Protein AF-A0A2P6NI63-F1 (afdb_monomer_lite)

pLDDT: mean 77.94, std 22.08, range [24.45, 98.69]

Secondary structure (DSSP, 8-state):
--TTTGGGSTT----------------TT-EEPTTS-EESSHHHHSTT--BS-TT----------------TTS---EESB--S-EEEEEE-SSHHHHHHHHHHSTT-SEEEE-TTTT-EEEEESS-PPPBTT-TT-EEEEPP------------------------------STTS---HHHHHHHHHHHHHHHHSSSS--TT-EEE-SSSS-EEETTTTEETTTSHHHHHHHHHHHHH-S-TTTTTHHHHHHHTTS----TTHHHHHHHHTTSHHHHHHHHHHHIIIIIIHHHHHHHHTT---HHHHHHHHHHHHHH--SSSSSSHHHHHHHHHHHH----SSHHHHHHHHHHHHHHHHHHHHH-TT---GGGHHHHHHHHHHHHHS-TT--SSEEEEE-TTS-EEEEE--S-TT-

Structure (mmCIF, N/CA/C/O backbone):
data_AF-A0A2P6NI63-F1
#
_entry.id   AF-A0A2P6NI63-F1
#
loop_
_atom_site.group_PDB
_atom_site.id
_atom_site.type_symbol
_atom_site.label_atom_id
_atom_site.label_alt_id
_atom_site.label_comp_id
_atom_site.label_asym_id
_atom_site.label_entity_id
_atom_site.label_seq_id
_atom_site.pdbx_PDB_ins_code
_atom_site.Cartn_x
_atom_site.Cartn_y
_atom_site.Cartn_z
_atom_site.occupancy
_atom_site.B_iso_or_equiv
_atom_site.auth_seq_id
_atom_site.auth_comp_id
_atom_site.auth_asym_id
_atom_site.auth_atom_id
_atom_site.pdbx_PDB_model_num
ATOM 1 N N . MET A 1 1 ? 14.072 4.959 -2.139 1.00 35.22 1 MET A N 1
ATOM 2 C CA . MET A 1 1 ? 13.255 5.233 -0.952 1.00 35.22 1 MET A CA 1
ATOM 3 C C . MET A 1 1 ? 12.646 3.912 -0.542 1.00 35.22 1 MET A C 1
ATOM 5 O O . MET A 1 1 ? 11.485 3.653 -0.812 1.00 35.22 1 MET A O 1
ATOM 9 N N . SER A 1 2 ? 13.469 3.032 0.039 1.00 32.88 2 SER A N 1
ATOM 10 C CA . SER A 1 2 ? 12.913 2.038 0.952 1.00 32.88 2 SER A CA 1
ATOM 11 C C . SER A 1 2 ? 12.240 2.841 2.059 1.00 32.88 2 SER A C 1
ATOM 13 O O . SER A 1 2 ? 12.776 3.875 2.471 1.00 32.88 2 SER A O 1
ATOM 15 N N . VAL A 1 3 ? 11.079 2.399 2.518 1.00 42.97 3 VAL A N 1
ATOM 16 C CA . VAL A 1 3 ? 10.275 3.062 3.556 1.00 42.97 3 VAL A CA 1
ATOM 17 C C . VAL A 1 3 ? 11.096 3.400 4.815 1.00 42.97 3 VAL A C 1
ATOM 19 O O . VAL A 1 3 ? 10.786 4.310 5.580 1.00 42.97 3 VAL A O 1
ATOM 22 N N . ARG A 1 4 ? 12.217 2.697 5.000 1.00 46.34 4 ARG A N 1
ATOM 23 C CA . ARG A 1 4 ? 13.187 2.898 6.077 1.00 46.34 4 ARG A CA 1
ATOM 24 C C . ARG A 1 4 ? 14.113 4.112 5.879 1.00 46.34 4 ARG A C 1
ATOM 26 O O . ARG A 1 4 ? 14.474 4.750 6.858 1.00 46.34 4 ARG A O 1
ATOM 33 N N . THR A 1 5 ? 14.471 4.477 4.645 1.00 36.22 5 THR A N 1
ATOM 34 C CA . THR A 1 5 ? 15.408 5.587 4.341 1.00 36.22 5 THR A CA 1
ATOM 35 C C . THR A 1 5 ? 14.700 6.940 4.218 1.00 36.22 5 THR A C 1
ATOM 37 O O . THR A 1 5 ? 15.336 7.995 4.239 1.00 36.22 5 THR A O 1
ATOM 40 N N . LEU A 1 6 ? 13.370 6.948 4.099 1.00 42.75 6 LEU A N 1
ATOM 41 C CA . LEU A 1 6 ? 12.625 8.183 3.888 1.00 42.75 6 LEU A CA 1
ATOM 42 C C . LEU A 1 6 ? 12.603 9.124 5.098 1.00 42.75 6 LEU A C 1
ATOM 44 O O . LEU A 1 6 ? 12.498 10.340 4.942 1.00 42.75 6 LEU A O 1
ATOM 48 N N . CYS A 1 7 ? 12.742 8.584 6.307 1.00 47.09 7 CYS A N 1
ATOM 49 C CA . CYS A 1 7 ? 12.685 9.402 7.514 1.00 47.09 7 CYS A CA 1
ATOM 50 C C . CYS A 1 7 ? 13.888 10.355 7.657 1.00 47.09 7 CYS A C 1
ATOM 52 O O . CYS A 1 7 ? 13.785 11.331 8.390 1.00 47.09 7 CYS A O 1
ATOM 54 N N . LEU A 1 8 ? 14.976 10.154 6.896 1.00 33.09 8 LEU A N 1
ATOM 55 C CA . LEU A 1 8 ? 16.186 10.988 6.954 1.00 33.09 8 LEU A CA 1
ATOM 56 C C . LEU A 1 8 ? 16.186 12.218 6.022 1.00 33.09 8 LEU A C 1
ATOM 58 O O . LEU A 1 8 ? 17.036 13.090 6.190 1.00 33.09 8 LEU A O 1
ATOM 62 N N . PHE A 1 9 ? 15.273 12.331 5.046 1.00 39.25 9 PHE A N 1
ATOM 63 C CA . PHE A 1 9 ? 15.370 13.367 3.995 1.00 39.25 9 PHE A CA 1
ATOM 64 C C . PHE A 1 9 ? 14.327 14.494 4.047 1.00 39.25 9 PHE A C 1
ATOM 66 O O . PHE A 1 9 ? 14.404 15.424 3.246 1.00 39.25 9 PHE A O 1
ATOM 73 N N . LEU A 1 10 ? 13.402 14.500 5.011 1.00 43.06 10 LEU A N 1
ATOM 74 C CA . LEU A 1 10 ? 12.370 15.549 5.118 1.00 43.06 10 LEU A CA 1
ATOM 75 C C . LEU A 1 10 ? 12.866 16.896 5.692 1.00 43.06 10 LEU A C 1
ATOM 77 O O . LEU A 1 10 ? 12.062 17.772 5.996 1.00 43.06 10 LEU A O 1
ATOM 81 N N . GLY A 1 11 ? 14.183 17.091 5.815 1.00 34.69 11 GLY A N 1
ATOM 82 C CA . GLY A 1 11 ? 14.777 18.265 6.461 1.00 34.69 11 GLY A CA 1
ATOM 83 C C . GLY A 1 11 ? 15.163 19.449 5.568 1.00 34.69 11 GLY A C 1
ATOM 84 O O . GLY A 1 11 ? 15.459 20.508 6.116 1.00 34.69 11 GLY A O 1
ATOM 85 N N . LEU A 1 12 ? 15.209 19.346 4.232 1.00 37.69 12 LEU A N 1
ATOM 86 C CA . LEU A 1 12 ? 15.709 20.480 3.438 1.00 37.69 12 LEU A CA 1
ATOM 87 C C . LEU A 1 12 ? 15.262 20.466 1.973 1.00 37.69 12 LEU A C 1
ATOM 89 O O . LEU A 1 12 ? 15.940 19.887 1.141 1.00 37.69 12 LEU A O 1
ATOM 93 N N . PHE A 1 13 ? 14.166 21.160 1.656 1.00 31.48 13 PHE A N 1
ATOM 94 C CA . PHE A 1 13 ? 14.001 21.913 0.400 1.00 31.48 13 PHE A CA 1
ATOM 95 C C . PHE A 1 13 ? 12.824 22.896 0.543 1.00 31.48 13 PHE A C 1
ATOM 97 O O . PHE A 1 13 ? 11.717 22.679 0.062 1.00 31.48 13 PHE A O 1
ATOM 104 N N . LEU A 1 14 ? 13.077 24.010 1.233 1.00 35.56 14 LEU A N 1
ATOM 105 C CA . LEU A 1 14 ? 12.363 25.263 0.990 1.00 35.56 14 LEU A CA 1
ATOM 106 C C . LEU A 1 14 ? 13.193 26.055 -0.022 1.00 35.56 14 LEU A C 1
ATOM 108 O O . LEU A 1 14 ? 14.350 26.342 0.273 1.00 35.56 14 LEU A O 1
ATOM 112 N N . LEU A 1 15 ? 12.611 26.384 -1.182 1.00 30.28 15 LEU A N 1
ATOM 113 C CA . LEU A 1 15 ? 12.682 27.701 -1.841 1.00 30.28 15 LEU A CA 1
ATOM 114 C C . LEU A 1 15 ? 11.934 27.687 -3.195 1.00 30.28 15 LEU A C 1
ATOM 116 O O . LEU A 1 15 ? 12.384 27.113 -4.177 1.00 30.28 15 LEU A O 1
ATOM 120 N N . VAL A 1 16 ? 10.779 28.361 -3.179 1.00 40.88 16 VAL A N 1
ATOM 121 C CA . VAL A 1 16 ? 10.213 29.287 -4.182 1.00 40.88 16 VAL A CA 1
ATOM 122 C C . VAL A 1 16 ? 10.285 28.898 -5.668 1.00 40.88 16 VAL A C 1
ATOM 124 O O . VAL A 1 16 ? 11.274 29.140 -6.353 1.00 40.88 16 VAL A O 1
ATOM 127 N N . GLY A 1 17 ? 9.131 28.490 -6.202 1.00 29.83 17 GLY A N 1
ATOM 128 C CA . GLY A 1 17 ? 8.743 28.729 -7.591 1.00 29.83 17 GLY A CA 1
ATOM 129 C C . GLY A 1 17 ? 7.408 29.467 -7.607 1.00 29.83 17 GLY A C 1
ATOM 130 O O . GLY A 1 17 ? 6.372 28.883 -7.298 1.00 29.83 17 GLY A O 1
ATOM 131 N N . SER A 1 18 ? 7.433 30.766 -7.896 1.00 29.91 18 SER A N 1
ATOM 132 C CA . SER A 1 18 ? 6.238 31.598 -8.025 1.00 29.91 18 SER A CA 1
ATOM 133 C C . SER A 1 18 ? 5.326 31.049 -9.124 1.00 29.91 18 SER A C 1
ATOM 135 O O . SER A 1 18 ? 5.707 31.020 -10.293 1.00 29.91 18 SER A O 1
ATOM 137 N N . ALA A 1 19 ? 4.109 30.650 -8.764 1.00 35.12 19 ALA A N 1
ATOM 138 C CA . ALA A 1 19 ? 3.033 30.483 -9.726 1.00 35.12 19 ALA A CA 1
ATOM 139 C C . ALA A 1 19 ? 2.634 31.875 -10.238 1.00 35.12 19 ALA A C 1
ATOM 141 O O . ALA A 1 19 ? 2.085 32.680 -9.487 1.00 35.12 19 ALA A O 1
ATOM 142 N N . ILE A 1 20 ? 2.913 32.169 -11.508 1.00 33.81 20 ILE A N 1
ATOM 143 C CA . ILE A 1 20 ? 2.138 33.186 -12.218 1.00 33.81 20 ILE A CA 1
ATOM 144 C C . ILE A 1 20 ? 0.874 32.491 -12.695 1.00 33.81 20 ILE A C 1
ATOM 146 O O . ILE A 1 20 ? 0.920 31.435 -13.322 1.00 33.81 20 ILE A O 1
ATOM 150 N N . ALA A 1 21 ? -0.256 33.085 -12.361 1.00 36.25 21 ALA A N 1
ATOM 151 C CA . ALA A 1 21 ? -1.554 32.625 -12.780 1.00 36.25 21 ALA A CA 1
ATOM 152 C C . ALA A 1 21 ? -2.113 33.566 -13.872 1.00 36.25 21 ALA A C 1
ATOM 154 O O . ALA A 1 21 ? -1.814 34.757 -13.884 1.00 36.25 21 ALA A O 1
ATOM 155 N N . GLN A 1 22 ? -3.019 33.009 -14.686 1.00 47.22 22 GLN A N 1
ATOM 156 C CA . GLN A 1 22 ? -4.185 33.668 -15.304 1.00 47.22 22 GLN A CA 1
ATOM 157 C C . GLN A 1 22 ? -3.980 34.532 -16.562 1.00 47.22 22 GLN A C 1
ATOM 159 O O . GLN A 1 22 ? -4.236 35.732 -16.534 1.00 47.22 22 GLN A O 1
ATOM 164 N N . ASN A 1 23 ? -3.686 33.916 -17.712 1.00 53.53 23 ASN A N 1
ATOM 165 C CA . ASN A 1 23 ? -4.340 34.361 -18.950 1.00 53.53 23 ASN A CA 1
ATOM 166 C C . ASN A 1 23 ? -4.422 33.219 -19.974 1.00 53.53 23 ASN A C 1
ATOM 168 O O . ASN A 1 23 ? -3.422 32.546 -20.212 1.00 53.53 23 ASN A O 1
ATOM 172 N N . CYS A 1 24 ? -5.608 32.973 -20.535 1.00 65.69 24 CYS A N 1
ATOM 173 C CA . CYS A 1 24 ? -5.800 31.932 -21.546 1.00 65.69 24 CYS A CA 1
ATOM 174 C C . CYS A 1 24 ? -5.146 32.349 -22.884 1.00 65.69 24 CYS A C 1
ATOM 176 O O . CYS A 1 24 ? -5.071 33.535 -23.207 1.00 65.69 24 CYS A O 1
ATOM 178 N N . GLY A 1 25 ? -4.612 31.362 -23.611 1.00 67.56 25 GLY A N 1
ATOM 179 C CA . GLY A 1 25 ? -3.855 31.523 -24.861 1.00 67.56 25 GLY A CA 1
ATOM 180 C C . GLY A 1 25 ? -3.496 30.167 -25.476 1.00 67.56 25 GLY A C 1
ATOM 181 O O . GLY A 1 25 ? -2.356 29.945 -25.879 1.00 67.56 25 GLY A O 1
ATOM 182 N N . CYS A 1 26 ? -4.447 29.230 -25.434 1.00 72.19 26 CYS A N 1
ATOM 183 C CA . CYS A 1 26 ? -4.240 27.831 -25.804 1.00 72.19 26 CYS A CA 1
ATOM 184 C C . CYS A 1 26 ? -4.089 27.651 -27.320 1.00 72.19 26 CYS A C 1
ATOM 186 O O . CYS A 1 26 ? -4.687 28.391 -28.104 1.00 72.19 26 CYS A O 1
ATOM 188 N N . GLU A 1 27 ? -3.305 26.653 -27.738 1.00 64.50 27 GLU A N 1
ATOM 189 C CA . GLU A 1 27 ? -3.141 26.312 -29.154 1.00 64.50 27 GLU A CA 1
ATOM 190 C C . GLU A 1 27 ? -4.498 25.911 -29.770 1.00 64.50 27 GLU A C 1
ATOM 192 O O . GLU A 1 27 ? -5.394 25.447 -29.064 1.00 64.50 27 GLU A O 1
ATOM 197 N N . GLY A 1 28 ? -4.680 26.123 -31.080 1.00 64.25 28 GLY A N 1
ATOM 198 C CA . GLY A 1 28 ? -5.994 26.270 -31.736 1.00 64.25 28 GLY A CA 1
ATOM 199 C C . GLY A 1 28 ? -7.001 25.108 -31.644 1.00 64.25 28 GLY A C 1
ATOM 200 O O . GLY A 1 28 ? -8.101 25.233 -32.176 1.00 64.25 28 GLY A O 1
ATOM 201 N N . SER A 1 29 ? -6.666 23.997 -30.986 1.00 68.31 29 SER A N 1
ATOM 202 C CA . SER A 1 29 ? -7.559 22.856 -30.740 1.00 68.31 29 SER A CA 1
ATOM 203 C C . SER A 1 29 ? -7.731 22.485 -29.259 1.00 68.31 29 SER A C 1
ATOM 205 O O . SER A 1 29 ? -8.341 21.457 -28.965 1.00 68.31 29 SER A O 1
ATOM 207 N N . GLU A 1 30 ? -7.207 23.280 -28.324 1.00 78.69 30 GLU A N 1
ATOM 208 C CA . GLU A 1 30 ? -7.250 22.987 -26.886 1.00 78.69 30 GLU A CA 1
ATOM 209 C C . GLU A 1 30 ? -8.149 23.955 -26.108 1.00 78.69 30 GLU A C 1
ATOM 211 O O . GLU A 1 30 ? -8.187 25.155 -26.379 1.00 78.69 30 GLU A O 1
ATOM 216 N N . CYS A 1 31 ? -8.859 23.424 -25.112 1.00 83.62 31 CYS A N 1
ATOM 217 C CA . CYS A 1 31 ? -9.776 24.148 -24.241 1.00 83.62 31 CYS A CA 1
ATOM 218 C C . CYS A 1 31 ? -9.061 24.749 -23.033 1.00 83.62 31 CYS A C 1
ATOM 220 O O . CYS A 1 31 ? -8.257 24.070 -22.395 1.00 83.62 31 CYS A O 1
ATOM 222 N N . CYS A 1 32 ? -9.392 25.989 -22.670 1.00 82.12 32 CYS A N 1
ATOM 223 C CA . CYS A 1 32 ? -8.909 26.607 -21.436 1.00 82.12 32 CYS A CA 1
ATOM 224 C C . CYS A 1 32 ? -9.875 26.286 -20.290 1.00 82.12 32 CYS A C 1
ATOM 226 O O . CYS A 1 32 ? -11.024 26.705 -20.325 1.00 82.12 32 CYS A O 1
ATOM 228 N N . SER A 1 33 ? -9.435 25.586 -19.250 1.00 78.12 33 SER A N 1
ATOM 229 C CA . SER A 1 33 ? -10.255 25.280 -18.067 1.00 78.12 33 SER A CA 1
ATOM 230 C C . SER A 1 33 ? -10.557 26.525 -17.206 1.00 78.12 33 SER A C 1
ATOM 232 O O . SER A 1 33 ? -9.895 27.560 -17.319 1.00 78.12 33 SER A O 1
ATOM 234 N N . GLN A 1 34 ? -11.492 26.419 -16.249 1.00 75.81 34 GLN A N 1
ATOM 235 C CA . GLN A 1 34 ? -11.781 27.483 -15.252 1.00 75.81 34 GLN A CA 1
ATOM 236 C C . GLN A 1 34 ? -10.563 27.923 -14.443 1.00 75.81 34 GLN A C 1
ATOM 238 O O . GLN A 1 34 ? -10.566 29.020 -13.880 1.00 75.81 34 GLN A O 1
ATOM 243 N N . TRP A 1 35 ? -9.525 27.095 -14.413 1.00 73.12 35 TRP A N 1
ATOM 244 C CA . TRP A 1 35 ? -8.299 27.315 -13.660 1.00 73.12 35 TRP A CA 1
ATOM 245 C C . TRP A 1 35 ? -7.160 27.886 -14.522 1.00 73.12 35 TRP A C 1
ATOM 247 O O . TRP A 1 35 ? -6.094 28.170 -13.987 1.00 73.12 35 TRP A O 1
ATOM 257 N N . GLY A 1 36 ? -7.391 28.109 -15.825 1.00 72.25 36 GLY A N 1
ATOM 258 C CA . GLY A 1 36 ? -6.432 28.750 -16.735 1.00 72.25 36 GLY A CA 1
ATOM 259 C C . GLY A 1 36 ? -5.454 27.796 -17.427 1.00 72.25 36 GLY A C 1
ATOM 260 O O . GLY A 1 36 ? -4.401 28.241 -17.870 1.00 72.25 36 GLY A O 1
ATOM 261 N N . TYR A 1 37 ? -5.781 26.503 -17.508 1.00 69.94 37 TYR A N 1
ATOM 262 C CA . TYR A 1 37 ? -4.937 25.475 -18.138 1.00 69.94 37 TYR A CA 1
ATOM 263 C C . TYR A 1 37 ? -5.542 24.954 -19.440 1.00 69.94 37 TYR A C 1
ATOM 265 O O . TYR A 1 37 ? -6.757 24.757 -19.489 1.00 69.94 37 TYR A O 1
ATOM 273 N N . CYS A 1 38 ? -4.695 24.684 -20.436 1.00 78.38 38 CYS A N 1
ATOM 274 C CA . CYS A 1 38 ? -5.066 24.175 -21.758 1.00 78.38 38 CYS A CA 1
ATOM 275 C C . CYS A 1 38 ? -5.148 22.640 -21.791 1.00 78.38 38 CYS A C 1
ATOM 277 O O . CYS A 1 38 ? -4.311 21.972 -21.182 1.00 78.38 38 CYS A O 1
ATOM 279 N N . GLY A 1 39 ? -6.142 22.082 -22.486 1.00 66.81 39 GLY A N 1
ATOM 280 C CA . GLY A 1 39 ? -6.259 20.641 -22.727 1.00 66.81 39 GLY A CA 1
ATOM 281 C C . GLY A 1 39 ? -7.506 20.255 -23.525 1.00 66.81 39 GLY A C 1
ATOM 282 O O . GLY A 1 39 ? -8.409 21.061 -23.721 1.00 66.81 39 GLY A O 1
ATOM 283 N N . SER A 1 40 ? -7.569 19.016 -24.010 1.00 78.12 40 SER A N 1
ATOM 284 C CA . SER A 1 40 ? -8.589 18.544 -24.966 1.00 78.12 40 SER A CA 1
ATOM 285 C C . SER A 1 40 ? -9.521 17.462 -24.404 1.00 78.12 40 SER A C 1
ATOM 287 O O . SER A 1 40 ? -10.064 16.662 -25.156 1.00 78.12 40 SER A O 1
ATOM 289 N N . THR A 1 41 ? -9.709 17.398 -23.082 1.00 68.00 41 THR A N 1
ATOM 290 C CA . THR A 1 41 ? -10.637 16.455 -22.425 1.00 68.00 41 THR A CA 1
ATOM 291 C C . THR A 1 41 ? -11.773 17.194 -21.713 1.00 68.00 41 THR A C 1
ATOM 293 O O . THR A 1 41 ? -11.738 18.415 -21.558 1.00 68.00 41 THR A O 1
ATOM 296 N N . ALA A 1 42 ? -12.807 16.470 -21.268 1.00 62.88 42 ALA A N 1
ATOM 297 C CA . ALA A 1 42 ? -13.998 17.063 -20.651 1.00 62.88 42 ALA A CA 1
ATOM 298 C C . ALA A 1 42 ? -13.685 17.983 -19.453 1.00 62.88 42 ALA A C 1
ATOM 300 O O . ALA A 1 42 ? -14.348 19.003 -19.291 1.00 62.88 42 ALA A O 1
ATOM 301 N N . ASP A 1 43 ? -12.642 17.690 -18.675 1.00 54.53 43 ASP A N 1
ATOM 302 C CA . ASP A 1 43 ? -12.234 18.507 -17.522 1.00 54.53 43 ASP A CA 1
ATOM 303 C C . ASP A 1 43 ? -11.700 19.895 -17.920 1.00 54.53 43 ASP A C 1
ATOM 305 O O . ASP A 1 43 ? -11.780 20.849 -17.143 1.00 54.53 43 ASP A O 1
ATOM 309 N N . TYR A 1 44 ? -11.203 20.026 -19.153 1.00 71.38 44 TYR A N 1
ATOM 310 C CA . TYR A 1 44 ? -10.732 21.283 -19.736 1.00 71.38 44 TYR A CA 1
ATOM 311 C C . TYR A 1 44 ? -11.813 21.960 -20.569 1.00 71.38 44 TYR A C 1
ATOM 313 O O . TYR A 1 44 ? -11.895 23.184 -20.596 1.00 71.38 44 TYR A O 1
ATOM 321 N N . CYS A 1 45 ? -12.648 21.156 -21.229 1.00 78.25 45 CYS A N 1
ATOM 322 C CA . CYS A 1 45 ? -13.598 21.612 -22.232 1.00 78.25 45 CYS A CA 1
ATOM 323 C C . CYS A 1 45 ? -15.033 21.785 -21.722 1.00 78.25 45 CYS A C 1
ATOM 325 O O . CYS A 1 45 ? -15.853 22.322 -22.458 1.00 78.25 45 CYS A O 1
ATOM 327 N N . GLN A 1 46 ? -15.375 21.336 -20.511 1.00 73.31 46 GLN A N 1
ATOM 328 C CA . GLN A 1 46 ? -16.738 21.428 -19.969 1.00 73.31 46 GLN A CA 1
ATOM 329 C C . GLN A 1 46 ? -16.802 22.396 -18.776 1.00 73.31 46 GLN A C 1
ATOM 331 O O . GLN A 1 46 ? -16.497 23.573 -18.936 1.00 73.31 46 GLN A O 1
ATOM 336 N N . ASN A 1 47 ? -17.261 21.976 -17.597 1.00 64.69 47 ASN A N 1
ATOM 337 C CA . ASN A 1 47 ? -17.660 22.887 -16.514 1.00 64.69 47 ASN A CA 1
ATOM 338 C C . ASN A 1 47 ? -16.582 23.918 -16.117 1.00 64.69 47 ASN A C 1
ATOM 340 O O . ASN A 1 47 ? -15.545 23.577 -15.549 1.00 64.69 47 ASN A O 1
ATOM 344 N N . GLY A 1 48 ? -16.884 25.196 -16.367 1.00 66.69 48 GLY A N 1
ATOM 345 C CA . GLY A 1 48 ? -16.011 26.331 -16.061 1.00 66.69 48 GLY A CA 1
ATOM 346 C C . GLY A 1 48 ? -14.976 26.652 -17.144 1.00 66.69 48 GLY A C 1
ATOM 347 O O . GLY A 1 48 ? -14.161 27.548 -16.958 1.00 66.69 48 GLY A O 1
ATOM 348 N N . CYS A 1 49 ? -14.999 25.959 -18.279 1.00 82.75 49 CYS A N 1
ATOM 349 C CA . CYS A 1 49 ? -14.134 26.268 -19.406 1.00 82.75 49 CYS A CA 1
ATOM 350 C C . CYS A 1 49 ? -14.279 27.738 -19.863 1.00 82.75 49 CYS A C 1
ATOM 352 O O . CYS A 1 49 ? -15.380 28.288 -19.935 1.00 82.75 49 CYS A O 1
ATOM 354 N N . ARG A 1 50 ? -13.136 28.373 -20.130 1.00 77.44 50 ARG A N 1
ATOM 355 C CA . ARG A 1 50 ? -12.959 29.784 -20.476 1.00 77.44 50 ARG A CA 1
ATOM 356 C C . ARG A 1 50 ? -12.784 30.013 -21.984 1.00 77.44 50 ARG A C 1
ATOM 358 O O . ARG A 1 50 ? -13.251 31.037 -22.466 1.00 77.44 50 ARG A O 1
ATOM 365 N N . GLU A 1 51 ? -12.168 29.084 -22.726 1.00 81.62 51 GLU A N 1
ATOM 366 C CA . GLU A 1 51 ? -11.925 29.183 -24.185 1.00 81.62 51 GLU A CA 1
ATOM 367 C C . GLU A 1 51 ? -11.996 27.799 -24.867 1.00 81.62 51 GLU A C 1
ATOM 369 O O . GLU A 1 51 ? -11.642 26.801 -24.249 1.00 81.62 51 GLU A O 1
ATOM 374 N N . ASN A 1 52 ? -12.441 27.730 -26.133 1.00 79.44 52 ASN A N 1
ATOM 375 C CA . ASN A 1 52 ? -12.575 26.508 -26.962 1.00 79.44 52 ASN A CA 1
ATOM 376 C C . ASN A 1 52 ? -13.442 25.362 -26.376 1.00 79.44 52 ASN A C 1
ATOM 378 O O . ASN A 1 52 ? -13.255 24.195 -26.706 1.00 79.44 52 ASN A O 1
ATOM 382 N N . CYS A 1 53 ? -14.429 25.685 -25.538 1.00 79.12 53 CYS A N 1
ATOM 383 C CA . CYS A 1 53 ? -15.234 24.723 -24.775 1.00 79.12 53 CYS A CA 1
ATOM 384 C C . CYS A 1 53 ? -16.149 23.818 -25.617 1.00 79.12 53 CYS A C 1
ATOM 386 O O . CYS A 1 53 ? -16.735 24.227 -26.620 1.00 79.12 53 CYS A O 1
ATOM 388 N N . TRP A 1 54 ? -16.344 22.587 -25.147 1.00 70.25 54 TRP A N 1
ATOM 389 C CA . TRP A 1 54 ? -17.215 21.588 -25.751 1.00 70.25 54 TRP A CA 1
ATOM 390 C C . TRP A 1 54 ? -18.661 21.752 -25.292 1.00 70.25 54 TRP A C 1
ATOM 392 O O . TRP A 1 54 ? -18.970 21.669 -24.105 1.00 70.25 54 TRP A O 1
ATOM 402 N N . GLY A 1 55 ? -19.564 21.901 -26.262 1.00 65.38 55 GLY A N 1
ATOM 403 C CA . GLY A 1 55 ? -21.004 21.891 -26.012 1.00 65.38 55 GLY A CA 1
ATOM 404 C C . GLY A 1 55 ? -21.608 23.242 -25.635 1.00 65.38 55 GLY A C 1
ATOM 405 O O . GLY A 1 55 ? -22.674 23.262 -25.026 1.00 65.38 55 GLY A O 1
ATOM 406 N N . SER A 1 56 ? -20.994 24.365 -26.018 1.00 45.56 56 SER A N 1
ATOM 407 C CA . SER A 1 56 ? -21.650 25.676 -25.932 1.00 45.56 56 SER A CA 1
ATOM 408 C C . SER A 1 56 ? -22.835 25.760 -26.902 1.00 45.56 56 SER A C 1
ATOM 410 O O . SER A 1 56 ? -22.737 26.302 -28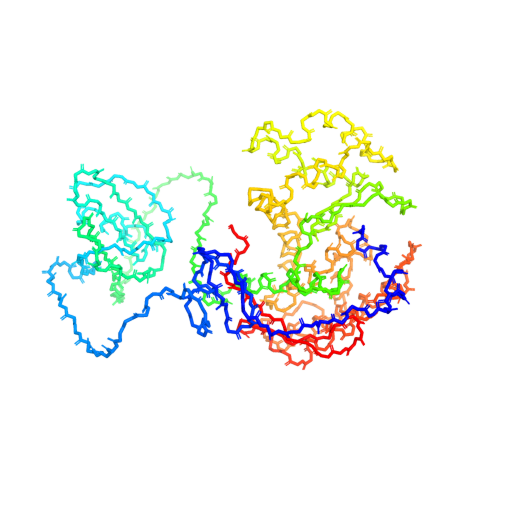.001 1.00 45.56 56 SER A O 1
ATOM 412 N N . THR A 1 57 ? -23.978 25.205 -26.501 1.00 32.94 57 THR A N 1
ATOM 413 C CA . THR A 1 57 ? -25.307 25.633 -26.945 1.00 32.94 57 THR A CA 1
ATOM 414 C C . THR A 1 57 ? -26.355 25.280 -25.883 1.00 32.94 57 THR A C 1
ATOM 416 O O . THR A 1 57 ? -26.284 24.267 -25.196 1.00 32.94 57 THR A O 1
ATOM 419 N N . SER A 1 58 ? -27.290 26.200 -25.712 1.00 32.69 58 SER A N 1
ATOM 420 C CA . SER A 1 58 ? -28.083 26.510 -24.523 1.00 32.69 58 SER A CA 1
ATOM 421 C C . SER A 1 58 ? -29.314 25.611 -24.261 1.00 32.69 58 SER A C 1
ATOM 423 O O . SER A 1 58 ? -29.996 25.214 -25.198 1.00 32.69 58 SER A O 1
ATOM 425 N N . THR A 1 59 ? -29.685 25.492 -22.972 1.00 27.05 59 THR A N 1
ATOM 426 C CA . THR A 1 59 ? -31.074 25.526 -22.422 1.00 27.05 59 THR A CA 1
ATOM 427 C C . THR A 1 59 ? -31.931 24.232 -22.288 1.00 27.05 59 THR A C 1
ATOM 429 O O . THR A 1 59 ? -32.426 23.677 -23.257 1.00 27.05 59 THR A O 1
ATOM 432 N N . SER A 1 60 ? -32.192 23.884 -21.011 1.00 32.75 60 SER A N 1
ATOM 433 C CA . SER A 1 60 ? -33.418 23.399 -20.307 1.00 32.75 60 SER A CA 1
ATOM 434 C C . SER A 1 60 ? -34.285 22.192 -20.751 1.00 32.75 60 SER A C 1
ATOM 436 O O . SER A 1 60 ? -34.949 22.238 -21.777 1.00 32.75 60 SER A O 1
ATOM 438 N N . GLY A 1 61 ? -34.521 21.268 -19.793 1.00 27.66 61 GLY A N 1
ATOM 439 C CA . GLY A 1 61 ? -35.872 20.787 -19.410 1.00 27.66 61 GLY A CA 1
ATOM 440 C C . GLY A 1 61 ? -36.292 19.326 -19.707 1.00 27.66 61 GLY A C 1
ATOM 441 O O . GLY A 1 61 ? -36.272 18.894 -20.849 1.00 27.66 61 GLY A O 1
ATOM 442 N N . GLY A 1 62 ? -36.823 18.627 -18.682 1.00 26.92 62 GLY A N 1
ATOM 443 C CA . GLY A 1 62 ? -37.974 17.703 -18.819 1.00 26.92 62 GLY A CA 1
ATOM 444 C C . GLY A 1 62 ? -37.747 16.178 -18.760 1.00 26.92 62 GLY A C 1
ATOM 445 O O . GLY A 1 62 ? -37.212 15.575 -19.681 1.00 26.92 62 GLY A O 1
ATOM 446 N N . SER A 1 63 ? -38.263 15.536 -17.703 1.00 37.72 63 SER A N 1
ATOM 447 C CA . SER A 1 63 ? -38.396 14.077 -17.509 1.00 37.72 63 SER A CA 1
ATOM 448 C C . SER A 1 63 ? -39.436 13.418 -18.433 1.00 37.72 63 SER A C 1
ATOM 450 O O . SER A 1 63 ? -40.475 14.025 -18.669 1.00 37.72 63 SER A O 1
ATOM 452 N N . SER A 1 64 ? -39.260 12.139 -18.816 1.00 30.81 64 SER A N 1
ATOM 453 C CA . SER A 1 64 ? -40.275 11.054 -18.686 1.00 30.81 64 SER A CA 1
ATOM 454 C C . S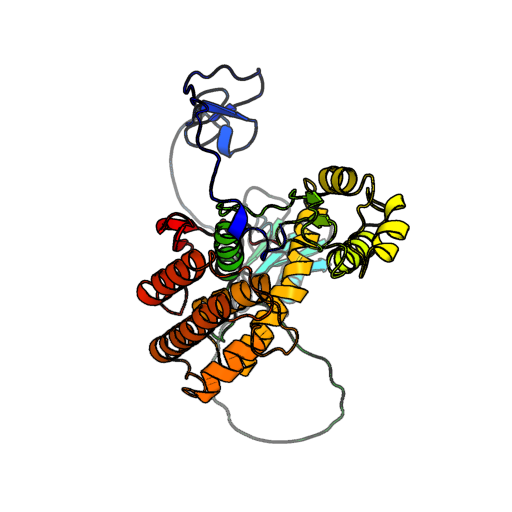ER A 1 64 ? -39.823 9.700 -19.271 1.00 30.81 64 SER A C 1
ATOM 456 O O . SER A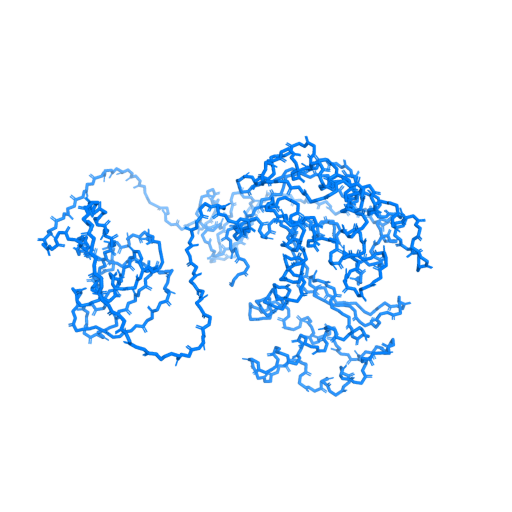 1 64 ? -39.057 9.608 -20.227 1.00 30.81 64 SER A O 1
ATOM 458 N N . SER A 1 65 ? -40.288 8.632 -18.621 1.00 40.44 65 SER A N 1
ATOM 459 C CA . SER A 1 65 ? -40.052 7.208 -18.868 1.00 40.44 65 SER A CA 1
ATOM 460 C C . SER A 1 65 ? -41.046 6.602 -19.870 1.00 40.44 65 SER A C 1
ATOM 462 O O . SER A 1 65 ? -42.179 7.056 -19.986 1.00 40.44 65 SER A O 1
ATOM 464 N N . SER A 1 66 ? -40.662 5.507 -20.535 1.00 30.58 66 SER A N 1
ATOM 465 C CA . SER A 1 66 ? -41.606 4.556 -21.139 1.00 30.58 66 SER A CA 1
ATOM 466 C C . SER A 1 66 ? -41.049 3.129 -21.088 1.00 30.58 66 SER A C 1
ATOM 468 O O . SER A 1 66 ? -39.874 2.881 -21.362 1.00 30.58 66 SER A O 1
ATOM 470 N N . SER A 1 67 ? -41.915 2.212 -20.662 1.00 34.72 67 SER A N 1
ATOM 471 C CA . SER A 1 67 ? -41.692 0.789 -20.409 1.00 34.72 67 SER A CA 1
ATOM 472 C C . SER A 1 67 ? -42.659 -0.040 -21.255 1.00 34.72 67 SER A C 1
ATOM 474 O O . SER A 1 67 ? -43.848 0.265 -21.286 1.00 34.72 67 SER A O 1
ATOM 476 N N . THR A 1 68 ? -42.179 -1.132 -21.845 1.00 33.75 68 THR A N 1
ATOM 477 C CA . THR A 1 68 ? -42.999 -2.239 -22.367 1.00 33.75 68 THR A CA 1
ATOM 478 C C . THR A 1 68 ? -42.488 -3.532 -21.739 1.00 33.75 68 THR A C 1
ATOM 480 O O . THR A 1 68 ? -41.331 -3.897 -21.944 1.00 33.75 68 THR A O 1
ATOM 483 N N . GLY A 1 69 ? -43.318 -4.175 -20.915 1.00 34.25 69 GLY A N 1
ATOM 484 C CA . GLY A 1 69 ? -43.001 -5.421 -20.213 1.00 34.25 69 GLY A CA 1
ATOM 485 C C . GLY A 1 69 ? -43.442 -6.672 -20.976 1.00 34.25 69 GLY A C 1
ATOM 486 O O . GLY A 1 69 ? -44.392 -6.611 -21.750 1.00 34.25 69 GLY A O 1
ATOM 487 N N . ASN A 1 70 ? -42.753 -7.796 -20.739 1.00 36.19 70 ASN A N 1
ATOM 488 C CA . ASN A 1 70 ? -43.352 -8.964 -20.076 1.00 36.19 70 ASN A CA 1
ATOM 489 C C . ASN A 1 70 ? -42.270 -9.974 -19.617 1.00 36.19 70 ASN A C 1
ATOM 491 O O . ASN A 1 70 ? -41.419 -10.353 -20.425 1.00 36.19 70 ASN A O 1
ATOM 495 N N . SER A 1 71 ? -42.353 -10.397 -18.345 1.00 42.16 71 SER A N 1
ATOM 496 C CA . SER A 1 71 ? -41.816 -11.601 -17.657 1.00 42.16 71 SER A CA 1
ATOM 497 C C . SER A 1 71 ? -41.319 -11.219 -16.255 1.00 42.16 71 SER A C 1
ATOM 499 O O . SER A 1 71 ? -40.160 -10.848 -16.045 1.00 42.16 71 SER A O 1
ATOM 501 N N . ASP A 1 72 ? -42.250 -11.277 -15.305 1.00 57.69 72 ASP A N 1
ATOM 502 C CA . ASP A 1 72 ? -42.273 -10.503 -14.058 1.00 57.69 72 ASP A CA 1
ATOM 503 C C . ASP A 1 72 ? -41.303 -10.920 -12.945 1.00 57.69 72 ASP A C 1
ATOM 505 O O . ASP A 1 72 ? -41.310 -10.303 -11.886 1.00 57.69 72 ASP A O 1
ATOM 509 N N . ASP A 1 73 ? -40.376 -11.841 -13.198 1.00 62.22 73 ASP A N 1
ATOM 510 C CA . ASP A 1 73 ? -39.343 -12.189 -12.214 1.00 62.22 73 ASP A CA 1
ATOM 511 C C . ASP A 1 73 ? -37.924 -11.783 -12.607 1.00 62.22 73 ASP A C 1
ATOM 513 O O . ASP A 1 73 ? -37.035 -11.918 -11.779 1.00 62.22 73 ASP A O 1
ATOM 517 N N . LYS A 1 74 ? -37.680 -11.263 -13.824 1.00 77.75 74 LYS A N 1
ATOM 518 C CA . LYS A 1 74 ? -36.314 -10.924 -14.299 1.00 77.75 74 LYS A CA 1
ATOM 519 C C . LYS A 1 74 ? -36.109 -9.449 -14.656 1.00 77.75 74 LYS A C 1
ATOM 521 O O . LYS A 1 74 ? -35.004 -9.057 -15.031 1.00 77.75 74 LYS A O 1
ATOM 526 N N . GLY A 1 75 ? -37.143 -8.617 -14.526 1.00 80.25 75 GLY A N 1
ATOM 527 C CA . GLY A 1 75 ? -37.108 -7.188 -14.867 1.00 80.25 75 GLY A CA 1
ATOM 528 C C . GLY A 1 75 ? -37.431 -6.879 -16.337 1.00 80.25 75 GLY A C 1
ATOM 529 O O . GLY A 1 75 ? -37.634 -7.770 -17.156 1.00 80.25 75 GLY A O 1
ATOM 530 N N . THR A 1 76 ? -37.523 -5.594 -16.683 1.00 85.38 76 THR A N 1
ATOM 531 C CA . THR A 1 76 ? -37.940 -5.134 -18.022 1.00 85.38 76 THR A CA 1
ATOM 532 C C . THR A 1 76 ? -36.775 -5.079 -19.011 1.00 85.38 76 THR A C 1
ATOM 534 O O . THR A 1 76 ? -35.677 -4.662 -18.645 1.00 85.38 76 THR A O 1
ATOM 537 N N . VAL A 1 77 ? -37.043 -5.406 -20.279 1.00 88.81 77 VAL A N 1
ATOM 538 C CA . VAL A 1 77 ? -36.122 -5.169 -21.402 1.00 88.81 77 VAL A CA 1
ATOM 539 C C . VAL A 1 77 ? -36.291 -3.732 -21.904 1.00 88.81 77 VAL A C 1
ATOM 541 O O . VAL A 1 77 ? -37.392 -3.307 -22.245 1.00 88.81 77 VAL A O 1
ATOM 544 N N . GLU A 1 78 ? -35.197 -2.986 -21.979 1.00 88.62 78 GLU A N 1
ATOM 545 C CA . GLU A 1 78 ? -35.139 -1.580 -22.377 1.00 88.62 78 GLU A CA 1
ATOM 546 C C . GLU A 1 78 ? -34.275 -1.402 -23.635 1.00 88.62 78 GLU A C 1
ATOM 548 O O . GLU A 1 78 ? -33.301 -2.124 -23.845 1.00 88.62 78 GLU A O 1
ATOM 553 N N . LYS A 1 79 ? -34.591 -0.410 -24.474 1.00 84.88 79 LYS A N 1
ATOM 554 C CA . LYS A 1 79 ? -33.734 -0.006 -25.601 1.00 84.88 79 LYS A CA 1
ATOM 555 C C . LYS A 1 79 ? -32.630 0.935 -25.107 1.00 84.88 79 LYS A C 1
ATOM 557 O O . LYS A 1 79 ? -32.895 1.824 -24.296 1.00 84.88 79 LYS A O 1
ATOM 562 N N . GLY A 1 80 ? -31.414 0.762 -25.612 1.00 79.25 80 GLY A N 1
ATOM 563 C CA . GLY A 1 80 ? -30.233 1.493 -25.158 1.00 79.25 80 GLY A CA 1
ATOM 564 C C . GLY A 1 80 ? -29.190 0.577 -24.531 1.00 79.25 80 GLY A C 1
ATOM 565 O O . GLY A 1 80 ? -29.465 -0.581 -24.207 1.00 79.25 80 GLY A O 1
ATOM 566 N N . ASP A 1 81 ? -27.981 1.103 -24.360 1.00 86.38 81 ASP A N 1
ATOM 567 C CA . ASP A 1 81 ? -26.854 0.365 -23.795 1.00 86.38 81 ASP A CA 1
ATOM 568 C C . ASP A 1 81 ? -26.574 0.795 -22.363 1.00 86.38 81 ASP A C 1
ATOM 570 O O . ASP A 1 81 ? -26.507 1.983 -22.057 1.00 86.38 81 ASP A O 1
ATOM 574 N N . ARG A 1 82 ? -26.370 -0.171 -21.480 1.00 86.94 82 ARG A N 1
ATOM 575 C CA . ARG A 1 82 ? -25.903 0.076 -20.115 1.00 86.94 82 ARG A CA 1
ATOM 576 C C . ARG A 1 82 ? -24.402 -0.184 -20.077 1.00 86.94 82 ARG A C 1
ATOM 578 O O . ARG A 1 82 ? -23.997 -1.172 -19.500 1.00 86.94 82 ARG A O 1
ATOM 585 N N . ALA A 1 83 ? -23.598 0.634 -20.753 1.00 72.50 83 ALA A N 1
ATOM 586 C CA . ALA A 1 83 ? -22.178 0.354 -20.988 1.00 72.50 83 ALA A CA 1
ATOM 587 C C . ALA A 1 83 ? -21.338 0.262 -19.695 1.00 72.50 83 ALA A C 1
ATOM 589 O O . ALA A 1 83 ? -21.583 0.992 -18.733 1.00 72.50 83 ALA A O 1
ATOM 590 N N . GLY A 1 84 ? -20.313 -0.598 -19.712 1.00 75.06 84 GLY A N 1
ATOM 591 C CA . GLY A 1 84 ? -19.377 -0.792 -18.602 1.00 75.06 84 GLY A CA 1
ATOM 592 C C . GLY A 1 84 ? -19.849 -1.796 -17.544 1.00 75.06 84 GLY A C 1
ATOM 593 O O . GLY A 1 84 ? -20.936 -2.365 -17.635 1.00 75.06 84 GLY A O 1
ATOM 594 N N . SER A 1 85 ? -18.998 -2.016 -16.534 1.00 79.75 85 SER A N 1
ATOM 595 C CA . SER A 1 85 ? -19.201 -2.991 -15.444 1.00 79.75 85 SER A CA 1
ATOM 596 C C . SER A 1 85 ? -19.380 -4.444 -15.906 1.00 79.75 85 SER A C 1
ATOM 598 O O . SER A 1 85 ? -19.988 -5.243 -15.189 1.00 79.75 85 SER A O 1
ATOM 600 N N . ASP A 1 86 ? -18.855 -4.786 -17.086 1.00 86.69 86 ASP A N 1
ATOM 601 C CA . ASP A 1 86 ? -18.948 -6.122 -17.669 1.00 86.69 86 ASP A CA 1
ATOM 602 C C . ASP A 1 86 ? -18.179 -7.133 -16.812 1.00 86.69 86 ASP A C 1
ATOM 604 O O . ASP A 1 86 ? -16.963 -7.047 -16.661 1.00 86.69 86 ASP A O 1
ATOM 608 N N . ILE A 1 87 ? -18.907 -8.089 -16.243 1.00 79.44 87 ILE A N 1
ATOM 609 C CA . ILE A 1 87 ? -18.340 -9.199 -15.467 1.00 79.44 87 ILE A CA 1
ATOM 610 C C . ILE A 1 87 ? -18.158 -10.451 -16.318 1.00 79.44 87 ILE A C 1
ATOM 612 O O . ILE A 1 87 ? -17.325 -11.295 -16.007 1.00 79.44 87 ILE A O 1
ATOM 616 N N . GLU A 1 88 ? -18.927 -10.573 -17.398 1.00 87.00 88 GLU A N 1
ATOM 617 C CA . GLU A 1 88 ? -18.831 -11.687 -18.330 1.00 87.00 88 GLU A CA 1
ATOM 618 C C . GLU A 1 88 ? -19.317 -11.246 -19.713 1.00 87.00 88 GLU A C 1
ATOM 620 O O . GLU A 1 88 ? -20.308 -10.523 -19.845 1.00 87.00 88 GLU A O 1
ATOM 625 N N . THR A 1 89 ? -18.627 -11.697 -20.759 1.00 91.94 89 THR A N 1
ATOM 626 C CA . THR A 1 89 ? -19.078 -11.543 -22.146 1.00 91.94 89 THR A CA 1
ATOM 627 C C . THR A 1 89 ? -19.327 -12.920 -22.739 1.00 91.94 89 THR A C 1
ATOM 629 O O . THR A 1 89 ? -18.415 -13.737 -22.828 1.00 91.94 89 THR A O 1
ATOM 632 N N . THR A 1 90 ? -20.556 -13.160 -23.179 1.00 89.94 90 THR A N 1
ATOM 633 C CA . THR A 1 90 ? -21.008 -14.430 -23.750 1.00 89.94 90 THR A CA 1
ATOM 634 C C . THR A 1 90 ? -21.820 -14.191 -25.027 1.00 89.94 90 THR A C 1
ATOM 636 O O . THR A 1 90 ? -22.015 -13.052 -25.457 1.00 89.94 90 THR A O 1
ATOM 639 N N . SER A 1 91 ? -22.281 -15.257 -25.676 1.00 91.69 91 SER A N 1
ATOM 640 C CA . SER A 1 91 ? -23.232 -15.167 -26.791 1.00 91.69 91 SER A CA 1
ATOM 641 C C . SER A 1 91 ? -24.659 -15.408 -26.299 1.00 91.69 91 SER A C 1
ATOM 643 O O . SER A 1 91 ? -24.871 -16.180 -25.365 1.00 91.69 91 SER A O 1
ATOM 645 N N . ALA A 1 92 ? -25.649 -14.759 -26.904 1.00 87.81 92 ALA A N 1
ATOM 646 C CA . ALA A 1 92 ? -27.066 -15.019 -26.669 1.00 87.81 92 ALA A CA 1
ATOM 647 C C . ALA A 1 92 ? -27.850 -14.956 -27.984 1.00 87.81 92 ALA A C 1
ATOM 649 O O . ALA A 1 92 ? -27.513 -14.213 -28.905 1.00 87.81 92 ALA A O 1
ATOM 650 N N . SER A 1 93 ? -28.910 -15.747 -28.068 1.00 85.25 93 SER A N 1
ATOM 651 C CA . SER A 1 93 ? -29.800 -15.813 -29.231 1.00 85.25 93 SER A CA 1
ATOM 652 C C . SER A 1 93 ? -30.808 -14.658 -29.276 1.00 85.25 93 SER A C 1
ATOM 654 O O . SER A 1 93 ? -31.316 -14.319 -30.341 1.00 85.25 93 SER A O 1
ATOM 656 N N . SER A 1 94 ? -31.088 -14.032 -28.131 1.00 86.50 94 SER A N 1
ATOM 657 C CA . SER A 1 94 ? -32.030 -12.920 -27.987 1.00 86.50 94 SER A CA 1
ATOM 658 C C . SER A 1 94 ? -31.729 -12.082 -26.739 1.00 86.50 94 SER A C 1
ATOM 660 O O . SER A 1 94 ? -30.936 -12.470 -25.877 1.00 86.50 94 SER A O 1
ATOM 662 N N . ALA A 1 95 ? -32.408 -10.941 -26.610 1.00 88.19 95 ALA A N 1
ATOM 663 C CA . ALA A 1 95 ? -32.331 -10.097 -25.422 1.00 88.19 95 ALA A CA 1
ATOM 664 C C . ALA A 1 95 ? -32.839 -10.833 -24.164 1.00 88.19 95 ALA A C 1
ATOM 666 O O . ALA A 1 95 ? -32.226 -10.737 -23.106 1.00 88.19 95 ALA A O 1
ATOM 667 N N . GLN A 1 96 ? -33.898 -11.637 -24.288 1.00 89.62 96 GLN A N 1
ATOM 668 C CA . GLN A 1 96 ? -34.471 -12.448 -23.206 1.00 89.62 96 GLN A CA 1
ATOM 669 C C . GLN A 1 96 ? -33.551 -13.604 -22.787 1.00 89.62 96 GLN A C 1
ATOM 671 O O . GLN A 1 96 ? -33.492 -13.961 -21.609 1.00 89.62 96 GLN A O 1
ATOM 676 N N . ASP A 1 97 ? -32.804 -14.171 -23.735 1.00 88.81 97 ASP A N 1
ATOM 677 C CA . ASP A 1 97 ? -31.760 -15.161 -23.457 1.00 88.81 97 ASP A CA 1
ATOM 678 C C . ASP A 1 97 ? -30.597 -14.507 -22.690 1.00 88.81 97 ASP A C 1
ATOM 680 O O . ASP A 1 97 ? -30.206 -14.977 -21.624 1.00 88.81 97 ASP A O 1
ATOM 684 N N . CYS A 1 98 ? -30.136 -13.330 -23.130 1.00 93.25 98 CYS A N 1
ATOM 685 C CA . CYS A 1 98 ? -29.121 -12.558 -22.405 1.00 93.25 98 CYS A CA 1
ATOM 686 C C . CYS A 1 98 ? -29.580 -12.158 -20.989 1.00 93.25 98 CYS A C 1
ATOM 688 O O . CYS A 1 98 ? -28.823 -12.272 -20.024 1.00 93.25 98 CYS A O 1
ATOM 690 N N . GLN A 1 99 ? -30.849 -11.767 -20.844 1.00 94.19 99 GLN A N 1
ATOM 691 C CA . GLN A 1 99 ? -31.482 -11.506 -19.555 1.00 94.19 99 GLN A CA 1
ATOM 692 C C . GLN A 1 99 ? -31.533 -12.748 -18.668 1.00 94.19 99 GLN A C 1
ATOM 694 O O . GLN A 1 99 ? -31.311 -12.641 -17.467 1.00 94.19 99 GLN A O 1
ATOM 699 N N . SER A 1 100 ? -31.821 -13.922 -19.232 1.00 89.56 100 SER A N 1
ATOM 700 C CA . SER A 1 100 ? -31.870 -15.171 -18.469 1.00 89.56 100 SER A CA 1
ATOM 701 C C . SER A 1 100 ? -30.483 -15.586 -17.993 1.00 89.56 100 SER A C 1
ATOM 703 O O . SER A 1 100 ? -30.327 -15.862 -16.810 1.00 89.56 100 SER A O 1
ATOM 705 N N . LYS A 1 101 ? -29.459 -15.479 -18.847 1.00 89.50 101 LYS A N 1
ATOM 706 C CA . LYS A 1 101 ? -28.057 -15.702 -18.454 1.00 89.50 101 LYS A CA 1
ATOM 707 C C . LYS A 1 101 ? -27.605 -14.740 -17.356 1.00 89.50 101 LYS A C 1
ATOM 709 O O . LYS A 1 101 ? -26.905 -15.136 -16.431 1.00 89.50 101 LYS A O 1
ATOM 714 N N . CYS A 1 102 ? -28.054 -13.487 -17.416 1.00 90.94 102 CYS A N 1
ATOM 715 C CA . CYS A 1 102 ? -27.843 -12.535 -16.331 1.00 90.94 102 CYS A CA 1
ATOM 716 C C . CYS A 1 102 ? -28.617 -12.910 -15.063 1.00 90.94 102 CYS A C 1
ATOM 718 O O . CYS A 1 102 ? -28.098 -12.804 -13.962 1.00 90.94 102 CYS A O 1
ATOM 720 N N . PHE A 1 103 ? -29.860 -13.363 -15.183 1.00 90.56 103 PHE A N 1
ATOM 721 C CA . PHE A 1 103 ? -30.652 -13.766 -14.026 1.00 90.56 103 PHE A CA 1
ATOM 722 C C . PHE A 1 103 ? -30.027 -14.958 -13.288 1.00 90.56 103 PHE A C 1
ATOM 724 O O . PHE A 1 103 ? -29.946 -14.924 -12.058 1.00 90.56 103 PHE A O 1
ATOM 731 N N . ASP A 1 104 ? -29.523 -15.944 -14.031 1.00 85.25 104 ASP A N 1
ATOM 732 C CA . ASP A 1 104 ? -28.879 -17.146 -13.490 1.00 85.25 104 ASP A CA 1
ATOM 733 C C . ASP A 1 104 ? -27.481 -16.843 -12.917 1.00 85.25 104 ASP A C 1
ATOM 735 O O . ASP A 1 104 ? -27.012 -17.518 -12.001 1.00 85.25 104 ASP A O 1
ATOM 739 N N . ASN A 1 105 ? -26.832 -15.772 -13.389 1.00 81.69 105 ASN A N 1
ATOM 740 C CA . ASN A 1 105 ? -25.604 -15.248 -12.803 1.00 81.69 105 ASN A CA 1
ATOM 741 C C . ASN A 1 105 ? -25.935 -14.307 -11.631 1.00 81.69 105 ASN A C 1
ATOM 743 O O . ASN A 1 105 ? -26.265 -13.134 -11.812 1.00 81.69 105 ASN A O 1
ATOM 747 N N . SER A 1 106 ? -25.808 -14.796 -10.397 1.00 81.62 106 SER A N 1
ATOM 748 C CA . SER A 1 106 ? -26.128 -14.022 -9.187 1.00 81.62 106 SER A CA 1
ATOM 749 C C . SER A 1 106 ? -25.334 -12.713 -9.041 1.00 81.62 106 SER A C 1
ATOM 751 O O . SER A 1 106 ? -25.811 -11.800 -8.368 1.00 81.62 106 SER A O 1
ATOM 753 N N . ALA A 1 107 ? -24.156 -12.593 -9.671 1.00 78.25 107 ALA A N 1
ATOM 754 C CA . ALA A 1 107 ? -23.352 -11.365 -9.698 1.00 78.25 107 ALA A CA 1
ATOM 755 C C . ALA A 1 107 ? -23.815 -10.362 -10.773 1.00 78.25 107 ALA A C 1
ATOM 757 O O . ALA A 1 107 ? -23.433 -9.189 -10.738 1.00 78.25 107 ALA A O 1
ATOM 758 N N . CYS A 1 108 ? -24.659 -10.799 -11.709 1.00 86.81 108 CYS A N 1
ATOM 759 C CA . CYS A 1 108 ? -25.220 -9.962 -12.753 1.00 86.81 108 CYS A CA 1
ATOM 760 C C . CYS A 1 108 ? -26.464 -9.220 -12.237 1.00 86.81 108 CYS A C 1
ATOM 762 O O . CYS A 1 108 ? -27.462 -9.819 -11.816 1.00 86.81 108 CYS A O 1
ATOM 764 N N . GLY A 1 109 ? -26.368 -7.891 -12.221 1.00 84.06 109 GLY A N 1
ATOM 765 C CA . GLY A 1 109 ? -27.443 -6.964 -11.851 1.00 84.06 109 GLY A CA 1
ATOM 766 C C . GLY A 1 109 ? -28.027 -6.222 -13.053 1.00 84.06 109 GLY A C 1
ATOM 767 O O . GLY A 1 109 ? -29.155 -5.728 -12.988 1.00 84.06 109 GLY A O 1
ATOM 768 N N . ALA A 1 110 ? -27.298 -6.192 -14.169 1.00 91.69 110 ALA A N 1
ATOM 769 C CA . ALA A 1 110 ? -27.739 -5.622 -15.429 1.00 91.69 110 ALA A CA 1
ATOM 770 C C . ALA A 1 110 ? -27.137 -6.388 -16.606 1.00 91.69 110 ALA A C 1
ATOM 772 O O . ALA A 1 110 ? -26.099 -7.026 -16.483 1.00 91.69 110 ALA A O 1
ATOM 773 N N . TRP A 1 111 ? -27.744 -6.297 -17.777 1.00 96.00 111 TRP A N 1
ATOM 774 C CA . TRP A 1 111 ? -27.233 -6.946 -18.982 1.00 96.00 111 TRP A CA 1
ATOM 775 C C . TRP A 1 111 ? -27.397 -6.030 -20.182 1.00 96.00 111 TRP A C 1
ATOM 777 O O . TRP A 1 111 ? -28.247 -5.142 -20.173 1.00 96.00 111 TRP A O 1
ATOM 787 N N . ALA A 1 112 ? -26.584 -6.244 -21.212 1.00 94.69 112 ALA A N 1
ATOM 788 C CA . ALA A 1 112 ? -26.760 -5.625 -22.518 1.00 94.69 112 ALA A CA 1
ATOM 789 C C . ALA A 1 112 ? -26.582 -6.677 -23.613 1.00 94.69 112 ALA A C 1
ATOM 791 O O . ALA A 1 112 ? -25.710 -7.536 -23.518 1.00 94.69 112 ALA A O 1
ATOM 792 N N . PHE A 1 113 ? -27.400 -6.600 -24.651 1.00 95.94 113 PHE A N 1
ATOM 793 C CA . PHE A 1 113 ? -27.461 -7.531 -25.763 1.00 95.94 113 PHE A CA 1
ATOM 794 C C . PHE A 1 113 ? -27.343 -6.786 -27.090 1.00 95.94 113 PHE A C 1
ATOM 796 O O . PHE A 1 113 ? -28.037 -5.790 -27.319 1.00 95.94 113 PHE A O 1
ATOM 803 N N . ASP A 1 114 ? -26.470 -7.277 -27.967 1.00 92.94 114 ASP A N 1
ATOM 804 C CA . ASP A 1 114 ? -26.316 -6.799 -29.337 1.00 92.94 114 ASP A CA 1
ATOM 805 C C . ASP A 1 114 ? -27.487 -7.215 -30.220 1.00 92.94 114 ASP A C 1
ATOM 807 O O . ASP A 1 114 ? -27.501 -8.293 -30.817 1.00 92.94 114 ASP A O 1
ATOM 811 N N . SER A 1 115 ? -28.460 -6.313 -30.327 1.00 85.00 115 SER A N 1
ATOM 812 C CA . SER A 1 115 ? -29.661 -6.516 -31.128 1.00 85.00 115 SER A CA 1
ATOM 813 C C . SER A 1 115 ? -29.441 -6.310 -32.633 1.00 85.00 115 SER A C 1
ATOM 815 O O . SER A 1 115 ? -30.396 -6.449 -33.390 1.00 85.00 115 SER A O 1
ATOM 817 N N . CYS A 1 116 ? -28.220 -6.007 -33.098 1.00 81.44 116 CYS A N 1
ATOM 818 C CA . CYS A 1 116 ? -27.907 -5.854 -34.528 1.00 81.44 116 CYS A CA 1
ATOM 819 C C . CYS A 1 116 ? -27.217 -7.078 -35.139 1.00 81.44 116 CYS A C 1
ATOM 821 O O . CYS A 1 116 ? -26.478 -6.959 -36.116 1.00 81.44 116 CYS A O 1
ATOM 823 N N . GLY A 1 117 ? -27.440 -8.261 -34.568 1.00 67.44 117 GLY A N 1
ATOM 824 C CA . GLY A 1 117 ? -27.050 -9.528 -35.189 1.00 67.44 117 GLY A CA 1
ATOM 825 C C . GLY A 1 117 ? -25.637 -10.012 -34.867 1.00 67.44 117 GLY A C 1
ATOM 826 O O . GLY A 1 117 ? -25.216 -11.025 -35.414 1.00 67.44 117 GLY A O 1
ATOM 827 N N . LYS A 1 118 ? -24.903 -9.349 -33.960 1.00 70.62 118 LYS A N 1
ATOM 828 C CA . LYS A 1 118 ? -23.624 -9.881 -33.442 1.00 70.62 118 LYS A CA 1
ATOM 829 C C . LYS A 1 118 ? -23.809 -10.841 -32.264 1.00 70.62 118 LYS A C 1
ATOM 831 O O . LYS A 1 118 ? -22.824 -11.410 -31.802 1.00 70.62 118 LYS A O 1
ATOM 836 N N . SER A 1 119 ? -25.043 -10.988 -31.764 1.00 82.56 119 SER A N 1
ATOM 837 C CA . SER A 1 119 ? -25.446 -11.922 -30.700 1.00 82.56 119 SER A CA 1
ATOM 838 C C . SER A 1 119 ? -24.588 -11.865 -29.430 1.00 82.56 119 SER A C 1
ATOM 840 O O . SER A 1 119 ? -24.573 -12.810 -28.644 1.00 82.56 119 SER A O 1
ATOM 842 N N . LYS A 1 120 ? -23.861 -10.765 -29.202 1.00 92.50 120 LYS A N 1
ATOM 843 C CA . LYS A 1 120 ? -23.038 -10.581 -28.007 1.00 92.50 120 LYS A CA 1
ATOM 844 C C . LYS A 1 120 ? -23.920 -10.177 -26.837 1.00 92.50 120 LYS A C 1
ATOM 846 O O . LYS A 1 120 ? -24.753 -9.281 -26.952 1.00 92.50 120 LYS A O 1
ATOM 851 N N . CYS A 1 121 ? -23.716 -10.852 -25.720 1.00 94.31 121 CYS A N 1
ATOM 852 C CA . CYS A 1 121 ? -24.373 -10.610 -24.455 1.00 94.31 121 CYS A CA 1
ATOM 853 C C . CYS A 1 121 ? -23.312 -10.255 -23.425 1.00 94.31 121 CYS A C 1
ATOM 855 O O . CYS A 1 121 ? -22.339 -10.981 -23.235 1.00 94.31 121 CYS A O 1
ATOM 857 N N . TRP A 1 122 ? -23.512 -9.135 -22.759 1.00 96.19 122 TRP A N 1
ATOM 858 C CA . TRP A 1 122 ? -22.604 -8.640 -21.749 1.00 96.19 122 TRP A CA 1
ATOM 859 C C . TRP A 1 122 ? -23.340 -8.574 -20.421 1.00 96.19 122 TRP A C 1
ATOM 861 O O . TRP A 1 122 ? -24.241 -7.740 -20.247 1.00 96.19 122 TRP A O 1
ATOM 871 N N . LEU A 1 123 ? -22.944 -9.456 -19.512 1.00 94.88 123 LEU A N 1
ATOM 872 C CA . LEU A 1 123 ? -23.429 -9.521 -18.143 1.00 94.88 123 LEU A CA 1
ATOM 873 C C . LEU A 1 123 ? -22.674 -8.497 -17.312 1.00 94.88 123 LEU A C 1
ATOM 875 O O . LEU A 1 123 ? -21.453 -8.389 -17.427 1.00 94.88 123 LEU A O 1
ATOM 879 N N . LYS A 1 124 ? -23.389 -7.735 -16.490 1.00 87.56 124 LYS A N 1
ATOM 880 C CA . LYS A 1 124 ? -22.830 -6.588 -15.776 1.00 87.56 124 LYS A CA 1
ATOM 881 C C . LYS A 1 124 ? -23.131 -6.664 -14.299 1.00 87.56 124 LYS A C 1
ATOM 883 O O . LYS A 1 124 ? -24.247 -6.994 -13.891 1.00 87.56 124 LYS A O 1
ATOM 888 N N . SER A 1 125 ? -22.146 -6.286 -13.499 1.00 88.12 125 SER A N 1
ATOM 889 C CA . SER A 1 125 ? -22.355 -6.059 -12.074 1.00 88.12 125 SER A CA 1
ATOM 890 C C . SER A 1 125 ? -23.104 -4.746 -11.840 1.00 88.12 125 SER A C 1
ATOM 892 O O . SER A 1 125 ? -22.964 -3.772 -12.581 1.00 88.12 125 SER A O 1
ATOM 894 N N . GLY A 1 126 ? -23.920 -4.715 -10.787 1.00 81.44 126 GLY A N 1
ATOM 895 C CA . GLY A 1 126 ? -24.618 -3.502 -10.362 1.00 81.44 126 GLY A CA 1
ATOM 896 C C . GLY A 1 126 ? -25.696 -3.022 -11.342 1.00 81.44 126 GLY A C 1
ATOM 897 O O . GLY A 1 126 ? -26.402 -3.822 -11.951 1.00 81.44 126 GLY A O 1
ATOM 898 N N . SER A 1 127 ? -25.864 -1.699 -11.451 1.00 83.69 127 SER A N 1
ATOM 899 C CA . SER A 1 127 ? -26.912 -1.061 -12.266 1.00 83.69 127 SER A CA 1
ATOM 900 C C . SER A 1 127 ? -26.383 0.103 -13.134 1.00 83.69 127 SER A C 1
ATOM 902 O O . SER A 1 127 ? -26.775 1.255 -12.926 1.00 83.69 127 SER A O 1
ATOM 904 N N . PRO A 1 128 ? -25.499 -0.152 -14.127 1.00 76.38 128 PRO A N 1
ATOM 905 C CA . PRO A 1 128 ? -24.892 0.898 -14.956 1.00 76.38 128 PRO A CA 1
ATOM 906 C C . PRO A 1 128 ? -25.938 1.782 -15.644 1.00 76.38 128 PRO A C 1
ATOM 908 O O . PRO A 1 128 ? -26.998 1.294 -16.051 1.00 76.38 128 PRO A O 1
ATOM 911 N N . LYS A 1 129 ? -25.663 3.089 -15.776 1.00 79.69 129 LYS A N 1
ATOM 912 C CA . LYS A 1 129 ? -26.618 4.053 -16.353 1.00 79.69 129 LYS A CA 1
ATOM 913 C C . LYS A 1 129 ? -26.924 3.707 -17.813 1.00 79.69 129 LYS A C 1
ATOM 915 O O . LYS A 1 129 ? -26.025 3.449 -18.606 1.00 79.69 129 LYS A O 1
ATOM 920 N N . ARG A 1 130 ? -28.212 3.732 -18.170 1.00 84.44 130 ARG A N 1
ATOM 921 C CA . ARG A 1 130 ? -28.677 3.466 -19.537 1.00 84.44 130 ARG A CA 1
ATOM 922 C C . ARG A 1 130 ? -28.368 4.656 -20.440 1.00 84.44 130 ARG A C 1
ATOM 924 O O . ARG A 1 130 ? -28.937 5.730 -20.261 1.00 84.44 130 ARG A O 1
ATOM 931 N N . ASN A 1 131 ? -27.543 4.436 -21.451 1.00 83.12 131 ASN A N 1
ATOM 932 C CA . ASN A 1 131 ? -27.402 5.312 -22.598 1.00 83.12 131 ASN A CA 1
ATOM 933 C C . ASN A 1 131 ? -28.467 4.962 -23.652 1.00 83.12 131 ASN A C 1
ATOM 935 O O . ASN A 1 131 ? -28.332 4.006 -24.418 1.00 83.12 131 ASN A O 1
ATOM 939 N N . ALA A 1 132 ? -29.544 5.748 -23.683 1.00 80.75 132 ALA A N 1
ATOM 940 C CA . ALA A 1 132 ? -30.664 5.539 -24.598 1.00 80.75 132 ALA A CA 1
ATOM 941 C C . ALA A 1 132 ? -30.355 5.915 -26.063 1.00 80.75 132 ALA A C 1
ATOM 943 O O . ALA A 1 132 ? -31.143 5.573 -26.943 1.00 80.75 132 ALA A O 1
ATOM 944 N N . THR A 1 133 ? -29.235 6.596 -26.345 1.00 76.62 133 THR A N 1
ATOM 945 C CA . THR A 1 133 ? -28.885 7.021 -27.715 1.00 76.62 133 THR A CA 1
ATOM 946 C C . THR A 1 133 ? -28.315 5.880 -28.561 1.00 76.62 133 THR A C 1
ATOM 948 O O . THR A 1 133 ? -28.307 5.965 -29.788 1.00 76.62 133 THR A O 1
ATOM 951 N N . ILE A 1 134 ? -27.902 4.773 -27.933 1.00 76.19 134 ILE A N 1
ATOM 952 C CA . ILE A 1 134 ? -27.415 3.581 -28.632 1.00 76.19 134 ILE A CA 1
ATOM 953 C C . ILE A 1 134 ? -28.615 2.744 -29.087 1.00 76.19 134 ILE A C 1
ATOM 955 O O . ILE A 1 134 ? -29.211 1.983 -28.328 1.00 76.19 134 ILE A O 1
ATOM 959 N N . SER A 1 135 ? -28.973 2.883 -30.363 1.00 78.88 135 SER A N 1
ATOM 960 C CA . SER A 1 135 ? -30.143 2.232 -30.969 1.00 78.88 135 SER A CA 1
ATOM 961 C C . SER A 1 135 ? -29.988 0.720 -31.176 1.00 78.88 135 SER A C 1
ATOM 963 O O . SER A 1 135 ? -30.987 0.016 -31.311 1.00 78.88 135 SER A O 1
ATOM 965 N N . CYS A 1 136 ? -28.745 0.240 -31.177 1.00 87.81 136 CYS A N 1
ATOM 966 C CA . CYS A 1 136 ? -28.311 -1.117 -31.505 1.00 87.81 136 CYS A CA 1
ATOM 967 C C . CYS A 1 136 ? -28.051 -1.981 -30.255 1.00 87.81 136 CYS A C 1
ATOM 969 O O . CYS A 1 136 ? -27.162 -2.837 -30.209 1.00 87.81 136 CYS A O 1
ATOM 971 N N . ARG A 1 137 ? -28.783 -1.698 -29.178 1.00 91.25 137 ARG A N 1
ATOM 972 C CA . ARG A 1 137 ? -28.632 -2.412 -27.920 1.00 91.25 137 ARG A CA 1
ATOM 973 C C . ARG A 1 137 ? -29.964 -2.529 -27.205 1.00 91.25 137 ARG A C 1
ATOM 975 O O . ARG A 1 137 ? -30.743 -1.576 -27.154 1.00 91.25 137 ARG A O 1
ATOM 982 N N . GLN A 1 138 ? -30.189 -3.704 -26.638 1.00 92.81 138 GLN A N 1
ATOM 983 C CA . GLN A 1 138 ? -31.230 -3.927 -25.647 1.00 92.81 138 GLN A CA 1
ATOM 984 C C . GLN A 1 138 ? -30.563 -4.285 -24.329 1.00 92.81 138 GLN A C 1
ATOM 986 O O . GLN A 1 138 ? -29.590 -5.030 -24.315 1.00 92.81 138 GLN A O 1
ATOM 991 N N . SER A 1 139 ? -31.040 -3.732 -23.229 1.00 93.38 139 SER A N 1
ATOM 992 C CA . SER A 1 139 ? -30.453 -3.927 -21.907 1.00 93.38 139 SER A CA 1
ATOM 993 C C . SER A 1 139 ? -31.535 -3.951 -20.842 1.00 93.38 139 SER A C 1
ATOM 995 O O . SER A 1 139 ? -32.677 -3.590 -21.099 1.00 93.38 139 SER A O 1
ATOM 997 N N . GLY A 1 140 ? -31.206 -4.382 -19.633 1.00 90.69 140 GLY A N 1
ATOM 998 C CA . GLY A 1 140 ? -32.169 -4.390 -18.539 1.00 90.69 140 GLY A CA 1
ATOM 999 C C . GLY A 1 140 ? -31.493 -4.562 -17.194 1.00 90.69 140 GLY A C 1
ATOM 1000 O O . GLY A 1 140 ? -30.352 -5.017 -17.121 1.00 90.69 140 GLY A O 1
ATOM 1001 N N . LEU A 1 141 ? -32.200 -4.178 -16.133 1.00 91.75 141 LEU A N 1
ATOM 1002 C CA . LEU A 1 141 ? -31.825 -4.504 -14.758 1.00 91.75 141 LEU A CA 1
ATOM 1003 C C . LEU A 1 141 ? -32.533 -5.788 -14.338 1.00 91.75 141 LEU A C 1
ATOM 1005 O O . LEU A 1 141 ? -33.715 -5.969 -14.639 1.00 91.75 141 LEU A O 1
ATOM 1009 N N . ILE A 1 142 ? -31.827 -6.647 -13.610 1.00 90.00 142 ILE A N 1
ATOM 1010 C CA . ILE A 1 142 ? -32.410 -7.858 -13.044 1.00 90.00 142 ILE A CA 1
ATOM 1011 C C . ILE A 1 142 ? -33.151 -7.513 -11.752 1.00 90.00 142 ILE A C 1
ATOM 1013 O O . ILE A 1 142 ? -32.559 -7.028 -10.789 1.00 90.00 142 ILE A O 1
ATOM 1017 N N . LYS A 1 143 ? -34.456 -7.792 -11.721 1.00 88.56 143 LYS A N 1
ATOM 1018 C CA . LYS A 1 143 ? -35.216 -7.905 -10.469 1.00 88.56 143 LYS A CA 1
ATOM 1019 C C . LYS A 1 143 ? -35.125 -9.353 -9.996 1.00 88.56 143 LYS A C 1
ATOM 1021 O O . LYS A 1 143 ? -35.152 -10.244 -10.827 1.00 88.56 143 LYS A O 1
ATOM 1026 N N . ARG A 1 144 ? -34.978 -9.587 -8.691 1.00 71.06 144 ARG A N 1
ATOM 1027 C CA . ARG A 1 144 ? -35.109 -10.918 -8.078 1.00 71.06 144 ARG A CA 1
ATOM 1028 C C . ARG A 1 144 ? -36.129 -10.786 -6.955 1.00 71.06 144 ARG A C 1
ATOM 1030 O O . ARG A 1 144 ? -35.839 -10.166 -5.934 1.00 71.06 144 ARG A O 1
ATOM 1037 N N . SER A 1 145 ? -37.344 -11.269 -7.189 1.00 54.69 145 SER A N 1
ATOM 1038 C CA . SER A 1 145 ? -38.432 -11.260 -6.210 1.00 54.69 145 SER A CA 1
ATOM 1039 C C . SER A 1 145 ? -38.045 -12.172 -5.042 1.00 54.69 145 SER A C 1
ATOM 1041 O O . SER A 1 145 ? -37.935 -13.383 -5.212 1.00 54.69 145 SER A O 1
ATOM 1043 N N . SER A 1 146 ? -37.806 -11.625 -3.850 1.00 47.09 146 SER A N 1
ATOM 1044 C CA . SER A 1 146 ? -37.609 -12.433 -2.642 1.00 47.09 146 SER A CA 1
ATOM 1045 C C . SER A 1 146 ? -38.965 -12.945 -2.147 1.00 47.09 146 SER A C 1
ATOM 1047 O O . SER A 1 146 ? -39.563 -12.360 -1.243 1.00 47.09 146 SER A O 1
ATOM 1049 N N . SER A 1 147 ? -39.486 -14.015 -2.748 1.00 33.78 147 SER A N 1
ATOM 1050 C CA . SER A 1 147 ? -40.640 -14.727 -2.199 1.00 33.78 147 SER A CA 1
ATOM 1051 C C . SER A 1 147 ? -40.174 -15.614 -1.045 1.00 33.78 147 SER A C 1
ATOM 1053 O O . SER A 1 147 ? -39.724 -16.742 -1.232 1.00 33.78 147 SER A O 1
ATOM 1055 N N . SER A 1 148 ? -40.271 -15.081 0.169 1.00 36.09 148 SER A N 1
ATOM 1056 C CA . SER A 1 148 ? -40.248 -15.847 1.410 1.00 36.09 148 SER A CA 1
ATOM 1057 C C . SER A 1 148 ? -41.419 -16.837 1.430 1.00 36.09 148 SER A C 1
ATOM 1059 O O . SER A 1 148 ? -42.575 -16.417 1.447 1.00 36.09 148 SER A O 1
ATOM 1061 N N . SER A 1 149 ? -41.141 -18.141 1.450 1.00 30.59 149 SER A N 1
ATOM 1062 C CA . SER A 1 149 ? -42.123 -19.168 1.825 1.00 30.59 149 SER A CA 1
ATOM 1063 C C . SER A 1 149 ? -41.475 -20.155 2.789 1.00 30.59 149 SER A C 1
ATOM 1065 O O . SER A 1 149 ? -40.552 -20.887 2.442 1.00 30.59 149 SER A O 1
ATOM 1067 N N . SER A 1 150 ? -41.966 -20.138 4.022 1.00 34.88 150 SER A N 1
ATOM 1068 C CA . SER A 1 150 ? -41.743 -21.150 5.044 1.00 34.88 150 SER A CA 1
ATOM 1069 C C . SER A 1 150 ? -42.296 -22.497 4.566 1.00 34.88 150 SER A C 1
ATOM 1071 O O . SER A 1 150 ? -43.441 -22.560 4.123 1.00 34.88 150 SER A O 1
ATOM 1073 N N . GLY A 1 151 ? -41.524 -23.575 4.689 1.00 26.41 151 GLY A N 1
ATOM 1074 C CA . GLY A 1 151 ? -41.983 -24.927 4.370 1.00 26.41 151 GLY A CA 1
ATOM 1075 C C . GLY A 1 151 ? -40.975 -25.980 4.813 1.00 26.41 151 GLY A C 1
ATOM 1076 O O . GLY A 1 151 ? -39.911 -26.122 4.222 1.00 26.41 151 GLY A O 1
ATOM 1077 N N . SER A 1 152 ? -41.305 -26.674 5.895 1.00 26.61 152 SER A N 1
ATOM 1078 C CA . SER A 1 152 ? -40.503 -27.716 6.526 1.00 26.61 152 SER A CA 1
ATOM 1079 C C . SER A 1 152 ? -40.425 -29.016 5.706 1.00 26.61 152 SER A C 1
ATOM 1081 O O . SER A 1 152 ? -41.382 -29.390 5.033 1.00 26.61 152 SER A O 1
ATOM 1083 N N . SER A 1 153 ? -39.335 -29.755 5.957 1.00 27.73 153 SER A N 1
ATOM 1084 C CA . SER A 1 153 ? -39.245 -31.227 6.055 1.00 27.73 153 SER A CA 1
ATOM 1085 C C . SER A 1 153 ? -38.779 -32.062 4.841 1.00 27.73 153 SER A C 1
ATOM 1087 O O . SER A 1 153 ? -39.457 -32.159 3.826 1.00 27.73 153 SER A O 1
ATOM 1089 N N . SER A 1 154 ? -37.701 -32.821 5.116 1.00 27.14 154 SER A N 1
ATOM 1090 C CA . SER A 1 154 ? -37.493 -34.263 4.826 1.00 27.14 154 SER A CA 1
ATOM 1091 C C . SER A 1 154 ? -36.644 -34.700 3.619 1.00 27.14 154 SER A C 1
ATOM 1093 O O . SER A 1 154 ? -37.141 -34.703 2.505 1.00 27.14 154 SER A O 1
ATOM 1095 N N . GLY A 1 155 ? -35.436 -35.217 3.932 1.00 24.45 155 GLY A N 1
ATOM 1096 C CA . GLY A 1 155 ? -34.754 -36.423 3.386 1.00 24.45 155 GLY A CA 1
ATOM 1097 C C . GLY A 1 155 ? -34.497 -36.535 1.870 1.00 24.45 155 GLY A C 1
ATOM 1098 O O . GLY A 1 155 ? -35.336 -36.195 1.061 1.00 24.45 155 GLY A O 1
ATOM 1099 N N . SER A 1 156 ? -33.399 -37.075 1.343 1.00 25.20 156 SER A N 1
ATOM 1100 C CA . SER A 1 156 ? -32.322 -37.905 1.879 1.00 25.20 156 SER A CA 1
ATOM 1101 C C . SER A 1 156 ? -31.145 -37.908 0.884 1.00 25.20 156 SER A C 1
ATOM 1103 O O . SER A 1 156 ? -31.276 -37.553 -0.282 1.00 25.20 156 SER A O 1
ATOM 1105 N N . SER A 1 157 ? -29.999 -38.327 1.409 1.00 30.16 157 SER A N 1
ATOM 1106 C CA . SER A 1 157 ? -28.630 -38.448 0.887 1.00 30.16 157 SER A CA 1
ATOM 1107 C C . SER A 1 157 ? -28.375 -39.122 -0.472 1.00 30.16 157 SER A C 1
ATOM 1109 O O . SER A 1 157 ? -29.006 -40.128 -0.781 1.00 30.16 157 SER A O 1
ATOM 1111 N N . THR A 1 158 ? -27.297 -38.673 -1.142 1.00 26.70 158 THR A N 1
ATOM 1112 C CA . THR A 1 158 ? -26.102 -39.397 -1.696 1.00 26.70 158 THR A CA 1
ATOM 1113 C C . THR A 1 158 ? -25.585 -38.631 -2.932 1.00 26.70 158 THR A C 1
ATOM 1115 O O . THR A 1 158 ? -26.394 -38.178 -3.723 1.00 26.70 158 THR A O 1
ATOM 1118 N N . GLY A 1 159 ? -24.305 -38.378 -3.222 1.00 25.39 159 GLY A N 1
ATOM 1119 C CA . GLY A 1 159 ? -22.997 -38.602 -2.604 1.00 25.39 159 GLY A CA 1
ATOM 1120 C C . GLY A 1 159 ? -21.899 -38.007 -3.527 1.00 25.39 159 GLY A C 1
ATOM 1121 O O . GLY A 1 159 ? -22.159 -37.745 -4.697 1.00 25.39 159 GLY A O 1
ATOM 1122 N N . SER A 1 160 ? -20.683 -37.852 -2.985 1.00 26.66 160 SER A N 1
ATOM 1123 C CA . SER A 1 160 ? -19.376 -37.710 -3.673 1.00 26.66 160 SER A CA 1
ATOM 1124 C C . SER A 1 160 ? -18.851 -36.329 -4.131 1.00 26.66 160 SER A C 1
ATOM 1126 O O . SER A 1 160 ? -19.067 -35.872 -5.245 1.00 26.66 160 SER A O 1
ATOM 1128 N N . SER A 1 161 ? -18.034 -35.749 -3.238 1.00 27.64 161 SER A N 1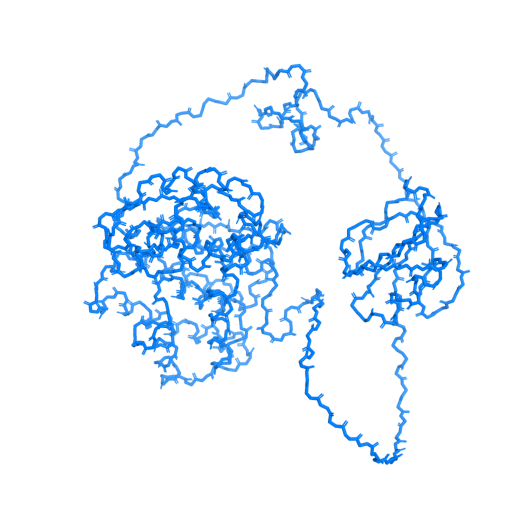
ATOM 1129 C CA . SER A 1 161 ? -16.656 -35.231 -3.423 1.00 27.64 161 SER A CA 1
ATOM 1130 C C . SER A 1 161 ? -16.223 -34.578 -4.746 1.00 27.64 161 SER A C 1
ATOM 1132 O O . SER A 1 161 ? -15.959 -35.267 -5.724 1.00 27.64 161 SER A O 1
ATOM 1134 N N . THR A 1 162 ? -15.866 -33.288 -4.700 1.00 25.31 162 THR A N 1
ATOM 1135 C CA . THR A 1 162 ? -14.461 -32.813 -4.653 1.00 25.31 162 THR A CA 1
ATOM 1136 C C . THR A 1 162 ? -14.393 -31.290 -4.469 1.00 25.31 162 THR A C 1
ATOM 1138 O O . THR A 1 162 ? -15.226 -30.529 -4.943 1.00 25.31 162 THR A O 1
ATOM 1141 N N . SER A 1 163 ? -13.406 -30.876 -3.686 1.00 37.16 163 SER A N 1
ATOM 1142 C CA . SER A 1 163 ? -13.068 -29.532 -3.214 1.00 37.16 163 SER A CA 1
ATOM 1143 C C . SER A 1 163 ? -12.700 -28.529 -4.317 1.00 37.16 163 SER A C 1
ATOM 1145 O O . SER A 1 163 ? -11.927 -28.862 -5.209 1.00 37.16 163 SER A O 1
ATOM 1147 N N . GLY A 1 164 ? -13.151 -27.273 -4.193 1.00 26.58 164 GLY A N 1
ATOM 1148 C CA . GLY A 1 164 ? -12.706 -26.174 -5.061 1.00 26.58 164 GLY A CA 1
ATOM 1149 C C . GLY A 1 164 ? -13.393 -24.838 -4.768 1.00 26.58 164 GLY A C 1
ATOM 1150 O O . GLY A 1 164 ? -14.490 -24.585 -5.241 1.00 26.58 164 GLY A O 1
ATOM 1151 N N . PHE A 1 165 ? -12.730 -24.020 -3.953 1.00 27.84 165 PHE A N 1
ATOM 1152 C CA . PHE A 1 165 ? -13.028 -22.650 -3.521 1.00 27.84 165 PHE A CA 1
ATOM 1153 C C . PHE A 1 165 ? -13.983 -21.804 -4.391 1.00 27.84 165 PHE A C 1
ATOM 1155 O O . PHE A 1 165 ? -13.652 -21.361 -5.487 1.00 27.84 165 PHE A O 1
ATOM 1162 N N . THR A 1 166 ? -15.134 -21.478 -3.806 1.00 35.66 166 THR A N 1
ATOM 1163 C CA . THR A 1 166 ? -16.012 -20.358 -4.168 1.00 35.66 166 THR A CA 1
ATOM 1164 C C . THR A 1 166 ? -15.384 -19.015 -3.793 1.00 35.66 166 THR A C 1
ATOM 1166 O O . THR A 1 166 ? -14.967 -18.868 -2.646 1.00 35.66 166 THR A O 1
ATOM 1169 N N . SER A 1 167 ? -15.437 -18.020 -4.685 1.00 30.89 167 SER A N 1
ATOM 1170 C CA . SER A 1 167 ? -15.419 -16.592 -4.325 1.00 30.89 167 SER A CA 1
ATOM 1171 C C . SER A 1 167 ? -16.049 -15.747 -5.434 1.00 30.89 167 SER A C 1
ATOM 1173 O O . SER A 1 167 ? -15.492 -15.613 -6.519 1.00 30.89 167 SER A O 1
ATOM 1175 N N . GLY A 1 168 ? -17.223 -15.182 -5.142 1.00 28.77 168 GLY A N 1
ATOM 1176 C CA . GLY A 1 168 ? -17.807 -14.060 -5.873 1.00 28.77 168 GLY A CA 1
ATOM 1177 C C . GLY A 1 168 ? -17.349 -12.714 -5.300 1.00 28.77 168 GLY A C 1
ATOM 1178 O O . GLY A 1 168 ? -16.752 -12.661 -4.227 1.00 28.77 168 GLY A O 1
ATOM 1179 N N . SER A 1 169 ? -17.668 -11.618 -5.992 1.00 29.80 169 SER A N 1
ATOM 1180 C CA . SER A 1 169 ? -17.583 -10.265 -5.433 1.00 29.80 169 SER A CA 1
ATOM 1181 C C . SER A 1 169 ? -18.741 -9.390 -5.914 1.00 29.80 169 SER A C 1
ATOM 1183 O O . SER A 1 169 ? -18.893 -9.083 -7.095 1.00 29.80 169 SER A O 1
ATOM 1185 N N . THR A 1 170 ? -19.569 -9.028 -4.941 1.00 30.47 170 THR A N 1
ATOM 1186 C CA . THR A 1 170 ? -20.577 -7.968 -4.896 1.00 30.47 170 THR A CA 1
ATOM 1187 C C . THR A 1 170 ? -19.927 -6.621 -4.553 1.00 30.47 170 THR A C 1
ATOM 1189 O O . THR A 1 170 ? -19.079 -6.571 -3.665 1.00 30.47 170 THR A O 1
ATOM 1192 N N . SER A 1 171 ? -20.410 -5.507 -5.118 1.00 34.47 171 SER A N 1
ATOM 1193 C CA . SER A 1 171 ? -20.323 -4.208 -4.430 1.00 34.47 171 SER A CA 1
ATOM 1194 C C . SER A 1 171 ? -21.284 -4.259 -3.243 1.00 34.47 171 SER A C 1
ATOM 1196 O O . SER A 1 171 ? -22.500 -4.321 -3.421 1.00 34.47 171 SER A O 1
ATOM 1198 N N . GLY A 1 172 ? -20.724 -4.345 -2.040 1.00 27.86 172 GLY A N 1
ATOM 1199 C CA . GLY A 1 172 ? -21.456 -4.390 -0.786 1.00 27.86 172 GLY A CA 1
ATOM 1200 C C . GLY A 1 172 ? -21.064 -3.220 0.102 1.00 27.86 172 GLY A C 1
ATOM 1201 O O . GLY A 1 172 ? -19.916 -2.777 0.115 1.00 27.86 172 GLY A O 1
ATOM 1202 N N . ASN A 1 173 ? -22.030 -2.769 0.895 1.00 34.72 173 ASN A N 1
ATOM 1203 C CA . ASN A 1 173 ? -21.761 -2.192 2.205 1.00 34.72 173 ASN A CA 1
ATOM 1204 C C . ASN A 1 173 ? -20.724 -3.092 2.915 1.00 34.72 173 ASN A C 1
ATOM 1206 O O . ASN A 1 173 ? -20.842 -4.311 2.793 1.00 34.72 173 ASN A O 1
ATOM 1210 N N . GLY A 1 174 ? -19.719 -2.538 3.601 1.00 39.53 174 GLY A N 1
ATOM 1211 C CA . GLY A 1 174 ? -18.608 -3.282 4.227 1.00 39.53 174 GLY A CA 1
ATOM 1212 C C . GLY A 1 174 ? -19.021 -4.202 5.389 1.00 39.53 174 GLY A C 1
ATOM 1213 O O . GLY A 1 174 ? -18.539 -4.059 6.507 1.00 39.53 174 GLY A O 1
ATOM 1214 N N . GLY A 1 175 ? -19.932 -5.141 5.147 1.00 37.78 175 GLY A N 1
ATOM 1215 C CA . GLY A 1 175 ? -20.445 -6.126 6.089 1.00 37.78 175 GLY A CA 1
ATOM 1216 C C . GLY A 1 175 ? -19.792 -7.478 5.841 1.00 37.78 175 GLY A C 1
ATOM 1217 O O . GLY A 1 175 ? -20.325 -8.277 5.082 1.00 37.78 175 GLY A O 1
ATOM 1218 N N . ASN A 1 176 ? -18.604 -7.663 6.427 1.00 41.72 176 ASN A N 1
ATOM 1219 C CA . ASN A 1 176 ? -17.923 -8.936 6.763 1.00 41.72 176 ASN A CA 1
ATOM 1220 C C . ASN A 1 176 ? -16.424 -8.730 7.088 1.00 41.72 176 ASN A C 1
ATOM 1222 O O . ASN A 1 176 ? -15.659 -9.692 7.120 1.00 41.72 176 ASN A O 1
ATOM 1226 N N . GLY A 1 177 ? -15.980 -7.489 7.335 1.00 54.16 177 GLY A N 1
ATOM 1227 C CA . GLY A 1 177 ? -14.580 -7.194 7.651 1.00 54.16 177 GLY A CA 1
ATOM 1228 C C . GLY A 1 177 ? -13.654 -7.176 6.433 1.00 54.16 177 GLY A C 1
ATOM 1229 O O . GLY A 1 177 ? -12.492 -7.537 6.560 1.00 54.16 177 GLY A O 1
ATOM 1230 N N . VAL A 1 178 ? -14.148 -6.783 5.254 1.00 64.69 178 VAL A N 1
ATOM 1231 C CA . VAL A 1 178 ? -13.336 -6.542 4.046 1.00 64.69 178 VAL A CA 1
ATOM 1232 C C . VAL A 1 178 ? -13.535 -5.089 3.613 1.00 64.69 178 VAL A C 1
ATOM 1234 O O . VAL A 1 178 ? -14.675 -4.622 3.555 1.00 64.69 178 VAL A O 1
ATOM 1237 N N . GLN A 1 179 ? -12.443 -4.375 3.323 1.00 74.44 179 GLN A N 1
ATOM 1238 C CA . GLN A 1 179 ? -12.499 -2.987 2.860 1.00 74.44 179 GLN A CA 1
ATOM 1239 C C . GLN A 1 179 ? -13.148 -2.871 1.471 1.00 74.44 179 GLN A C 1
ATOM 1241 O O . GLN A 1 179 ? -12.953 -3.706 0.589 1.00 74.44 179 GLN A O 1
ATOM 1246 N N . THR A 1 180 ? -13.869 -1.775 1.248 1.00 79.50 180 THR A N 1
ATOM 1247 C CA . THR A 1 180 ? -14.281 -1.330 -0.092 1.00 79.50 180 THR A CA 1
ATOM 1248 C C . THR A 1 180 ? -13.073 -0.864 -0.917 1.00 79.50 180 THR A C 1
ATOM 1250 O O . THR A 1 180 ? -12.021 -0.535 -0.364 1.00 79.50 180 THR A O 1
ATOM 1253 N N . SER A 1 181 ? -13.229 -0.750 -2.241 1.00 78.62 181 SER A N 1
ATOM 1254 C CA . SER A 1 181 ? -12.178 -0.219 -3.129 1.00 78.62 181 SER A CA 1
ATOM 1255 C C . SER A 1 181 ? -11.712 1.180 -2.719 1.00 78.62 181 SER A C 1
ATOM 1257 O O . SER A 1 181 ? -10.515 1.443 -2.698 1.00 78.62 181 SER A O 1
ATOM 1259 N N . CYS A 1 182 ? -12.638 2.052 -2.313 1.00 81.88 182 CYS A N 1
ATOM 1260 C CA . CYS A 1 182 ? -12.318 3.391 -1.824 1.00 81.88 182 CYS A CA 1
ATOM 1261 C C . CYS A 1 182 ? -11.522 3.358 -0.505 1.00 81.88 182 CYS A C 1
ATOM 1263 O O . CYS A 1 182 ? -10.560 4.104 -0.345 1.00 81.88 182 CYS A O 1
ATOM 1265 N N . GLN A 1 183 ? -11.870 2.475 0.436 1.00 85.19 183 GLN A N 1
ATOM 1266 C CA . GLN A 1 183 ? -11.134 2.323 1.702 1.00 85.19 183 GLN A CA 1
ATOM 1267 C C . GLN A 1 183 ? -9.722 1.773 1.491 1.00 85.19 183 GLN A C 1
ATOM 1269 O O . GLN A 1 183 ? -8.760 2.263 2.090 1.00 85.19 183 GLN A O 1
ATOM 1274 N N . LYS A 1 184 ? -9.579 0.800 0.590 1.00 85.38 184 LYS A N 1
ATOM 1275 C CA . LYS A 1 184 ? -8.273 0.298 0.166 1.00 85.38 184 LYS A CA 1
ATOM 1276 C C . LYS A 1 184 ? -7.457 1.391 -0.520 1.00 85.38 184 LYS A C 1
ATOM 1278 O O . LYS A 1 184 ? -6.298 1.593 -0.173 1.00 85.38 184 LYS A O 1
ATOM 1283 N N . GLU A 1 185 ? -8.074 2.162 -1.416 1.00 85.81 185 GLU A N 1
ATOM 1284 C CA . GLU A 1 185 ? -7.405 3.285 -2.068 1.00 85.81 185 GLU A CA 1
ATOM 1285 C C . GLU A 1 185 ? -6.907 4.318 -1.050 1.00 85.81 185 GLU A C 1
ATOM 1287 O O . GLU A 1 185 ? -5.750 4.739 -1.100 1.00 85.81 185 GLU A O 1
ATOM 1292 N N . MET A 1 186 ? -7.750 4.695 -0.087 1.00 89.56 186 MET A N 1
ATOM 1293 C CA . MET A 1 186 ? -7.338 5.595 0.986 1.00 89.56 186 MET A CA 1
ATOM 1294 C C . MET A 1 186 ? -6.173 5.012 1.789 1.00 89.56 186 MET A C 1
ATOM 1296 O O . MET A 1 186 ? -5.268 5.763 2.131 1.00 89.56 186 MET A O 1
ATOM 1300 N N . SER A 1 187 ? -6.143 3.698 2.037 1.00 91.69 187 SER A N 1
ATOM 1301 C CA . SER A 1 187 ? -5.014 3.037 2.715 1.00 91.69 187 SER A CA 1
ATOM 1302 C C . SER A 1 187 ? -3.695 3.277 1.968 1.00 91.69 187 SER A C 1
ATOM 1304 O O . SER A 1 187 ? -2.698 3.641 2.586 1.00 91.69 187 SER A O 1
ATOM 1306 N N . PHE A 1 188 ? -3.700 3.173 0.635 1.00 90.94 188 PHE A N 1
ATOM 1307 C CA . PHE A 1 188 ? -2.513 3.417 -0.193 1.00 90.94 188 PHE A CA 1
ATOM 1308 C C . PHE A 1 188 ? -2.098 4.888 -0.185 1.00 90.94 188 PHE A C 1
ATOM 1310 O O . PHE A 1 188 ? -0.920 5.194 -0.017 1.00 90.94 188 PHE A O 1
ATOM 1317 N N . ARG A 1 189 ? -3.060 5.806 -0.317 1.00 92.00 189 ARG A N 1
ATOM 1318 C CA . ARG A 1 189 ? -2.800 7.256 -0.321 1.00 92.00 189 ARG A CA 1
ATOM 1319 C C . ARG A 1 189 ? -2.284 7.763 1.026 1.00 92.00 189 ARG A C 1
ATOM 1321 O O . ARG A 1 189 ? -1.392 8.602 1.054 1.00 92.00 189 ARG A O 1
ATOM 1328 N N . ILE A 1 190 ? -2.826 7.250 2.132 1.00 93.50 190 ILE A N 1
ATOM 1329 C CA . ILE A 1 190 ? -2.356 7.553 3.492 1.00 93.50 190 ILE A CA 1
ATOM 1330 C C . ILE A 1 190 ? -0.890 7.147 3.630 1.00 93.50 190 ILE A C 1
ATOM 1332 O O . ILE A 1 190 ? -0.059 7.976 3.991 1.00 93.50 190 ILE A O 1
ATOM 1336 N N . THR A 1 191 ? -0.565 5.900 3.283 1.00 93.50 191 THR A N 1
ATOM 1337 C CA . THR A 1 191 ? 0.818 5.421 3.313 1.00 93.50 191 THR A CA 1
ATOM 1338 C C . THR A 1 191 ? 1.703 6.235 2.374 1.00 93.50 191 THR A C 1
ATOM 1340 O O . THR A 1 191 ? 2.778 6.640 2.788 1.00 93.50 191 THR A O 1
ATOM 1343 N N . SER A 1 192 ? 1.235 6.597 1.176 1.00 92.19 192 SER A N 1
ATOM 1344 C CA . SER A 1 192 ? 1.988 7.451 0.249 1.00 92.19 192 SER A CA 1
ATOM 1345 C C . SER A 1 192 ? 2.323 8.826 0.823 1.00 92.19 192 SER A C 1
ATOM 1347 O O . SER A 1 192 ? 3.403 9.339 0.555 1.00 92.19 192 SER A O 1
ATOM 1349 N N . ILE A 1 193 ? 1.457 9.423 1.644 1.00 91.88 193 ILE A N 1
ATOM 1350 C CA . ILE A 1 193 ? 1.792 10.685 2.320 1.00 91.88 193 ILE A CA 1
ATOM 1351 C C . ILE A 1 193 ? 2.934 10.460 3.292 1.00 91.88 193 ILE A C 1
ATOM 1353 O O . ILE A 1 193 ? 3.895 11.221 3.295 1.00 91.88 193 ILE A O 1
ATOM 1357 N N . TYR A 1 194 ? 2.881 9.388 4.068 1.00 92.00 194 TYR A N 1
ATOM 1358 C CA . TYR A 1 194 ? 3.970 9.082 4.980 1.00 92.00 194 TYR A CA 1
ATOM 1359 C C . TYR A 1 194 ? 5.257 8.687 4.250 1.00 92.00 194 TYR A C 1
ATOM 1361 O O . TYR A 1 194 ? 6.337 8.953 4.762 1.00 92.00 194 TYR A O 1
ATOM 1369 N N . GLU A 1 195 ? 5.145 8.100 3.056 1.00 86.00 195 GLU A N 1
ATOM 1370 C CA . GLU A 1 195 ? 6.282 7.736 2.212 1.00 86.00 195 GLU A CA 1
ATOM 1371 C C . GLU A 1 195 ? 6.808 8.875 1.340 1.00 86.00 195 GLU A C 1
ATOM 1373 O O . GLU A 1 195 ? 7.926 8.800 0.874 1.00 86.00 195 GLU A O 1
ATOM 1378 N N . ASN A 1 196 ? 6.026 9.894 1.003 1.00 84.69 196 ASN A N 1
ATOM 1379 C CA . ASN A 1 196 ? 6.405 10.813 -0.080 1.00 84.69 196 ASN A CA 1
ATOM 1380 C C . ASN A 1 196 ? 5.882 12.240 0.127 1.00 84.69 196 ASN A C 1
ATOM 1382 O O . ASN A 1 196 ? 6.011 13.080 -0.760 1.00 84.69 196 ASN A O 1
ATOM 1386 N N . SER A 1 197 ? 5.249 12.520 1.268 1.00 88.81 197 SER A N 1
ATOM 1387 C CA . SER A 1 197 ? 4.552 13.779 1.565 1.00 88.81 197 SER A CA 1
ATOM 1388 C C . SER A 1 197 ? 3.498 14.165 0.517 1.00 88.81 197 SER A C 1
ATOM 1390 O O . SER A 1 197 ? 3.147 15.333 0.376 1.00 88.81 197 SER A O 1
ATOM 1392 N N . THR A 1 198 ? 2.969 13.183 -0.221 1.00 89.19 198 THR A N 1
ATOM 1393 C CA . THR A 1 198 ? 1.913 13.373 -1.220 1.00 89.19 198 THR A CA 1
ATOM 1394 C C . THR A 1 198 ? 0.937 12.193 -1.231 1.00 89.19 198 THR A C 1
ATOM 1396 O O . THR A 1 198 ? 1.367 11.041 -1.111 1.00 89.19 198 THR A O 1
ATOM 1399 N N . PRO A 1 199 ? -0.381 12.436 -1.395 1.00 88.50 199 PRO A N 1
ATOM 1400 C CA . PRO A 1 199 ? -1.365 11.369 -1.577 1.00 88.50 199 PRO A CA 1
ATOM 1401 C C . PRO A 1 199 ? -1.223 10.636 -2.915 1.00 88.50 199 PRO A C 1
ATOM 1403 O O . PRO A 1 199 ? -1.875 9.608 -3.094 1.00 88.50 199 PRO A O 1
ATOM 1406 N N . ASP A 1 200 ? -0.436 11.158 -3.857 1.00 88.81 200 ASP A N 1
ATOM 1407 C CA . ASP A 1 200 ? -0.262 10.552 -5.174 1.00 88.81 200 ASP A CA 1
ATOM 1408 C C . ASP A 1 200 ? 0.742 9.405 -5.122 1.00 88.81 200 ASP A C 1
ATOM 1410 O O . ASP A 1 200 ? 1.878 9.573 -4.673 1.00 88.81 200 ASP A O 1
ATOM 1414 N N . LEU A 1 201 ? 0.341 8.244 -5.641 1.00 88.81 201 LEU A N 1
ATOM 1415 C CA . LEU A 1 201 ? 1.212 7.075 -5.695 1.00 88.81 201 LEU A CA 1
ATOM 1416 C C . LEU A 1 201 ? 2.374 7.313 -6.664 1.00 88.81 201 LEU A C 1
ATOM 1418 O O . LEU A 1 201 ? 2.184 7.634 -7.839 1.00 88.81 201 LEU A O 1
ATOM 1422 N N . GLN A 1 202 ? 3.594 7.115 -6.173 1.00 89.38 202 GLN A N 1
ATOM 1423 C CA . GLN A 1 202 ? 4.825 7.413 -6.900 1.00 89.38 202 GLN A CA 1
ATOM 1424 C C . GLN A 1 202 ? 5.268 6.267 -7.832 1.00 89.38 202 GLN A C 1
ATOM 1426 O O . GLN A 1 202 ? 6.377 5.755 -7.712 1.00 89.38 202 GLN A O 1
ATOM 1431 N N . TYR A 1 203 ? 4.430 5.878 -8.800 1.00 91.44 203 TYR A N 1
ATOM 1432 C CA . TYR A 1 203 ? 4.724 4.796 -9.768 1.00 91.44 203 TYR A CA 1
ATOM 1433 C C . TYR A 1 203 ? 6.081 4.954 -10.477 1.00 91.44 203 TYR A C 1
ATOM 1435 O O . TYR A 1 203 ? 6.812 4.002 -10.734 1.00 91.44 203 TYR A O 1
ATOM 1443 N N . CYS A 1 204 ? 6.455 6.194 -10.791 1.00 94.06 204 CYS A N 1
ATOM 1444 C CA . CYS A 1 204 ? 7.688 6.494 -11.512 1.00 94.06 204 CYS A CA 1
ATOM 1445 C C . CYS A 1 204 ? 8.917 6.704 -10.623 1.00 94.06 204 CYS A C 1
ATOM 1447 O O . CYS A 1 204 ? 9.988 7.032 -11.145 1.00 94.06 204 CYS A O 1
ATOM 1449 N N . PHE A 1 205 ? 8.794 6.528 -9.305 1.00 92.81 205 PHE A N 1
ATOM 1450 C CA . PHE A 1 205 ? 9.945 6.619 -8.420 1.00 92.81 205 PHE A CA 1
ATOM 1451 C C . PHE A 1 205 ? 10.981 5.553 -8.800 1.00 92.81 205 PHE A C 1
ATOM 1453 O O . PHE A 1 205 ? 10.650 4.385 -8.972 1.00 92.81 205 PHE A O 1
ATOM 1460 N N . CYS A 1 206 ? 12.244 5.953 -8.944 1.00 94.12 206 CYS A N 1
ATOM 1461 C CA . CYS A 1 206 ? 13.367 5.031 -9.076 1.00 94.12 206 CYS A CA 1
ATOM 1462 C C . CYS A 1 206 ? 14.655 5.729 -8.662 1.00 94.12 206 CYS A C 1
ATOM 1464 O O . CYS A 1 206 ? 14.995 6.792 -9.189 1.00 94.12 206 CYS A O 1
ATOM 1466 N N . SER A 1 207 ? 15.385 5.134 -7.728 1.00 90.38 207 SER A N 1
ATOM 1467 C CA . SER A 1 207 ? 16.627 5.692 -7.213 1.00 90.38 207 SER A CA 1
ATOM 1468 C C . SER A 1 207 ? 17.545 4.573 -6.743 1.00 90.38 207 SER A C 1
ATOM 1470 O O . SER A 1 207 ? 17.123 3.698 -5.989 1.00 90.38 207 SER A O 1
ATOM 1472 N N . TRP A 1 208 ? 18.806 4.615 -7.169 1.00 84.94 208 TRP A N 1
ATOM 1473 C CA . TRP A 1 208 ? 19.872 3.895 -6.484 1.00 84.94 208 TRP A CA 1
ATOM 1474 C C . TRP A 1 208 ? 20.406 4.793 -5.378 1.00 84.94 208 TRP A C 1
ATOM 1476 O O . TRP A 1 208 ? 20.878 5.900 -5.651 1.00 84.94 208 TRP A O 1
ATOM 1486 N N . GLN A 1 209 ? 20.316 4.327 -4.142 1.00 69.94 209 GLN A N 1
ATOM 1487 C CA . GLN A 1 209 ? 20.884 5.010 -2.990 1.00 69.94 209 GLN A CA 1
ATOM 1488 C C . GLN A 1 209 ? 21.877 4.050 -2.347 1.00 69.94 209 GLN A C 1
ATOM 1490 O O . GLN A 1 209 ? 21.667 2.841 -2.342 1.00 69.94 209 GLN A O 1
ATOM 1495 N N . ASN A 1 210 ? 22.977 4.562 -1.794 1.00 65.75 210 ASN A N 1
ATOM 1496 C CA . ASN A 1 210 ? 23.912 3.723 -1.041 1.00 65.75 210 ASN A CA 1
ATOM 1497 C C . ASN A 1 210 ? 23.367 3.409 0.371 1.00 65.75 210 ASN A C 1
ATOM 1499 O O . ASN A 1 210 ? 24.101 3.449 1.355 1.00 65.75 210 ASN A O 1
ATOM 1503 N N . ASP A 1 211 ? 22.065 3.133 0.473 1.00 65.00 211 ASP A N 1
ATOM 1504 C CA . ASP A 1 211 ? 21.328 2.828 1.704 1.00 65.00 211 ASP A CA 1
ATOM 1505 C C . ASP A 1 211 ? 21.291 1.320 2.001 1.00 65.00 211 ASP A C 1
ATOM 1507 O O . ASP A 1 211 ? 20.596 0.861 2.901 1.00 65.00 211 ASP A O 1
ATOM 1511 N N . LYS A 1 212 ? 22.109 0.556 1.268 1.00 75.50 212 LYS A N 1
ATOM 1512 C CA . LYS A 1 212 ? 22.266 -0.896 1.340 1.00 75.50 212 LYS A CA 1
ATOM 1513 C C . LYS A 1 212 ? 21.113 -1.694 0.727 1.00 75.50 212 LYS A C 1
ATOM 1515 O O . LYS A 1 212 ? 21.212 -2.912 0.788 1.00 75.50 212 LYS A O 1
ATOM 1520 N N . HIS A 1 213 ? 20.084 -1.109 0.111 1.00 74.00 213 HIS A N 1
ATOM 1521 C CA . HIS A 1 213 ? 18.963 -1.871 -0.478 1.00 74.00 213 HIS A CA 1
ATOM 1522 C C . HIS A 1 213 ? 19.054 -2.070 -2.003 1.00 74.00 213 HIS A C 1
ATOM 1524 O O . HIS A 1 213 ? 18.150 -2.628 -2.628 1.00 74.00 213 HIS A O 1
ATOM 1530 N N . GLY A 1 214 ? 20.162 -1.669 -2.627 1.00 88.44 214 GLY A N 1
ATOM 1531 C CA . GLY A 1 214 ? 20.276 -1.644 -4.079 1.00 88.44 214 GLY A CA 1
ATOM 1532 C C . GLY A 1 214 ? 19.425 -0.521 -4.673 1.00 88.44 214 GLY A C 1
ATOM 1533 O O . GLY A 1 214 ? 19.419 0.603 -4.177 1.00 88.44 214 GLY A O 1
ATOM 1534 N N . ILE A 1 215 ? 18.749 -0.787 -5.787 1.00 93.31 215 ILE A N 1
ATOM 1535 C CA . ILE A 1 215 ? 17.843 0.186 -6.403 1.00 93.31 215 ILE A CA 1
ATOM 1536 C C . ILE A 1 215 ? 16.467 0.043 -5.771 1.00 93.31 215 ILE A C 1
ATOM 1538 O O . ILE A 1 215 ? 15.946 -1.067 -5.724 1.00 93.31 215 ILE A O 1
ATOM 1542 N N . THR A 1 216 ? 15.861 1.161 -5.366 1.00 92.00 216 THR A N 1
ATOM 1543 C CA . THR A 1 216 ? 14.451 1.215 -4.969 1.00 92.00 216 THR A CA 1
ATOM 1544 C C . THR A 1 216 ? 13.595 1.848 -6.063 1.00 92.00 216 THR A C 1
ATOM 1546 O O . THR A 1 216 ? 13.969 2.911 -6.566 1.00 92.00 216 THR A O 1
ATOM 1549 N N . ALA A 1 217 ? 12.440 1.267 -6.394 1.00 93.75 217 ALA A N 1
ATOM 1550 C CA . ALA A 1 217 ? 11.540 1.791 -7.417 1.00 93.75 217 ALA A CA 1
ATOM 1551 C C . ALA A 1 217 ? 10.048 1.500 -7.167 1.00 93.75 217 ALA A C 1
ATOM 1553 O O . ALA A 1 217 ? 9.698 0.609 -6.400 1.00 93.75 217 ALA A O 1
ATOM 1554 N N . GLY A 1 218 ? 9.177 2.245 -7.846 1.00 93.00 218 GLY A N 1
ATOM 1555 C CA . GLY A 1 218 ? 7.725 2.099 -7.758 1.00 93.00 218 GLY A CA 1
ATOM 1556 C C . GLY A 1 218 ? 7.121 2.686 -6.488 1.00 93.00 218 GLY A C 1
ATOM 1557 O O . GLY A 1 218 ? 7.828 3.066 -5.551 1.00 93.00 218 GLY A O 1
ATOM 1558 N N . PHE A 1 219 ? 5.790 2.740 -6.447 1.00 88.56 219 PHE A N 1
ATOM 1559 C CA . PHE A 1 219 ? 5.086 3.329 -5.305 1.00 88.56 219 PHE A CA 1
ATOM 1560 C C . PHE A 1 219 ? 5.185 2.541 -3.980 1.00 88.56 219 PHE A C 1
ATOM 1562 O O . PHE A 1 219 ? 5.104 3.198 -2.942 1.00 88.56 219 PHE A O 1
ATOM 1569 N N . PRO A 1 220 ? 5.364 1.198 -3.941 1.00 85.00 220 PRO A N 1
ATOM 1570 C CA . PRO A 1 220 ? 5.626 0.498 -2.680 1.00 85.00 220 PRO A CA 1
ATOM 1571 C C . PRO A 1 220 ? 7.115 0.493 -2.303 1.00 85.00 220 PRO A C 1
ATOM 1573 O O . PRO A 1 220 ? 7.463 -0.004 -1.237 1.00 85.00 220 PRO A O 1
ATOM 1576 N N . GLY A 1 221 ? 7.995 1.015 -3.168 1.00 89.56 221 GLY A N 1
ATOM 1577 C CA . GLY A 1 221 ? 9.436 1.010 -2.945 1.00 89.56 221 GLY A CA 1
ATOM 1578 C C . GLY A 1 221 ? 10.086 -0.369 -3.102 1.00 89.56 221 GLY A C 1
ATOM 1579 O O . GLY A 1 221 ? 10.896 -0.747 -2.260 1.00 89.56 221 GLY A O 1
ATOM 1580 N N . PHE A 1 222 ? 9.793 -1.085 -4.193 1.00 92.56 222 PHE A N 1
ATOM 1581 C CA . PHE A 1 222 ? 10.450 -2.348 -4.547 1.00 92.56 222 PHE A CA 1
ATOM 1582 C C . PHE A 1 222 ? 11.966 -2.213 -4.563 1.00 92.56 222 PHE A C 1
ATOM 1584 O O . PHE A 1 222 ? 12.481 -1.268 -5.165 1.00 92.56 222 PHE A O 1
ATOM 1591 N N . THR A 1 223 ? 12.692 -3.171 -3.999 1.00 92.69 223 THR A N 1
ATOM 1592 C CA . THR A 1 223 ? 14.151 -3.160 -3.943 1.00 92.69 223 THR A CA 1
ATOM 1593 C C . THR A 1 223 ? 14.782 -4.321 -4.716 1.00 92.69 223 THR A C 1
ATOM 1595 O O . THR A 1 223 ? 14.346 -5.475 -4.695 1.00 92.69 223 THR A O 1
ATOM 1598 N N . THR A 1 224 ? 15.872 -4.036 -5.430 1.00 94.75 224 THR A N 1
ATOM 1599 C CA . THR A 1 224 ? 16.605 -5.085 -6.159 1.00 94.75 224 THR A CA 1
ATOM 1600 C C . THR A 1 224 ? 17.333 -6.043 -5.224 1.00 94.75 224 THR A C 1
ATOM 1602 O O . THR A 1 224 ? 17.534 -7.199 -5.589 1.00 94.75 224 THR A O 1
ATOM 1605 N N . ARG A 1 225 ? 17.735 -5.587 -4.029 1.00 92.00 225 ARG A N 1
ATOM 1606 C CA . ARG A 1 225 ? 18.403 -6.441 -3.041 1.00 92.00 225 ARG A CA 1
ATOM 1607 C C . ARG A 1 225 ? 17.428 -7.413 -2.390 1.00 92.00 225 ARG A C 1
ATOM 1609 O O . ARG A 1 225 ? 17.745 -8.599 -2.311 1.00 92.00 225 ARG A O 1
ATOM 1616 N N . ASP A 1 226 ? 16.294 -6.919 -1.901 1.00 88.50 226 ASP A N 1
ATOM 1617 C CA . ASP A 1 226 ? 15.360 -7.729 -1.111 1.00 88.50 226 ASP A CA 1
ATOM 1618 C C . ASP A 1 226 ? 14.566 -8.682 -2.023 1.00 88.50 226 ASP A C 1
ATOM 1620 O O . ASP A 1 226 ? 14.176 -9.774 -1.611 1.00 88.50 226 ASP A O 1
ATOM 1624 N N . GLY A 1 227 ? 14.478 -8.348 -3.316 1.00 91.69 227 GLY A N 1
ATOM 1625 C CA . GLY A 1 227 ? 14.074 -9.262 -4.382 1.00 91.69 227 GLY A CA 1
ATOM 1626 C C . GLY A 1 227 ? 12.619 -9.118 -4.815 1.00 91.69 227 GLY A C 1
ATOM 1627 O O . GLY A 1 227 ? 12.231 -9.735 -5.803 1.00 91.69 227 GLY A O 1
ATOM 1628 N N . ASP A 1 228 ? 11.845 -8.262 -4.160 1.00 92.50 228 ASP A N 1
ATOM 1629 C CA . ASP A 1 228 ? 10.491 -7.895 -4.577 1.00 92.50 228 ASP A CA 1
ATOM 1630 C C . ASP A 1 228 ? 10.483 -7.162 -5.932 1.00 92.50 228 ASP A C 1
ATOM 1632 O O . ASP A 1 228 ? 9.588 -7.395 -6.743 1.00 92.50 228 ASP A O 1
ATOM 1636 N N . ALA A 1 229 ? 11.519 -6.379 -6.261 1.00 96.12 229 ALA A N 1
ATOM 1637 C CA . ALA A 1 229 ? 11.679 -5.822 -7.610 1.00 96.12 229 ALA A CA 1
ATOM 1638 C C . ALA A 1 229 ? 11.870 -6.913 -8.677 1.00 96.12 229 ALA A C 1
ATOM 1640 O O . ALA A 1 229 ? 11.339 -6.803 -9.783 1.00 96.12 229 ALA A O 1
ATOM 1641 N N . LEU A 1 230 ? 12.620 -7.975 -8.355 1.00 97.25 230 LEU A N 1
ATOM 1642 C CA . LEU A 1 230 ? 12.803 -9.115 -9.255 1.00 97.25 230 LEU A CA 1
ATOM 1643 C C . LEU A 1 230 ? 11.475 -9.849 -9.463 1.00 97.25 230 LEU A C 1
ATOM 1645 O O . LEU A 1 230 ? 11.081 -10.077 -10.604 1.00 97.25 230 LEU A O 1
ATOM 1649 N N . GLU A 1 231 ? 10.785 -10.184 -8.376 1.00 95.25 231 GLU A N 1
ATOM 1650 C CA . GLU A 1 231 ? 9.513 -10.913 -8.408 1.00 95.25 231 GLU A CA 1
ATOM 1651 C C . GLU A 1 231 ? 8.434 -10.135 -9.176 1.00 95.25 231 GLU A C 1
ATOM 1653 O O . GLU A 1 231 ? 7.728 -10.703 -10.018 1.00 95.25 231 GLU A O 1
ATOM 1658 N N . PHE A 1 232 ? 8.358 -8.819 -8.963 1.00 97.19 232 PHE A N 1
ATOM 1659 C CA . PHE A 1 232 ? 7.490 -7.929 -9.726 1.00 97.19 232 PHE A CA 1
ATOM 1660 C C . PHE A 1 232 ? 7.830 -7.928 -11.223 1.00 97.19 232 PHE A C 1
ATOM 1662 O O . PHE A 1 232 ? 6.943 -8.151 -12.050 1.00 97.19 232 PHE A O 1
ATOM 1669 N N . LEU A 1 233 ? 9.098 -7.710 -11.592 1.00 98.12 233 LEU A N 1
ATOM 1670 C CA . LEU A 1 233 ? 9.508 -7.611 -12.997 1.00 98.12 233 LEU A CA 1
ATOM 1671 C C . LEU A 1 233 ? 9.368 -8.942 -13.747 1.00 98.12 233 LEU A C 1
ATOM 1673 O O . LEU A 1 233 ? 8.953 -8.945 -14.907 1.00 98.12 233 LEU A O 1
ATOM 1677 N N . GLU A 1 234 ? 9.646 -10.076 -13.097 1.00 96.12 234 GLU A N 1
ATOM 1678 C CA . GLU A 1 234 ? 9.413 -11.401 -13.684 1.00 96.12 234 GLU A CA 1
ATOM 1679 C C . GLU A 1 234 ? 7.929 -11.644 -13.952 1.00 96.12 234 GLU A C 1
ATOM 1681 O O . GLU A 1 234 ? 7.567 -12.121 -15.032 1.00 96.12 234 GLU A O 1
ATOM 1686 N N . LYS A 1 235 ? 7.055 -11.265 -13.011 1.00 91.69 235 LYS A N 1
ATOM 1687 C CA . LYS A 1 235 ? 5.609 -11.331 -13.224 1.00 91.69 235 LYS A CA 1
ATOM 1688 C C . LYS A 1 235 ? 5.159 -10.388 -14.344 1.00 91.69 235 LYS A C 1
ATOM 1690 O O . LYS A 1 235 ? 4.411 -10.815 -15.222 1.00 91.69 235 LYS A O 1
ATOM 1695 N N . TYR A 1 236 ? 5.630 -9.142 -14.355 1.00 94.50 236 TYR A N 1
ATOM 1696 C CA . TYR A 1 236 ? 5.278 -8.169 -15.390 1.00 94.50 236 TYR A CA 1
ATOM 1697 C C . TYR A 1 236 ? 5.673 -8.660 -16.788 1.00 94.50 236 TYR A C 1
ATOM 1699 O O . TYR A 1 236 ? 4.842 -8.631 -17.699 1.00 94.50 236 TYR A O 1
ATOM 1707 N N . GLN A 1 237 ? 6.898 -9.173 -16.954 1.00 94.94 237 GLN A N 1
ATOM 1708 C CA . GLN A 1 237 ? 7.365 -9.713 -18.232 1.00 94.94 237 GLN A CA 1
ATOM 1709 C C . GLN A 1 237 ? 6.603 -10.975 -18.642 1.00 94.94 237 GLN A C 1
ATOM 1711 O O . GLN A 1 237 ? 6.292 -11.142 -19.819 1.00 94.94 237 GLN A O 1
ATOM 1716 N N . LYS A 1 238 ? 6.249 -11.847 -17.691 1.00 90.69 238 LYS A N 1
ATOM 1717 C CA . LYS A 1 238 ? 5.418 -13.025 -17.975 1.00 90.69 238 LYS A CA 1
ATOM 1718 C C . LYS A 1 238 ? 4.046 -12.639 -18.535 1.00 90.69 238 LYS A C 1
ATOM 1720 O O . LYS A 1 238 ? 3.570 -13.293 -19.458 1.00 90.69 238 LYS A O 1
ATOM 1725 N N . ASP A 1 239 ? 3.437 -11.588 -17.995 1.00 83.25 239 ASP A N 1
ATOM 1726 C CA . ASP A 1 239 ? 2.078 -11.176 -18.360 1.00 83.25 239 ASP A CA 1
ATOM 1727 C C . ASP A 1 239 ? 2.032 -10.277 -19.613 1.00 83.25 239 ASP A C 1
ATOM 1729 O O . ASP A 1 239 ? 0.996 -10.201 -20.272 1.00 83.25 239 ASP A O 1
ATOM 1733 N N . ASN A 1 240 ? 3.132 -9.594 -19.955 1.00 86.56 240 ASN A N 1
ATOM 1734 C CA . ASN A 1 240 ? 3.157 -8.568 -21.012 1.00 86.56 240 ASN A CA 1
ATOM 1735 C C . ASN A 1 240 ? 4.170 -8.839 -22.137 1.00 86.56 240 ASN A C 1
ATOM 1737 O O . ASN A 1 240 ? 4.202 -8.091 -23.114 1.00 86.56 240 ASN A O 1
ATOM 1741 N N . GLY A 1 241 ? 4.981 -9.893 -22.027 1.00 92.06 241 GLY A N 1
ATOM 1742 C CA . GLY A 1 241 ? 6.062 -10.177 -22.965 1.00 92.06 241 GLY A CA 1
ATOM 1743 C C . GLY A 1 241 ? 7.226 -9.190 -22.840 1.00 92.06 241 GLY A C 1
ATOM 1744 O O . GLY A 1 241 ? 7.468 -8.607 -21.777 1.00 92.06 241 GLY A O 1
ATOM 1745 N N . ASP A 1 242 ? 7.970 -9.030 -23.934 1.00 94.25 242 ASP A N 1
ATOM 1746 C CA . ASP A 1 242 ? 9.165 -8.189 -23.965 1.00 94.25 242 ASP A CA 1
ATOM 1747 C C . ASP A 1 242 ? 8.871 -6.716 -23.666 1.00 94.25 242 ASP A C 1
ATOM 1749 O O . ASP A 1 242 ? 7.887 -6.135 -24.125 1.00 94.25 242 ASP A O 1
ATOM 1753 N N . ASN A 1 243 ? 9.756 -6.107 -22.882 1.00 96.00 243 ASN A N 1
ATOM 1754 C CA . ASN A 1 243 ? 9.605 -4.753 -22.363 1.00 96.00 243 ASN A CA 1
ATOM 1755 C C . ASN A 1 243 ? 10.980 -4.110 -22.104 1.00 96.00 243 ASN A C 1
ATOM 1757 O O . ASN A 1 243 ? 12.028 -4.698 -22.385 1.00 96.00 243 ASN A O 1
ATOM 1761 N N . SER A 1 244 ? 10.998 -2.893 -21.555 1.00 97.81 244 SER A N 1
ATOM 1762 C CA . SER A 1 244 ? 12.238 -2.136 -21.326 1.00 97.81 244 SER A CA 1
ATOM 1763 C C . SER A 1 244 ? 13.243 -2.825 -20.388 1.00 97.81 244 SER A C 1
ATOM 1765 O O . SER A 1 244 ? 14.408 -2.426 -20.375 1.00 97.81 244 SER A O 1
ATOM 1767 N N . PHE A 1 245 ? 12.831 -3.849 -19.630 1.00 98.00 245 PHE A N 1
ATOM 1768 C CA . PHE A 1 245 ? 13.698 -4.640 -18.752 1.00 98.00 245 PHE A CA 1
ATOM 1769 C C . PHE A 1 245 ? 14.206 -5.945 -19.374 1.00 98.00 245 PHE A C 1
ATOM 1771 O O . PHE A 1 245 ? 15.077 -6.567 -18.768 1.00 98.00 245 PHE A O 1
ATOM 1778 N N . THR A 1 246 ? 13.748 -6.360 -20.565 1.00 97.50 246 THR A N 1
ATOM 1779 C CA . THR A 1 246 ? 14.094 -7.673 -21.156 1.00 97.50 246 THR A CA 1
ATOM 1780 C C . THR A 1 246 ? 15.603 -7.946 -21.154 1.00 97.50 246 THR A C 1
ATOM 1782 O O . THR A 1 246 ? 16.039 -9.009 -20.715 1.00 97.50 246 THR A O 1
ATOM 1785 N N . SER A 1 247 ? 16.423 -6.978 -21.575 1.00 97.50 247 SER A N 1
ATOM 1786 C CA . SER A 1 247 ? 17.889 -7.118 -21.591 1.00 97.50 247 SER A CA 1
ATOM 1787 C C . SER A 1 247 ? 18.546 -6.978 -20.212 1.00 97.50 247 SER A C 1
ATOM 1789 O O . SER A 1 247 ? 19.693 -7.384 -20.032 1.00 97.50 247 SER A O 1
ATOM 1791 N N . LEU A 1 248 ? 17.834 -6.422 -19.230 1.00 97.88 248 LEU A N 1
ATOM 1792 C CA . LEU A 1 248 ? 18.319 -6.189 -17.870 1.00 97.88 248 LEU A CA 1
ATOM 1793 C C . LEU A 1 248 ? 17.996 -7.342 -16.916 1.00 97.88 248 LEU A C 1
ATOM 1795 O O . LEU A 1 248 ? 18.629 -7.434 -15.867 1.00 97.88 248 LEU A O 1
ATOM 1799 N N . MET A 1 249 ? 17.072 -8.247 -17.256 1.00 97.50 249 MET A N 1
ATOM 1800 C CA . MET A 1 249 ? 16.618 -9.295 -16.331 1.00 97.50 249 MET A CA 1
ATOM 1801 C C . MET A 1 249 ? 17.727 -10.204 -15.801 1.00 97.50 249 MET A C 1
ATOM 1803 O O . MET A 1 249 ? 17.650 -10.656 -14.660 1.00 97.50 249 MET A O 1
ATOM 1807 N N . GLY A 1 250 ? 18.780 -10.455 -16.584 1.00 97.81 250 GLY A N 1
ATOM 1808 C CA . GLY A 1 250 ? 19.956 -11.180 -16.091 1.00 97.81 250 GLY A CA 1
ATOM 1809 C C . GLY A 1 250 ? 20.637 -10.454 -14.924 1.00 97.81 250 GLY A C 1
ATOM 1810 O O . GLY A 1 250 ? 20.944 -11.069 -13.905 1.00 97.81 250 GLY A O 1
ATOM 1811 N N . ALA A 1 251 ? 20.799 -9.134 -15.038 1.00 97.50 251 ALA A N 1
ATOM 1812 C CA . ALA A 1 251 ? 21.364 -8.300 -13.982 1.00 97.50 251 ALA A CA 1
ATOM 1813 C C . ALA A 1 251 ? 20.404 -8.136 -12.793 1.00 97.50 251 ALA A C 1
ATOM 1815 O O . ALA A 1 251 ? 20.856 -8.164 -11.652 1.00 97.50 251 ALA A O 1
ATOM 1816 N N . VAL A 1 252 ? 19.091 -8.028 -13.035 1.00 97.06 252 VAL A N 1
ATOM 1817 C CA . VAL A 1 252 ? 18.074 -7.964 -11.966 1.00 97.06 252 VAL A CA 1
ATOM 1818 C C . VAL A 1 252 ? 18.105 -9.234 -11.111 1.00 97.06 252 VAL A C 1
ATOM 1820 O O . VAL A 1 252 ? 18.138 -9.138 -9.887 1.00 97.06 252 VAL A O 1
ATOM 1823 N N . ARG A 1 253 ? 18.193 -10.421 -11.729 1.00 97.50 253 ARG A N 1
ATOM 1824 C CA . ARG A 1 253 ? 18.349 -11.693 -10.997 1.00 97.50 253 ARG A CA 1
ATOM 1825 C C . ARG A 1 253 ? 19.628 -11.735 -10.170 1.00 97.50 253 ARG A C 1
ATOM 1827 O O . ARG A 1 253 ? 19.590 -12.144 -9.014 1.00 97.50 253 ARG A O 1
ATOM 1834 N N . ALA A 1 254 ? 20.744 -11.299 -10.751 1.00 96.50 254 ALA A N 1
ATOM 1835 C CA . ALA A 1 254 ? 22.040 -11.281 -10.075 1.00 96.50 254 ALA A CA 1
ATOM 1836 C C . ALA A 1 254 ? 22.118 -10.258 -8.927 1.00 96.50 254 ALA A C 1
ATOM 1838 O O . ALA A 1 254 ? 22.973 -10.390 -8.054 1.00 96.50 254 ALA A O 1
ATOM 1839 N N . ALA A 1 255 ? 21.252 -9.240 -8.921 1.00 94.50 255 ALA A N 1
ATOM 1840 C CA . ALA A 1 255 ? 21.251 -8.208 -7.892 1.00 94.50 255 ALA A CA 1
ATOM 1841 C C . ALA A 1 255 ? 20.595 -8.649 -6.573 1.00 94.50 255 ALA A C 1
ATOM 1843 O O . ALA A 1 255 ? 20.918 -8.063 -5.536 1.00 94.50 255 ALA A O 1
ATOM 1844 N N . LYS A 1 256 ? 19.738 -9.684 -6.575 1.00 94.62 256 LYS A N 1
ATOM 1845 C CA . LYS A 1 256 ? 19.087 -10.197 -5.357 1.00 94.62 256 LYS A CA 1
ATOM 1846 C C . LYS A 1 256 ? 20.136 -10.593 -4.311 1.00 94.62 256 LYS A C 1
ATOM 1848 O O . LYS A 1 256 ? 21.083 -11.317 -4.599 1.00 94.62 256 LYS A O 1
ATOM 1853 N N . GLY A 1 257 ? 19.977 -10.088 -3.090 1.00 91.44 257 GLY A N 1
ATOM 1854 C CA . GLY A 1 257 ? 20.921 -10.260 -1.983 1.00 91.44 257 GLY A CA 1
ATOM 1855 C C . GLY A 1 257 ? 22.154 -9.346 -2.022 1.00 91.44 257 GLY A C 1
ATOM 1856 O O . GLY A 1 257 ? 22.950 -9.373 -1.085 1.00 91.44 257 GLY A O 1
ATOM 1857 N N . THR A 1 258 ? 22.313 -8.503 -3.047 1.00 89.44 258 THR A N 1
ATOM 1858 C CA . THR A 1 258 ? 23.462 -7.592 -3.210 1.00 89.44 258 THR A CA 1
ATOM 1859 C C . THR A 1 258 ? 23.031 -6.122 -3.184 1.00 89.44 258 THR A C 1
ATOM 1861 O O . THR A 1 258 ? 21.894 -5.797 -3.503 1.00 89.44 258 THR A O 1
ATOM 1864 N N . ASN A 1 259 ? 23.947 -5.204 -2.859 1.00 87.12 259 ASN A N 1
ATOM 1865 C CA . ASN A 1 259 ? 23.709 -3.752 -2.935 1.00 87.12 259 ASN A CA 1
ATOM 1866 C C . ASN A 1 259 ? 24.132 -3.152 -4.295 1.00 87.12 259 ASN A C 1
ATOM 1868 O O . ASN A 1 259 ? 24.527 -1.988 -4.392 1.00 87.12 259 ASN A O 1
ATOM 1872 N N . ASN A 1 260 ? 24.135 -3.963 -5.351 1.00 86.62 260 ASN A N 1
ATOM 1873 C CA . ASN A 1 260 ? 24.689 -3.555 -6.635 1.00 86.62 260 ASN A CA 1
ATOM 1874 C C . ASN A 1 260 ? 23.749 -2.594 -7.369 1.00 86.62 260 ASN A C 1
ATOM 1876 O O . ASN A 1 260 ? 22.535 -2.787 -7.406 1.00 86.62 260 ASN A O 1
ATOM 1880 N N . ASN A 1 261 ? 24.332 -1.577 -8.003 1.00 90.06 261 ASN A N 1
ATOM 1881 C CA . ASN A 1 261 ? 23.622 -0.791 -9.003 1.00 90.06 261 ASN A CA 1
ATOM 1882 C C . ASN A 1 261 ? 23.502 -1.598 -10.307 1.00 90.06 261 ASN A C 1
ATOM 1884 O O . ASN A 1 261 ? 24.411 -2.345 -10.672 1.00 90.06 261 ASN A O 1
ATOM 1888 N N . ILE A 1 262 ? 22.413 -1.394 -11.043 1.00 94.88 262 ILE A N 1
ATOM 1889 C CA . ILE A 1 262 ? 22.185 -1.965 -12.371 1.00 94.88 262 ILE A CA 1
ATOM 1890 C C . ILE A 1 262 ? 22.122 -0.806 -13.362 1.00 94.88 262 ILE A C 1
ATOM 1892 O O . ILE A 1 262 ? 21.167 -0.023 -13.373 1.00 94.88 262 ILE A O 1
ATOM 1896 N N . ASN A 1 263 ? 23.141 -0.690 -14.214 1.00 95.56 263 ASN A N 1
ATOM 1897 C CA . ASN A 1 263 ? 23.180 0.369 -15.216 1.00 95.56 263 ASN A CA 1
ATOM 1898 C C . ASN A 1 263 ? 21.951 0.286 -16.142 1.00 95.56 263 ASN A C 1
ATOM 1900 O O . ASN A 1 263 ? 21.600 -0.783 -16.634 1.00 95.56 263 ASN A O 1
ATOM 1904 N N . GLY A 1 264 ? 21.291 1.422 -16.367 1.00 96.81 264 GLY A N 1
ATOM 1905 C CA . GLY A 1 264 ? 20.095 1.515 -17.203 1.00 96.81 264 GLY A CA 1
ATOM 1906 C C . GLY A 1 264 ? 18.779 1.112 -16.529 1.00 96.81 264 GLY A C 1
ATOM 1907 O O . GLY A 1 264 ? 17.731 1.382 -17.111 1.00 96.81 264 GLY A O 1
ATOM 1908 N N . TYR A 1 265 ? 18.782 0.567 -15.307 1.00 97.56 265 TYR A N 1
ATOM 1909 C CA . TYR A 1 265 ? 17.553 0.126 -14.631 1.00 97.56 265 TYR A CA 1
ATOM 1910 C C . TYR A 1 265 ? 16.531 1.252 -14.453 1.00 97.56 265 TYR A C 1
ATOM 1912 O O . TYR A 1 265 ? 15.401 1.128 -14.912 1.00 97.56 265 TYR A O 1
ATOM 1920 N N . CYS A 1 266 ? 16.918 2.396 -13.875 1.00 96.88 266 CYS A N 1
ATOM 1921 C CA . CYS A 1 266 ? 15.971 3.507 -13.719 1.00 96.88 266 CYS A CA 1
ATOM 1922 C C . CYS A 1 266 ? 15.571 4.156 -15.052 1.00 96.88 266 CYS A C 1
ATOM 1924 O O . CYS A 1 266 ? 14.508 4.767 -15.135 1.00 96.88 266 CYS A O 1
ATOM 1926 N N . ASN A 1 267 ? 16.372 3.995 -16.110 1.00 97.88 267 ASN A N 1
ATOM 1927 C CA . ASN A 1 267 ? 15.975 4.426 -17.450 1.00 97.88 267 ASN A CA 1
ATOM 1928 C C . ASN A 1 267 ? 14.909 3.491 -18.035 1.00 97.88 267 ASN A C 1
ATOM 1930 O O . ASN A 1 267 ? 13.977 3.973 -18.671 1.00 97.88 267 ASN A O 1
ATOM 1934 N N . ALA A 1 268 ? 15.017 2.178 -17.807 1.00 98.25 268 ALA A N 1
ATOM 1935 C CA . ALA A 1 268 ? 13.972 1.218 -18.154 1.00 98.25 268 ALA A CA 1
ATOM 1936 C C . ALA A 1 268 ? 12.696 1.462 -17.334 1.00 98.25 268 ALA A C 1
ATOM 1938 O O . ALA A 1 268 ? 11.613 1.536 -17.908 1.00 98.25 268 ALA A O 1
ATOM 1939 N N . TRP A 1 269 ? 12.830 1.710 -16.026 1.00 98.25 269 TRP A N 1
ATOM 1940 C CA . TRP A 1 269 ? 11.699 2.036 -15.152 1.00 98.25 269 TRP A CA 1
ATOM 1941 C C . TRP A 1 269 ? 10.938 3.265 -15.643 1.00 98.25 269 TRP A C 1
ATOM 1943 O O . TRP A 1 269 ? 9.729 3.207 -15.836 1.00 98.25 269 TRP A O 1
ATOM 1953 N N . LYS A 1 270 ? 11.650 4.360 -15.942 1.00 97.19 270 LYS A N 1
ATOM 1954 C CA . LYS A 1 270 ? 11.050 5.596 -16.471 1.00 97.19 270 LYS A CA 1
ATOM 1955 C C . LYS A 1 270 ? 10.322 5.414 -17.807 1.00 97.19 270 LYS A C 1
ATOM 1957 O O . LYS A 1 270 ? 9.442 6.211 -18.111 1.00 97.19 270 LYS A O 1
ATOM 1962 N N . LYS A 1 271 ? 10.680 4.403 -18.606 1.00 97.81 271 LYS A N 1
ATOM 1963 C CA . LYS A 1 271 ? 9.982 4.087 -19.862 1.00 97.81 271 LYS A CA 1
ATOM 1964 C C . LYS A 1 271 ? 8.678 3.327 -19.631 1.00 97.81 271 LYS A C 1
ATOM 1966 O O . LYS A 1 271 ? 7.716 3.571 -20.351 1.00 97.81 271 LYS A O 1
ATOM 1971 N N . GLU A 1 272 ? 8.638 2.425 -18.650 1.00 96.88 272 GLU A N 1
ATOM 1972 C CA . GLU A 1 272 ? 7.452 1.602 -18.372 1.00 96.88 272 GLU A CA 1
ATOM 1973 C C . GLU A 1 272 ? 6.463 2.283 -17.415 1.00 96.88 272 GLU A C 1
ATOM 1975 O O . GLU A 1 272 ? 5.257 2.186 -17.621 1.00 96.88 272 GLU A O 1
ATOM 1980 N N . CYS A 1 273 ? 6.943 3.037 -16.421 1.00 94.56 273 CYS A N 1
ATOM 1981 C CA . CYS A 1 273 ? 6.114 3.623 -15.365 1.00 94.56 273 CYS A CA 1
ATOM 1982 C C . CYS A 1 273 ? 4.967 4.561 -15.802 1.00 94.56 273 CYS A C 1
ATOM 1984 O O . CYS A 1 273 ? 3.967 4.617 -15.079 1.00 94.56 273 CYS A O 1
ATOM 1986 N N . PRO A 1 274 ? 5.007 5.290 -16.943 1.00 89.81 274 PRO A N 1
ATOM 1987 C CA . PRO A 1 274 ? 3.837 6.055 -17.368 1.00 89.81 274 PRO A CA 1
ATOM 1988 C C . PRO A 1 274 ? 2.718 5.169 -17.938 1.00 89.81 274 PRO A C 1
ATOM 1990 O O . PRO A 1 274 ? 1.578 5.629 -17.998 1.00 89.81 274 PRO A O 1
ATOM 1993 N N . LEU A 1 275 ? 3.014 3.926 -18.339 1.00 88.75 275 LEU A N 1
ATOM 1994 C CA . LEU A 1 275 ? 2.073 3.034 -19.014 1.00 88.75 275 LEU A CA 1
ATOM 1995 C C . LEU A 1 275 ? 1.055 2.446 -18.031 1.00 88.75 275 LEU A C 1
ATOM 1997 O O . LEU A 1 275 ? 1.427 1.856 -17.016 1.00 88.75 275 LEU A O 1
ATOM 2001 N N . ASP A 1 276 ? -0.231 2.487 -18.386 1.00 82.00 276 ASP A N 1
ATOM 2002 C CA . ASP A 1 276 ? -1.310 1.953 -17.537 1.00 82.00 276 ASP A CA 1
ATOM 2003 C C . ASP A 1 276 ? -1.127 0.472 -17.200 1.00 82.00 276 ASP A C 1
ATOM 2005 O O . ASP A 1 276 ? -1.428 0.039 -16.091 1.00 82.00 276 ASP A O 1
ATOM 2009 N N . ARG A 1 277 ? -0.584 -0.320 -18.135 1.00 84.94 277 ARG A N 1
ATOM 2010 C CA . ARG A 1 277 ? -0.278 -1.738 -17.889 1.00 84.94 277 ARG A CA 1
ATOM 2011 C C . ARG A 1 277 ? 0.772 -1.937 -16.792 1.00 84.94 277 ARG A C 1
ATOM 2013 O O . ARG A 1 277 ? 0.657 -2.893 -16.036 1.00 84.94 277 ARG A O 1
ATOM 2020 N N . PHE A 1 278 ? 1.756 -1.044 -16.686 1.00 90.44 278 PHE A N 1
ATOM 2021 C CA . PHE A 1 278 ? 2.801 -1.132 -15.669 1.00 90.44 278 PHE A CA 1
ATOM 2022 C C . PHE A 1 278 ? 2.275 -0.649 -14.318 1.00 90.44 278 PHE A C 1
ATOM 2024 O O . PHE A 1 278 ? 2.423 -1.356 -13.329 1.00 90.44 278 PHE A O 1
ATOM 2031 N N . LYS A 1 279 ? 1.533 0.469 -14.293 1.00 86.06 279 LYS A N 1
ATOM 2032 C CA . LYS A 1 279 ? 0.852 0.954 -13.079 1.00 86.06 279 LYS A CA 1
ATOM 2033 C C . LYS A 1 279 ? -0.105 -0.094 -12.503 1.00 86.06 279 LYS A C 1
ATOM 2035 O O . LYS A 1 279 ? -0.050 -0.381 -11.310 1.00 86.06 279 LYS A O 1
ATOM 2040 N N . ARG A 1 280 ? -0.938 -0.724 -13.346 1.00 81.81 280 ARG A N 1
ATOM 2041 C CA . ARG A 1 280 ? -1.818 -1.835 -12.930 1.00 81.81 280 ARG A CA 1
ATOM 2042 C C . ARG A 1 280 ? -1.032 -3.037 -12.424 1.00 81.81 280 ARG A C 1
ATOM 2044 O O . ARG A 1 280 ? -1.452 -3.661 -11.456 1.00 81.81 280 ARG A O 1
ATOM 2051 N N . ALA A 1 281 ? 0.104 -3.358 -13.041 1.00 86.25 281 ALA A N 1
ATOM 2052 C CA . ALA A 1 281 ? 0.958 -4.438 -12.564 1.00 86.25 281 ALA A CA 1
ATOM 2053 C C . ALA A 1 281 ? 1.543 -4.129 -11.176 1.00 86.25 281 ALA A C 1
ATOM 2055 O O . ALA A 1 281 ? 1.535 -5.016 -10.322 1.00 86.25 281 ALA A O 1
ATOM 2056 N N . GLU A 1 282 ? 2.009 -2.896 -10.928 1.00 90.75 282 GLU A N 1
ATOM 2057 C CA . GLU A 1 282 ? 2.500 -2.484 -9.605 1.00 90.75 282 GLU A CA 1
ATOM 2058 C C . GLU A 1 282 ? 1.394 -2.632 -8.557 1.00 90.75 282 GLU A C 1
ATOM 2060 O O . GLU A 1 282 ? 1.594 -3.277 -7.530 1.00 90.75 282 GLU A O 1
ATOM 2065 N N . VAL A 1 283 ? 0.198 -2.106 -8.841 1.00 86.19 283 VAL A N 1
ATOM 2066 C CA . VAL A 1 283 ? -0.951 -2.224 -7.935 1.00 86.19 283 VAL A CA 1
ATOM 2067 C C . VAL A 1 283 ? -1.315 -3.682 -7.681 1.00 86.19 283 VAL A C 1
ATOM 2069 O O . VAL A 1 283 ? -1.505 -4.057 -6.528 1.00 86.19 283 VAL A O 1
ATOM 2072 N N . ALA A 1 284 ? -1.413 -4.512 -8.721 1.00 81.00 284 ALA A N 1
ATOM 2073 C CA . ALA A 1 284 ? -1.789 -5.916 -8.581 1.00 81.00 284 ALA A CA 1
ATOM 2074 C C . ALA A 1 284 ? -0.767 -6.696 -7.743 1.00 81.00 284 ALA A C 1
ATOM 2076 O O . ALA A 1 284 ? -1.141 -7.543 -6.932 1.00 81.00 284 ALA A O 1
ATOM 2077 N N . TYR A 1 285 ? 0.524 -6.393 -7.901 1.00 85.50 285 TYR A N 1
ATOM 2078 C CA . TYR A 1 285 ? 1.564 -6.970 -7.058 1.00 85.50 285 TYR A CA 1
ATOM 2079 C C . TYR A 1 285 ? 1.422 -6.508 -5.604 1.00 85.50 285 TYR A C 1
ATOM 2081 O O . TYR A 1 285 ? 1.491 -7.331 -4.689 1.00 85.50 285 TYR A O 1
ATOM 2089 N N . VAL A 1 286 ? 1.185 -5.211 -5.381 1.00 86.31 286 VAL A N 1
ATOM 2090 C CA . VAL A 1 286 ? 0.989 -4.653 -4.036 1.00 86.31 286 VAL A CA 1
ATOM 2091 C C . VAL A 1 286 ? -0.236 -5.241 -3.352 1.00 86.31 286 VAL A C 1
ATOM 2093 O O . VAL A 1 286 ? -0.183 -5.582 -2.168 1.00 86.31 286 VAL A O 1
ATOM 2096 N N . ASP A 1 287 ? -1.318 -5.407 -4.105 1.00 82.12 287 ASP A N 1
ATOM 2097 C CA . ASP A 1 287 ? -2.568 -5.964 -3.617 1.00 82.12 287 ASP A CA 1
ATOM 2098 C C . ASP A 1 287 ? -2.392 -7.379 -3.072 1.00 82.12 287 ASP A C 1
ATOM 2100 O O . ASP A 1 287 ? -2.887 -7.703 -2.000 1.00 82.12 287 ASP A O 1
ATOM 2104 N N . VAL A 1 288 ? -1.641 -8.221 -3.777 1.00 78.06 288 VAL A N 1
ATOM 2105 C CA . VAL A 1 288 ? -1.413 -9.601 -3.346 1.00 78.06 288 VAL A CA 1
ATOM 2106 C C . VAL A 1 288 ? -0.390 -9.657 -2.212 1.00 78.06 288 VAL A C 1
ATOM 2108 O O . VAL A 1 288 ? -0.662 -10.235 -1.159 1.00 78.06 288 VAL A O 1
ATOM 2111 N N . ASN A 1 289 ? 0.779 -9.045 -2.409 1.00 80.81 289 ASN A N 1
ATOM 2112 C CA . ASN A 1 289 ? 1.953 -9.337 -1.587 1.00 80.81 289 ASN A CA 1
ATOM 2113 C C . ASN A 1 289 ? 2.069 -8.460 -0.334 1.00 80.81 289 ASN A C 1
ATOM 2115 O O . ASN A 1 289 ? 2.615 -8.907 0.671 1.00 80.81 289 ASN A O 1
ATOM 2119 N N . TYR A 1 290 ? 1.518 -7.243 -0.344 1.00 85.19 290 TYR A N 1
ATOM 2120 C CA . TYR A 1 290 ? 1.597 -6.337 0.808 1.00 85.19 290 TYR A CA 1
ATOM 2121 C C . TYR A 1 290 ? 0.231 -6.154 1.450 1.00 85.19 290 TYR A C 1
ATOM 2123 O O . TYR A 1 290 ? 0.065 -6.386 2.650 1.00 85.19 290 TYR A O 1
ATOM 2131 N N . TYR A 1 291 ? -0.770 -5.780 0.655 1.00 86.56 291 TYR A N 1
ATOM 2132 C CA . TYR A 1 291 ? -2.123 -5.603 1.153 1.00 86.56 291 TYR A CA 1
ATOM 2133 C C . TYR A 1 291 ? -2.719 -6.942 1.588 1.00 86.56 291 TYR A C 1
ATOM 2135 O O . TYR A 1 291 ? -3.034 -7.099 2.766 1.00 86.56 291 TYR A O 1
ATOM 2143 N N . GLY A 1 292 ? -2.763 -7.942 0.711 1.00 84.94 292 GLY A N 1
ATOM 2144 C CA . GLY A 1 292 ? -3.288 -9.276 0.998 1.00 84.94 292 GLY A CA 1
ATOM 2145 C C . GLY A 1 292 ? -2.619 -9.941 2.201 1.00 84.94 292 GLY A C 1
ATOM 2146 O O . GLY A 1 292 ? -3.318 -10.484 3.064 1.00 84.94 292 GLY A O 1
ATOM 2147 N N . ASN A 1 293 ? -1.292 -9.818 2.330 1.00 85.06 293 ASN A N 1
ATOM 2148 C CA . ASN A 1 293 ? -0.579 -10.288 3.521 1.00 85.06 293 ASN A CA 1
ATOM 2149 C C . ASN A 1 293 ? -1.065 -9.569 4.789 1.00 85.06 293 ASN A C 1
ATOM 2151 O O . ASN A 1 293 ? -1.509 -10.210 5.741 1.00 85.06 293 ASN A O 1
ATOM 2155 N N . SER A 1 294 ? -1.087 -8.232 4.778 1.00 93.88 294 SER A N 1
ATOM 2156 C CA . SER A 1 294 ? -1.536 -7.449 5.937 1.00 93.88 294 SER A CA 1
ATOM 2157 C C . SER A 1 294 ? -2.978 -7.768 6.358 1.00 93.88 294 SER A C 1
ATOM 2159 O O . SER A 1 294 ? -3.267 -7.866 7.552 1.00 93.88 294 SER A O 1
ATOM 2161 N N . GLN A 1 295 ? -3.871 -8.011 5.393 1.00 91.50 295 GLN A N 1
ATOM 2162 C CA . GLN A 1 295 ? -5.261 -8.385 5.656 1.00 91.50 295 GLN A CA 1
ATOM 2163 C C . GLN A 1 295 ? -5.379 -9.816 6.192 1.00 91.50 295 GLN A C 1
ATOM 2165 O O . GLN A 1 295 ? -6.223 -10.095 7.047 1.00 91.50 295 GLN A O 1
ATOM 2170 N N . THR A 1 296 ? -4.502 -10.720 5.747 1.00 88.81 296 THR A N 1
ATOM 2171 C CA . THR A 1 296 ? -4.408 -12.080 6.293 1.00 88.81 296 THR A CA 1
ATOM 2172 C C . THR A 1 296 ? -4.030 -12.040 7.768 1.00 88.81 296 THR A C 1
ATOM 2174 O O . THR A 1 296 ? -4.706 -12.678 8.580 1.00 88.81 296 THR A O 1
ATOM 2177 N N . VAL A 1 297 ? -3.028 -11.239 8.143 1.00 93.69 297 VAL A N 1
ATOM 2178 C CA . VAL A 1 297 ? -2.659 -11.049 9.552 1.00 93.69 297 VAL A CA 1
ATOM 2179 C C . VAL A 1 297 ? -3.808 -10.397 10.325 1.00 93.69 297 VAL A C 1
ATOM 2181 O O . VAL A 1 297 ? -4.199 -10.904 11.372 1.00 93.69 297 VAL A O 1
ATOM 2184 N N . ALA A 1 298 ? -4.427 -9.337 9.799 1.00 95.88 298 ALA A N 1
ATOM 2185 C CA . ALA A 1 298 ? -5.569 -8.671 10.437 1.00 95.88 298 ALA A CA 1
ATOM 2186 C C . ALA A 1 298 ? -6.694 -9.665 10.796 1.00 95.88 298 ALA A C 1
ATOM 2188 O O . ALA A 1 298 ? -7.184 -9.691 11.931 1.00 95.88 298 ALA A O 1
ATOM 2189 N N . LYS A 1 299 ? -7.035 -10.565 9.866 1.00 91.69 299 LYS A N 1
ATOM 2190 C CA . LYS A 1 299 ? -8.048 -11.608 10.071 1.00 91.69 299 LYS A CA 1
ATOM 2191 C C . LYS A 1 299 ? -7.688 -12.581 11.199 1.00 91.69 299 LYS A C 1
ATOM 2193 O O . LYS A 1 299 ? -8.574 -12.959 11.963 1.00 91.69 299 LYS A O 1
ATOM 2198 N N . GLN A 1 300 ? -6.415 -12.961 11.348 1.00 93.81 300 GLN A N 1
ATOM 2199 C CA . GLN A 1 300 ? -5.963 -13.858 12.428 1.00 93.81 300 GLN A CA 1
ATOM 2200 C C . GLN A 1 300 ? -6.230 -13.287 13.828 1.00 93.81 300 GLN A C 1
ATOM 2202 O O . GLN A 1 300 ? -6.398 -14.046 14.785 1.00 93.81 300 GLN A O 1
ATOM 2207 N N . TYR A 1 301 ? -6.282 -11.960 13.950 1.00 96.12 301 TYR A N 1
ATOM 2208 C CA . TYR A 1 301 ? -6.512 -11.260 15.212 1.00 96.12 301 TYR A CA 1
ATOM 2209 C C . TYR A 1 301 ? -7.945 -10.738 15.368 1.00 96.12 301 TYR A C 1
ATOM 2211 O O . TYR A 1 301 ? -8.208 -10.007 16.316 1.00 96.12 301 TYR A O 1
ATOM 2219 N N . GLY A 1 302 ? -8.880 -11.123 14.489 1.00 94.81 302 GLY A N 1
ATOM 2220 C CA . GLY A 1 302 ? -10.281 -10.690 14.573 1.00 94.81 302 GLY A CA 1
ATOM 2221 C C . GLY A 1 302 ? -10.500 -9.223 14.192 1.00 94.81 302 GLY A C 1
ATOM 2222 O O . GLY A 1 302 ? -11.495 -8.614 14.592 1.00 94.81 302 GLY A O 1
ATOM 2223 N N . ILE A 1 303 ? -9.574 -8.633 13.432 1.00 95.94 303 ILE A N 1
ATOM 2224 C CA . ILE A 1 303 ? -9.703 -7.252 12.975 1.00 95.94 303 ILE A CA 1
ATOM 2225 C C . ILE A 1 303 ? -10.689 -7.197 11.810 1.00 95.94 303 ILE A C 1
ATOM 2227 O O . ILE A 1 303 ? -10.462 -7.771 10.746 1.00 95.94 303 ILE A O 1
ATOM 2231 N N . THR A 1 304 ? -11.780 -6.473 12.027 1.00 90.88 304 THR A N 1
ATOM 2232 C CA . THR A 1 304 ? -12.851 -6.246 11.045 1.00 90.88 304 THR A CA 1
ATOM 2233 C C . THR A 1 304 ? -13.005 -4.773 10.684 1.00 90.88 304 THR A C 1
ATOM 2235 O O . THR A 1 304 ? -13.675 -4.459 9.707 1.00 90.88 304 THR A O 1
ATOM 2238 N N . SER A 1 305 ? -12.378 -3.874 11.449 1.00 92.62 305 SER A N 1
ATOM 2239 C CA . SER A 1 305 ? -12.368 -2.434 11.200 1.00 92.62 305 SER A CA 1
ATOM 2240 C C . SER A 1 305 ? -11.541 -2.083 9.956 1.00 92.62 305 SER A C 1
ATOM 2242 O O . SER A 1 305 ? -10.322 -2.285 9.983 1.00 92.62 305 SER A O 1
ATOM 2244 N N . PRO A 1 306 ? -12.146 -1.484 8.908 1.00 91.06 306 PRO A N 1
ATOM 2245 C CA . PRO A 1 306 ? -11.415 -0.931 7.772 1.00 91.06 306 PRO A CA 1
ATOM 2246 C C . PRO A 1 306 ? -10.294 0.019 8.185 1.00 91.06 306 PRO A C 1
ATOM 2248 O O . PRO A 1 306 ? -9.223 0.008 7.584 1.00 91.06 306 PRO A O 1
ATOM 2251 N N . LEU A 1 307 ? -10.500 0.818 9.232 1.00 93.56 307 LEU A N 1
ATOM 2252 C CA . LEU A 1 307 ? -9.478 1.750 9.687 1.00 93.56 307 LEU A CA 1
ATOM 2253 C C . LEU A 1 307 ? -8.258 1.031 10.288 1.00 93.56 307 LEU A C 1
ATOM 2255 O O . LEU A 1 307 ? -7.117 1.393 10.004 1.00 93.56 307 LEU A O 1
ATOM 2259 N N . VAL A 1 308 ? -8.479 -0.011 11.093 1.00 96.38 308 VAL A N 1
ATOM 2260 C CA . VAL A 1 308 ? -7.377 -0.800 11.671 1.00 96.38 308 VAL A CA 1
ATOM 2261 C C . VAL A 1 308 ? -6.711 -1.670 10.599 1.00 96.38 308 VAL A C 1
ATOM 2263 O O . VAL A 1 308 ? -5.497 -1.838 10.613 1.00 96.38 308 VAL A O 1
ATOM 2266 N N . GLN A 1 309 ? -7.459 -2.146 9.606 1.00 95.75 309 GLN A N 1
ATOM 2267 C CA . GLN A 1 309 ? -6.915 -2.828 8.428 1.00 95.75 309 GLN A CA 1
ATOM 2268 C C . GLN A 1 309 ? -5.965 -1.946 7.608 1.00 95.75 309 GLN A C 1
ATOM 2270 O O . GLN A 1 309 ? -4.915 -2.420 7.168 1.00 95.75 309 GLN A O 1
ATOM 2275 N N . ALA A 1 310 ? -6.290 -0.660 7.451 1.00 95.38 310 ALA A N 1
ATOM 2276 C CA . ALA A 1 310 ? -5.413 0.313 6.805 1.00 95.38 310 ALA A CA 1
ATOM 2277 C C . ALA A 1 310 ? -4.109 0.523 7.600 1.00 95.38 310 ALA A C 1
ATOM 2279 O O . ALA A 1 310 ? -3.027 0.594 7.019 1.00 95.38 310 ALA A O 1
ATOM 2280 N N . LEU A 1 311 ? -4.194 0.542 8.936 1.00 97.44 311 LEU A N 1
ATOM 2281 C CA . LEU A 1 311 ? -3.023 0.588 9.818 1.00 97.44 311 LEU A CA 1
ATOM 2282 C C . LEU A 1 311 ? -2.141 -0.667 9.685 1.00 97.44 311 LEU A C 1
ATOM 2284 O O . LEU A 1 311 ? -0.912 -0.560 9.715 1.00 97.44 311 LEU A O 1
ATOM 2288 N N . PHE A 1 312 ? -2.738 -1.852 9.526 1.00 97.75 312 PHE A N 1
ATOM 2289 C CA . PHE A 1 312 ? -1.988 -3.092 9.285 1.00 97.75 312 PHE A CA 1
ATOM 2290 C C . PHE A 1 312 ? -1.239 -3.034 7.959 1.00 97.75 312 PHE A C 1
ATOM 2292 O O . PHE A 1 312 ? -0.060 -3.378 7.920 1.00 97.75 312 PHE A O 1
ATOM 2299 N N . TYR A 1 313 ? -1.896 -2.562 6.896 1.00 96.12 313 TYR A N 1
ATOM 2300 C CA . TYR A 1 313 ? -1.257 -2.365 5.596 1.00 96.12 313 TYR A CA 1
ATOM 2301 C C . TYR A 1 313 ? -0.047 -1.433 5.699 1.00 96.12 313 TYR A C 1
ATOM 2303 O O . TYR A 1 313 ? 1.056 -1.808 5.309 1.00 96.12 313 TYR A O 1
ATOM 2311 N N . ASP A 1 314 ? -0.226 -0.263 6.307 1.00 96.88 314 ASP A N 1
ATOM 2312 C CA . ASP A 1 314 ? 0.849 0.709 6.496 1.00 96.88 314 ASP A CA 1
ATOM 2313 C C . ASP A 1 314 ? 2.009 0.160 7.347 1.00 96.88 314 ASP A C 1
ATOM 2315 O O . ASP A 1 314 ? 3.176 0.470 7.111 1.00 96.88 314 ASP A O 1
ATOM 2319 N N . THR A 1 315 ? 1.699 -0.683 8.333 1.00 96.25 315 THR A N 1
ATOM 2320 C CA . THR A 1 315 ? 2.719 -1.366 9.140 1.00 96.25 315 THR A CA 1
ATOM 2321 C C . THR A 1 315 ? 3.465 -2.419 8.328 1.00 96.25 315 THR A C 1
ATOM 2323 O O . THR A 1 315 ? 4.682 -2.510 8.448 1.00 96.25 315 THR A O 1
ATOM 2326 N N . ASN A 1 316 ? 2.776 -3.174 7.467 1.00 93.88 316 ASN A N 1
ATOM 2327 C CA . ASN A 1 316 ? 3.428 -4.141 6.585 1.00 93.88 316 ASN A CA 1
ATOM 2328 C C . ASN A 1 316 ? 4.349 -3.456 5.567 1.00 93.88 316 ASN A C 1
ATOM 2330 O O . ASN A 1 316 ? 5.444 -3.938 5.313 1.00 93.88 316 ASN A O 1
ATOM 2334 N N . ILE A 1 317 ? 3.934 -2.313 5.013 1.00 91.25 317 ILE A N 1
ATOM 2335 C CA . ILE A 1 317 ? 4.756 -1.538 4.072 1.00 91.25 317 ILE A CA 1
ATOM 2336 C C . ILE A 1 317 ? 6.066 -1.083 4.726 1.00 91.25 317 ILE A C 1
ATOM 2338 O O . ILE A 1 317 ? 7.129 -1.181 4.121 1.00 91.25 317 ILE A O 1
ATOM 2342 N N . MET A 1 318 ? 6.012 -0.636 5.981 1.00 88.19 318 MET A N 1
ATOM 2343 C CA . MET A 1 318 ? 7.184 -0.084 6.658 1.00 88.19 318 MET A CA 1
ATOM 2344 C C . MET A 1 318 ? 8.067 -1.117 7.355 1.00 88.19 318 MET A C 1
ATOM 2346 O O . MET A 1 318 ? 9.298 -1.032 7.299 1.00 88.19 318 MET A O 1
ATOM 2350 N N . GLN A 1 319 ? 7.457 -2.071 8.051 1.00 89.62 319 GLN A N 1
ATOM 2351 C CA . GLN A 1 319 ? 8.174 -3.034 8.879 1.00 89.62 319 GLN A CA 1
ATOM 2352 C C . GLN A 1 319 ? 8.241 -4.440 8.277 1.00 89.62 319 GLN A C 1
ATOM 2354 O O . GLN A 1 319 ? 9.021 -5.257 8.767 1.00 89.62 319 GLN A O 1
ATOM 2359 N N . GLY A 1 320 ? 7.485 -4.715 7.213 1.00 89.38 320 GLY A N 1
ATOM 2360 C CA . GLY A 1 320 ? 7.333 -6.058 6.665 1.00 89.38 320 GLY A CA 1
ATOM 2361 C C . GLY A 1 320 ? 6.611 -6.998 7.631 1.00 89.38 320 GLY A C 1
ATOM 2362 O O . GLY A 1 320 ? 5.940 -6.570 8.577 1.00 89.38 320 GLY A O 1
ATOM 2363 N N . ASP A 1 321 ? 6.782 -8.295 7.386 1.00 90.38 321 ASP A N 1
ATOM 2364 C CA . ASP A 1 321 ? 6.177 -9.371 8.172 1.00 90.38 321 ASP A CA 1
ATOM 2365 C C . ASP A 1 321 ? 7.052 -10.641 8.148 1.00 90.38 321 ASP A C 1
ATOM 2367 O O . ASP A 1 321 ? 6.657 -11.706 7.681 1.00 90.38 321 ASP A O 1
ATOM 2371 N N . GLY A 1 322 ? 8.306 -10.499 8.585 1.00 82.94 322 GLY A N 1
ATOM 2372 C CA . GLY A 1 322 ? 9.344 -11.535 8.508 1.00 82.94 322 GLY A CA 1
ATOM 2373 C C . GLY A 1 322 ? 9.411 -12.495 9.704 1.00 82.94 322 GLY A C 1
ATOM 2374 O O . GLY A 1 322 ? 10.331 -13.309 9.775 1.00 82.94 322 GLY A O 1
ATOM 2375 N N . GLY A 1 323 ? 8.483 -12.400 10.661 1.00 83.50 323 GLY A N 1
ATOM 2376 C CA . GLY A 1 323 ? 8.430 -13.246 11.861 1.00 83.50 323 GLY A CA 1
ATOM 2377 C C . GLY A 1 323 ? 9.276 -12.756 13.047 1.00 83.50 323 GLY A C 1
ATOM 2378 O O . GLY A 1 323 ? 9.506 -13.507 13.998 1.00 83.50 323 GLY A O 1
ATOM 2379 N N . SER A 1 324 ? 9.739 -11.510 13.013 1.00 90.75 324 SER A N 1
ATOM 2380 C CA . SER A 1 324 ? 10.440 -10.832 14.105 1.00 90.75 324 SER A CA 1
ATOM 2381 C C . SER A 1 324 ? 9.476 -10.280 15.168 1.00 90.75 324 SER A C 1
ATOM 2383 O O . SER A 1 324 ? 8.259 -10.269 15.022 1.00 90.75 324 SER A O 1
ATOM 2385 N N . THR A 1 325 ? 10.012 -9.767 16.278 1.00 94.25 325 THR A N 1
ATOM 2386 C CA . THR A 1 325 ? 9.212 -9.049 17.290 1.00 94.25 325 THR A CA 1
ATOM 2387 C C . THR A 1 325 ? 8.942 -7.581 16.943 1.00 94.25 325 THR A C 1
ATOM 2389 O O . THR A 1 325 ? 8.256 -6.901 17.711 1.00 94.25 325 THR A O 1
ATOM 2392 N N . TYR A 1 326 ? 9.513 -7.085 15.841 1.00 94.12 326 TYR A N 1
ATOM 2393 C CA . TYR A 1 326 ? 9.499 -5.676 15.431 1.00 94.12 326 TYR A CA 1
ATOM 2394 C C . TYR A 1 326 ? 8.667 -5.424 14.163 1.00 94.12 326 TYR A C 1
ATOM 2396 O O . TYR A 1 326 ? 8.494 -4.275 13.766 1.00 94.12 326 TYR A O 1
ATOM 2404 N N . ASP A 1 327 ? 8.136 -6.476 13.544 1.00 94.25 327 ASP A N 1
ATOM 2405 C CA . ASP A 1 327 ? 7.311 -6.406 12.340 1.00 94.25 327 ASP A CA 1
ATOM 2406 C C . ASP A 1 327 ? 5.808 -6.498 12.633 1.00 94.25 327 ASP A C 1
ATOM 2408 O O . ASP A 1 327 ? 5.388 -6.505 13.796 1.00 94.25 327 ASP A O 1
ATOM 2412 N N . LEU A 1 328 ? 4.986 -6.528 11.579 1.00 96.62 328 LEU A N 1
ATOM 2413 C CA . LEU A 1 328 ? 3.530 -6.559 11.693 1.00 96.62 328 LEU A CA 1
ATOM 2414 C C . LEU A 1 328 ? 3.033 -7.675 12.630 1.00 96.62 328 LEU A C 1
ATOM 2416 O O . LEU A 1 328 ? 2.322 -7.388 13.603 1.00 96.62 328 LEU A O 1
ATOM 2420 N N . SER A 1 329 ? 3.406 -8.930 12.369 1.00 97.00 329 SER A N 1
ATOM 2421 C CA . SER A 1 329 ? 2.987 -10.066 13.195 1.00 97.00 329 SER A CA 1
ATOM 2422 C C . SER A 1 329 ? 3.531 -9.984 14.618 1.00 97.00 329 SER A C 1
ATOM 2424 O O . SER A 1 329 ? 2.804 -10.303 15.567 1.00 97.00 329 SER A O 1
ATOM 2426 N N . GLY A 1 330 ? 4.771 -9.522 14.803 1.00 97.62 330 GLY A N 1
ATOM 2427 C CA . GLY A 1 330 ? 5.365 -9.311 16.124 1.00 97.62 330 GLY A CA 1
ATOM 2428 C C . GLY A 1 330 ? 4.595 -8.297 16.974 1.00 97.62 330 GLY A C 1
ATOM 2429 O O . GLY A 1 330 ? 4.273 -8.563 18.139 1.00 97.62 330 GLY A O 1
ATOM 2430 N N . ILE A 1 331 ? 4.245 -7.154 16.380 1.00 98.50 331 ILE A N 1
ATOM 2431 C CA . ILE A 1 331 ? 3.458 -6.096 17.027 1.00 98.50 331 ILE A CA 1
ATOM 2432 C C . ILE A 1 331 ? 2.047 -6.609 17.344 1.00 98.50 331 ILE A C 1
ATOM 2434 O O . ILE A 1 331 ? 1.580 -6.451 18.475 1.00 98.50 331 ILE A O 1
ATOM 2438 N N . ALA A 1 332 ? 1.379 -7.280 16.399 1.00 98.38 332 ALA A N 1
ATOM 2439 C CA . ALA A 1 332 ? 0.036 -7.828 16.604 1.00 98.38 332 ALA A CA 1
ATOM 2440 C C . ALA A 1 332 ? -0.004 -8.882 17.723 1.00 98.38 332 ALA A C 1
ATOM 2442 O O . ALA A 1 332 ? -0.886 -8.851 18.590 1.00 98.38 332 ALA A O 1
ATOM 2443 N N . LYS A 1 333 ? 0.992 -9.777 17.754 1.00 98.44 333 LYS A N 1
ATOM 2444 C CA . LYS A 1 333 ? 1.147 -10.801 18.793 1.00 98.44 333 LYS A CA 1
ATOM 2445 C C . LYS A 1 333 ? 1.291 -10.178 20.175 1.00 98.44 333 LYS A C 1
ATOM 2447 O O . LYS A 1 333 ? 0.618 -10.618 21.108 1.00 98.44 333 LYS A O 1
ATOM 2452 N N . TRP A 1 334 ? 2.131 -9.151 20.307 1.00 98.50 334 TRP A N 1
ATOM 2453 C CA . TRP A 1 334 ? 2.283 -8.427 21.568 1.00 98.50 334 TRP A CA 1
ATOM 2454 C C . TRP A 1 334 ? 0.964 -7.776 21.994 1.00 98.50 334 TRP A C 1
ATOM 2456 O O . TRP A 1 334 ? 0.545 -7.942 23.136 1.00 98.50 334 TRP A O 1
ATOM 2466 N N . THR A 1 335 ? 0.256 -7.109 21.079 1.00 98.69 335 THR A N 1
ATOM 2467 C CA . THR A 1 335 ? -1.028 -6.454 21.386 1.00 98.69 335 THR A CA 1
ATOM 2468 C C . THR A 1 335 ? -2.055 -7.456 21.907 1.00 98.69 335 THR A C 1
ATOM 2470 O O . THR A 1 335 ? -2.671 -7.222 22.948 1.00 98.69 335 THR A O 1
ATOM 2473 N N . LYS A 1 336 ? -2.168 -8.625 21.261 1.00 98.44 336 LYS A N 1
ATOM 2474 C CA . LYS A 1 336 ? -3.022 -9.723 21.736 1.00 98.44 336 LYS A CA 1
ATOM 2475 C C . LYS A 1 336 ? -2.653 -10.188 23.145 1.00 98.44 336 LYS A C 1
ATOM 2477 O O . LYS A 1 336 ? -3.546 -10.467 23.936 1.00 98.44 336 LYS A O 1
ATOM 2482 N N . GLN A 1 337 ? -1.367 -10.277 23.479 1.00 98.38 337 GLN A N 1
ATOM 2483 C CA . GLN A 1 337 ? -0.937 -10.657 24.831 1.00 98.38 337 GLN A CA 1
ATOM 2484 C C . GLN A 1 337 ? -1.350 -9.627 25.889 1.00 98.38 337 GLN A C 1
ATOM 2486 O O . GLN A 1 337 ? -1.577 -10.003 27.033 1.00 98.38 337 GLN A O 1
ATOM 2491 N N . GLN A 1 338 ? -1.456 -8.347 25.521 1.00 98.31 338 GLN A N 1
ATOM 2492 C CA . GLN A 1 338 ? -1.814 -7.282 26.459 1.00 98.31 338 GLN A CA 1
ATOM 2493 C C . GLN A 1 338 ? -3.320 -7.135 26.686 1.00 98.31 338 GLN A C 1
ATOM 2495 O O . GLN A 1 338 ? -3.719 -6.705 27.764 1.00 98.31 338 GLN A O 1
ATOM 2500 N N . MET A 1 339 ? -4.155 -7.423 25.682 1.00 97.88 339 MET A N 1
ATOM 2501 C CA . MET A 1 339 ? -5.596 -7.136 25.773 1.00 97.88 339 MET A CA 1
ATOM 2502 C C . MET A 1 339 ? -6.522 -8.144 25.078 1.00 97.88 339 MET A C 1
ATOM 2504 O O . MET A 1 339 ? -7.717 -7.893 24.964 1.00 97.88 339 MET A O 1
ATOM 2508 N N . GLY A 1 340 ? -6.003 -9.280 24.611 1.00 98.06 340 GLY A N 1
ATOM 2509 C CA . GLY A 1 340 ? -6.774 -10.252 23.836 1.00 98.06 340 GLY A CA 1
ATOM 2510 C C . GLY A 1 340 ? -7.053 -9.794 22.399 1.00 98.06 340 GLY A C 1
ATOM 2511 O O . GLY A 1 340 ? -6.392 -8.904 21.861 1.00 98.06 340 GLY A O 1
ATOM 2512 N N . THR A 1 341 ? -8.007 -10.454 21.743 1.00 97.12 341 THR A N 1
ATOM 2513 C CA . THR A 1 341 ? -8.534 -10.054 20.427 1.00 97.12 341 THR A CA 1
ATOM 2514 C C . THR A 1 341 ? -9.780 -9.184 20.615 1.00 97.12 341 THR A C 1
ATOM 2516 O O . THR A 1 341 ? -10.559 -9.471 21.527 1.00 97.12 341 THR A O 1
ATOM 2519 N N . PRO A 1 342 ? -10.000 -8.155 19.782 1.00 97.25 342 PRO A N 1
ATOM 2520 C CA . PRO A 1 342 ? -11.189 -7.323 19.881 1.00 97.25 342 PRO A CA 1
ATOM 2521 C C . PRO A 1 342 ? -12.440 -8.082 19.418 1.00 97.25 342 PRO A C 1
ATOM 2523 O O . PRO A 1 342 ? -12.369 -8.970 18.567 1.00 97.25 342 PRO A O 1
ATOM 2526 N N . ASP A 1 343 ? -13.595 -7.697 19.953 1.00 94.50 343 ASP A N 1
ATOM 2527 C CA . ASP A 1 343 ? -14.897 -8.059 19.384 1.00 94.50 343 ASP A CA 1
ATOM 2528 C C . ASP A 1 343 ? -15.225 -7.170 18.168 1.00 94.50 343 ASP A C 1
ATOM 2530 O O . ASP A 1 343 ? -14.448 -6.291 17.789 1.00 94.50 343 ASP A O 1
ATOM 2534 N N . SER A 1 344 ? -16.372 -7.388 17.522 1.00 89.12 344 SER A N 1
ATOM 2535 C CA . SER A 1 344 ? -16.761 -6.659 16.306 1.00 89.12 344 SER A CA 1
ATOM 2536 C C . SER A 1 344 ? -17.232 -5.218 16.541 1.00 89.12 344 SER A C 1
ATOM 2538 O O . SER A 1 344 ? -17.567 -4.532 15.577 1.00 89.12 344 SER A O 1
ATOM 2540 N N . SER A 1 345 ? -17.315 -4.741 17.786 1.00 92.81 345 SER A N 1
ATOM 2541 C CA . SER A 1 345 ? -17.730 -3.365 18.063 1.00 92.81 345 SER A CA 1
ATOM 2542 C C . SER A 1 345 ? -16.645 -2.370 17.652 1.00 92.81 345 SER A C 1
ATOM 2544 O O . SER A 1 345 ? -15.449 -2.587 17.868 1.00 92.81 345 SER A O 1
ATOM 2546 N N . SER A 1 346 ? -17.061 -1.218 17.118 1.00 90.81 346 SER A N 1
ATOM 2547 C CA . SER A 1 346 ? -16.139 -0.140 16.743 1.00 90.81 346 SER A CA 1
ATOM 2548 C C . SER A 1 346 ? -15.234 0.276 17.907 1.00 90.81 346 SER A C 1
ATOM 2550 O O . SER A 1 346 ? -14.044 0.503 17.706 1.00 90.81 346 SER A O 1
ATOM 2552 N N . ALA A 1 347 ? -15.762 0.326 19.134 1.00 94.31 347 ALA A N 1
ATOM 2553 C CA . ALA A 1 347 ? -14.990 0.692 20.320 1.00 94.31 347 ALA A CA 1
ATOM 2554 C C . ALA A 1 347 ? -13.855 -0.306 20.610 1.00 94.31 347 ALA A C 1
ATOM 2556 O O . ALA A 1 347 ? -12.716 0.114 20.820 1.00 94.31 347 ALA A O 1
ATOM 2557 N N . SER A 1 348 ? -14.147 -1.611 20.567 1.00 96.19 348 SER A N 1
ATOM 2558 C CA . SER A 1 348 ? -13.165 -2.676 20.806 1.00 96.19 348 SER A CA 1
ATOM 2559 C C . SER A 1 348 ? -12.083 -2.690 19.722 1.00 96.19 348 SER A C 1
ATOM 2561 O O . SER A 1 348 ? -10.888 -2.682 20.025 1.00 96.19 348 SER A O 1
ATOM 2563 N N . GLN A 1 349 ? -12.489 -2.581 18.452 1.00 96.06 349 GLN A N 1
ATOM 2564 C CA . GLN A 1 349 ? -11.573 -2.512 17.309 1.00 96.06 349 GLN A CA 1
ATOM 2565 C C . GLN A 1 349 ? -10.629 -1.299 17.397 1.00 96.06 349 GLN A C 1
ATOM 2567 O O . GLN A 1 349 ? -9.414 -1.442 17.241 1.00 96.06 349 GLN A O 1
ATOM 2572 N N . LEU A 1 350 ? -11.155 -0.102 17.689 1.00 95.62 350 LEU A N 1
ATOM 2573 C CA . LEU A 1 350 ? -10.342 1.114 17.817 1.00 95.62 350 LEU A CA 1
ATOM 2574 C C . LEU A 1 350 ? -9.413 1.068 19.034 1.00 95.62 350 LEU A C 1
ATOM 2576 O O . LEU A 1 350 ? -8.266 1.503 18.933 1.00 95.62 350 LEU A O 1
ATOM 2580 N N . ALA A 1 351 ? -9.874 0.542 20.173 1.00 97.44 351 ALA A N 1
ATOM 2581 C CA . ALA A 1 351 ? -9.036 0.371 21.358 1.00 97.44 351 ALA A CA 1
ATOM 2582 C C . ALA A 1 351 ? -7.847 -0.557 21.068 1.00 97.44 351 ALA A C 1
ATOM 2584 O O . ALA A 1 351 ? -6.7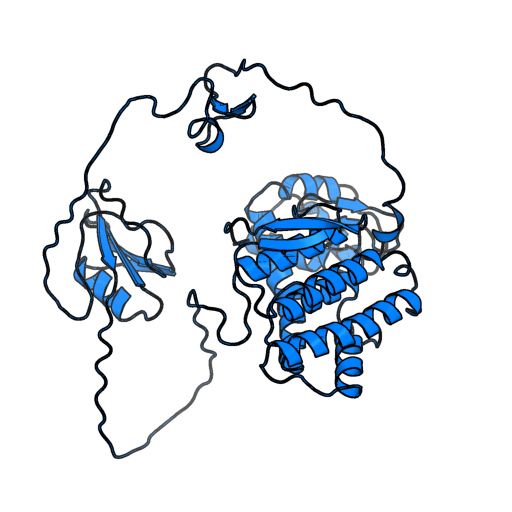10 -0.240 21.425 1.00 97.44 351 ALA A O 1
ATOM 2585 N N . TRP A 1 352 ? -8.093 -1.651 20.345 1.00 98.25 352 TRP A N 1
ATOM 2586 C CA . TRP A 1 352 ? -7.044 -2.573 19.922 1.00 98.25 352 TRP A CA 1
ATOM 2587 C C . TRP A 1 352 ? -6.043 -1.912 18.971 1.00 98.25 352 TRP A C 1
ATOM 2589 O O . TRP A 1 352 ? -4.835 -1.994 19.192 1.00 98.25 352 TRP A O 1
ATOM 2599 N N . GLY A 1 353 ? -6.525 -1.172 17.964 1.00 98.25 353 GLY A N 1
ATOM 2600 C CA . GLY A 1 353 ? -5.669 -0.404 17.051 1.00 98.25 353 GLY A CA 1
ATOM 2601 C C . GLY A 1 353 ? -4.788 0.631 17.766 1.00 98.25 353 GLY A C 1
ATOM 2602 O O . GLY A 1 353 ? -3.617 0.793 17.423 1.00 98.25 353 GLY A O 1
ATOM 2603 N N . LYS A 1 354 ? -5.305 1.291 18.811 1.00 98.31 354 LYS A N 1
ATOM 2604 C CA . LYS A 1 354 ? -4.525 2.232 19.639 1.00 98.31 354 LYS A CA 1
ATOM 2605 C C . LYS A 1 354 ? -3.420 1.517 20.416 1.00 98.31 354 LYS A C 1
ATOM 2607 O O . LYS A 1 354 ? -2.275 1.957 20.380 1.00 98.31 354 LYS A O 1
ATOM 2612 N N . LYS A 1 355 ? -3.727 0.373 21.036 1.00 98.56 355 LYS A N 1
ATOM 2613 C CA . LYS A 1 355 ? -2.724 -0.435 21.749 1.00 98.56 355 LYS A CA 1
ATOM 2614 C C . LYS A 1 355 ? -1.649 -0.986 20.807 1.00 98.56 355 LYS A C 1
ATOM 2616 O O . LYS A 1 355 ? -0.473 -1.027 21.169 1.00 98.56 355 LYS A O 1
ATOM 2621 N N . PHE A 1 356 ? -2.038 -1.354 19.588 1.00 98.69 356 PHE A N 1
ATOM 2622 C CA . PHE A 1 356 ? -1.112 -1.732 18.524 1.00 98.69 356 PHE A CA 1
ATOM 2623 C C . PHE A 1 356 ? -0.163 -0.582 18.161 1.00 98.69 356 PHE A C 1
ATOM 2625 O O . PHE A 1 356 ? 1.047 -0.792 18.062 1.00 98.69 356 PHE A O 1
ATOM 2632 N N . LEU A 1 357 ? -0.675 0.647 18.029 1.00 98.12 357 LEU A N 1
ATOM 2633 C CA . LEU A 1 357 ? 0.163 1.824 17.779 1.00 98.12 357 LEU A CA 1
ATOM 2634 C C . LEU A 1 357 ? 1.127 2.139 18.917 1.00 98.12 357 LEU A C 1
ATOM 2636 O O . LEU A 1 357 ? 2.243 2.567 18.632 1.00 98.12 357 LEU A O 1
ATOM 2640 N N . ASP A 1 358 ? 0.744 1.925 20.176 1.00 97.94 358 ASP A N 1
ATOM 2641 C CA . ASP A 1 358 ? 1.667 2.111 21.303 1.00 97.94 358 ASP A CA 1
ATOM 2642 C C . ASP A 1 358 ? 2.890 1.203 21.152 1.00 97.94 358 ASP A C 1
ATOM 2644 O O . ASP A 1 358 ? 4.034 1.641 21.301 1.00 97.94 358 ASP A O 1
ATOM 2648 N N . ARG A 1 359 ? 2.663 -0.057 20.763 1.00 97.94 359 ARG A N 1
ATOM 2649 C CA . ARG A 1 359 ? 3.755 -0.992 20.489 1.00 97.94 359 ARG A CA 1
ATOM 2650 C C . ARG A 1 359 ? 4.551 -0.609 19.251 1.00 97.94 359 ARG A C 1
ATOM 2652 O O . ARG A 1 359 ? 5.774 -0.691 19.293 1.00 97.94 359 ARG A O 1
ATOM 2659 N N . ARG A 1 360 ? 3.894 -0.170 18.175 1.00 97.31 360 ARG A N 1
ATOM 2660 C CA . ARG A 1 360 ? 4.574 0.292 16.954 1.00 97.31 360 ARG A CA 1
ATOM 2661 C C . ARG A 1 360 ? 5.452 1.523 17.219 1.00 97.31 360 ARG A C 1
ATOM 2663 O O . ARG A 1 360 ? 6.568 1.594 16.722 1.00 97.31 360 ARG A O 1
ATOM 2670 N N . SER A 1 361 ? 4.991 2.445 18.063 1.00 96.56 361 SER A N 1
ATOM 2671 C CA . SER A 1 361 ? 5.765 3.605 18.517 1.00 96.56 361 SER A CA 1
ATOM 2672 C C . SER A 1 361 ? 6.994 3.191 19.326 1.00 96.56 361 SER A C 1
ATOM 2674 O O . SER A 1 361 ? 8.080 3.717 19.091 1.00 96.56 361 SER A O 1
ATOM 2676 N N . TRP A 1 362 ? 6.851 2.198 20.214 1.00 96.19 362 TRP A N 1
ATOM 2677 C CA . TRP A 1 362 ? 7.986 1.600 20.922 1.00 96.19 362 TRP A CA 1
ATOM 2678 C C . TRP A 1 362 ? 8.972 0.932 19.954 1.00 96.19 362 TRP A C 1
ATOM 2680 O O . TRP A 1 362 ? 10.177 1.115 20.099 1.00 96.19 362 TRP A O 1
ATOM 2690 N N . VAL A 1 363 ? 8.484 0.203 18.942 1.00 95.38 363 VAL A N 1
ATOM 2691 C CA . VAL A 1 363 ? 9.327 -0.427 17.909 1.00 95.38 363 VAL A CA 1
ATOM 2692 C C . VAL A 1 363 ? 10.187 0.610 17.189 1.00 95.38 363 VAL A C 1
ATOM 2694 O O . VAL A 1 363 ? 11.379 0.377 17.020 1.00 95.38 363 VAL A O 1
ATOM 2697 N N . PHE A 1 364 ? 9.628 1.771 16.836 1.00 92.81 364 PHE A N 1
ATOM 2698 C CA . PHE A 1 364 ? 10.384 2.857 16.199 1.00 92.81 364 PHE A CA 1
ATOM 2699 C C . PHE A 1 364 ? 11.547 3.389 17.042 1.00 92.81 364 PHE A C 1
ATOM 2701 O O . PHE A 1 364 ? 12.498 3.917 16.487 1.00 92.81 364 PHE A O 1
ATOM 2708 N N . GLN A 1 365 ? 11.483 3.241 18.364 1.00 92.19 365 GLN A N 1
ATOM 2709 C CA . GLN A 1 365 ? 12.520 3.709 19.287 1.00 92.19 365 GLN A CA 1
ATOM 2710 C C . GLN A 1 365 ? 13.497 2.606 19.720 1.00 92.19 365 GLN A C 1
ATOM 2712 O O . GLN A 1 365 ? 14.511 2.903 20.339 1.00 92.19 365 GLN A O 1
ATOM 2717 N N . ASN A 1 366 ? 13.162 1.332 19.488 1.00 92.06 366 ASN A N 1
ATOM 2718 C CA . ASN A 1 366 ? 13.855 0.193 20.108 1.00 92.06 366 ASN A CA 1
ATOM 2719 C C . ASN A 1 366 ? 14.224 -0.918 19.112 1.00 92.06 366 ASN A C 1
ATOM 2721 O O . ASN A 1 366 ? 14.660 -1.994 19.533 1.00 92.06 366 ASN A O 1
ATOM 2725 N N . SER A 1 367 ? 14.005 -0.711 17.811 1.00 87.69 367 SER A N 1
ATOM 2726 C CA . SER A 1 367 ? 14.429 -1.667 16.788 1.00 87.69 367 SER A CA 1
ATOM 2727 C C . SER A 1 367 ? 15.957 -1.769 16.778 1.00 87.69 367 SER A C 1
ATOM 2729 O O . SER A 1 367 ? 16.622 -0.737 16.705 1.00 87.69 367 SER A O 1
ATOM 2731 N N . PRO A 1 368 ? 16.544 -2.979 16.821 1.00 83.81 368 PRO A N 1
ATOM 2732 C CA . PRO A 1 368 ? 17.997 -3.152 16.830 1.00 83.81 368 PRO A CA 1
ATOM 2733 C C . PRO A 1 368 ? 18.656 -2.667 15.534 1.00 83.81 368 PRO A C 1
ATOM 2735 O O . PRO A 1 368 ? 19.847 -2.374 15.524 1.00 83.81 368 PRO A O 1
ATOM 2738 N N . GLU A 1 369 ? 17.887 -2.586 14.447 1.00 73.88 369 GLU A N 1
ATOM 2739 C CA . GLU A 1 369 ? 18.350 -2.062 13.161 1.00 73.88 369 GLU A CA 1
ATOM 2740 C C . GLU A 1 369 ? 18.380 -0.521 13.128 1.00 73.88 369 GLU A C 1
ATOM 2742 O O . GLU A 1 369 ? 19.053 0.042 12.266 1.00 73.88 369 GLU A O 1
ATOM 2747 N N . GLY A 1 370 ? 17.708 0.148 14.079 1.00 76.69 370 GLY A N 1
ATOM 2748 C CA . GLY A 1 370 ? 17.553 1.606 14.137 1.00 76.69 370 GLY A CA 1
ATOM 2749 C C . GLY A 1 370 ? 16.849 2.206 12.911 1.00 76.69 370 GLY A C 1
ATOM 2750 O O . GLY A 1 370 ? 16.330 1.488 12.053 1.00 76.69 370 GLY A O 1
ATOM 2751 N N . GLY A 1 371 ? 16.834 3.538 12.820 1.00 77.19 371 GLY A N 1
ATOM 2752 C CA . GLY A 1 371 ? 16.440 4.281 11.614 1.00 77.19 371 GLY A CA 1
ATOM 2753 C C . GLY A 1 371 ? 14.955 4.634 11.514 1.00 77.19 371 GLY A C 1
ATOM 2754 O O . GLY A 1 371 ? 14.510 5.114 10.472 1.00 77.19 371 GLY A O 1
ATOM 2755 N N . TRP A 1 372 ? 14.180 4.411 12.577 1.00 83.00 372 TRP A N 1
ATOM 2756 C CA . TRP A 1 372 ? 12.747 4.720 12.622 1.00 83.00 372 TRP A CA 1
ATOM 2757 C C . TRP A 1 372 ? 12.370 5.781 13.657 1.00 83.00 372 TRP A C 1
ATOM 2759 O O . TRP A 1 372 ? 11.196 6.141 13.779 1.00 83.00 372 TRP A O 1
ATOM 2769 N N . GLU A 1 373 ? 13.349 6.297 14.393 1.00 84.19 373 GLU A N 1
ATOM 2770 C CA . GLU A 1 373 ? 13.158 7.229 15.500 1.00 84.19 373 GLU A CA 1
ATOM 2771 C C . GLU A 1 373 ? 12.462 8.514 15.024 1.00 84.19 373 GLU A C 1
ATOM 2773 O O . GLU A 1 373 ? 11.526 8.990 15.671 1.00 84.19 373 GLU A O 1
ATOM 2778 N N . ASP A 1 374 ? 12.829 8.996 13.835 1.00 84.81 374 ASP A N 1
ATOM 2779 C CA . ASP A 1 374 ? 12.270 10.202 13.212 1.00 84.81 374 ASP A CA 1
ATOM 2780 C C . ASP A 1 374 ? 10.902 9.969 12.544 1.00 84.81 374 ASP A C 1
ATOM 2782 O O . ASP A 1 374 ? 10.226 10.909 12.129 1.00 84.81 374 ASP A O 1
ATOM 2786 N N . CYS A 1 375 ? 10.424 8.723 12.480 1.00 88.19 375 CYS A N 1
ATOM 2787 C CA . CYS A 1 375 ? 9.163 8.373 11.825 1.00 88.19 375 CYS A CA 1
ATOM 2788 C C . CYS A 1 375 ? 7.927 8.540 12.735 1.00 88.19 375 CYS A C 1
ATOM 2790 O O . CYS A 1 375 ? 6.819 8.131 12.375 1.00 88.19 375 CYS A O 1
ATOM 2792 N N . GLN A 1 376 ? 8.067 9.136 13.928 1.00 90.38 376 GLN A N 1
ATOM 2793 C CA . GLN A 1 376 ? 6.956 9.294 14.882 1.00 90.38 376 GLN A CA 1
ATOM 2794 C C . GLN A 1 376 ? 5.806 10.164 14.350 1.00 90.38 376 GLN A C 1
ATOM 2796 O O . GLN A 1 376 ? 4.673 10.002 14.808 1.00 90.38 376 GLN A O 1
ATOM 2801 N N . TYR A 1 377 ? 6.038 11.025 13.350 1.00 90.56 377 TYR A N 1
ATOM 2802 C CA . TYR A 1 377 ? 4.961 11.767 12.677 1.00 90.56 377 TYR A CA 1
ATOM 2803 C C . TYR A 1 377 ? 3.871 10.823 12.133 1.00 90.56 377 TYR A C 1
ATOM 2805 O O . TYR A 1 377 ? 2.679 11.104 12.275 1.00 90.56 377 TYR A O 1
ATOM 2813 N N . ARG A 1 378 ? 4.259 9.645 11.621 1.00 94.94 378 ARG A N 1
ATOM 2814 C CA . ARG A 1 378 ? 3.344 8.608 11.123 1.00 94.94 378 ARG A CA 1
ATOM 2815 C C . ARG A 1 378 ? 2.479 8.034 12.241 1.00 94.94 378 ARG A C 1
ATOM 2817 O O . ARG A 1 378 ? 1.271 7.871 12.079 1.00 94.94 378 ARG A O 1
ATOM 2824 N N . ILE A 1 379 ? 3.083 7.758 13.400 1.00 95.38 379 ILE A N 1
ATOM 2825 C CA . ILE A 1 379 ? 2.362 7.295 14.595 1.00 95.38 379 ILE A CA 1
ATOM 2826 C C . ILE A 1 379 ? 1.372 8.362 15.061 1.00 95.38 379 ILE A C 1
ATOM 2828 O O . ILE A 1 379 ? 0.223 8.041 15.370 1.00 95.38 379 ILE A O 1
ATOM 2832 N N . ASN A 1 380 ? 1.798 9.624 15.094 1.00 93.62 380 ASN A N 1
ATOM 2833 C CA . ASN A 1 380 ? 0.957 10.745 15.505 1.00 93.62 380 ASN A CA 1
ATOM 2834 C C . ASN A 1 380 ? -0.244 10.915 14.573 1.00 93.62 380 ASN A C 1
ATOM 2836 O O . ASN A 1 380 ? -1.364 11.105 15.049 1.00 93.62 380 ASN A O 1
ATOM 2840 N N . SER A 1 381 ? -0.035 10.766 13.265 1.00 95.94 381 SER A N 1
ATOM 2841 C CA . SER A 1 381 ? -1.120 10.791 12.293 1.00 95.94 381 SER A CA 1
ATOM 2842 C C . SER A 1 381 ? -2.103 9.640 12.505 1.00 95.94 381 SER A C 1
ATOM 2844 O O . SER A 1 381 ? -3.295 9.879 12.677 1.00 95.94 381 SER A O 1
ATOM 2846 N N . TRP A 1 382 ? -1.639 8.395 12.646 1.00 96.69 382 TRP A N 1
ATOM 2847 C CA . TRP A 1 382 ? -2.540 7.273 12.939 1.00 96.69 382 TRP A CA 1
ATOM 2848 C C . TRP A 1 382 ? -3.301 7.424 14.263 1.00 96.69 382 TRP A C 1
ATOM 2850 O O . TRP A 1 382 ? -4.491 7.106 14.325 1.00 96.69 382 TRP A O 1
ATOM 2860 N N . LYS A 1 383 ? -2.659 7.959 15.310 1.00 94.69 383 LYS A N 1
ATOM 2861 C CA . LYS A 1 383 ? -3.333 8.307 16.572 1.00 94.69 383 LYS A CA 1
ATOM 2862 C C . LYS A 1 383 ? -4.424 9.353 16.344 1.00 94.69 383 LYS A C 1
ATOM 2864 O O . LYS A 1 383 ? -5.527 9.199 16.866 1.00 94.69 383 LYS A O 1
ATOM 2869 N N . TYR A 1 384 ? -4.150 10.383 15.542 1.00 93.88 384 TYR A N 1
ATOM 2870 C CA . TYR A 1 384 ? -5.146 11.377 15.151 1.00 93.88 384 TYR A CA 1
ATOM 2871 C C . TYR A 1 384 ? -6.328 10.728 14.418 1.00 93.88 384 TYR A C 1
ATOM 2873 O O . TYR A 1 384 ? -7.476 10.969 14.794 1.00 93.88 384 TYR A O 1
ATOM 2881 N N . ILE A 1 385 ? -6.072 9.853 13.442 1.00 93.19 385 ILE A N 1
ATOM 2882 C CA . ILE A 1 385 ? -7.129 9.193 12.663 1.00 93.19 385 ILE A CA 1
ATOM 2883 C C . ILE A 1 385 ? -8.005 8.313 13.571 1.00 93.19 385 ILE A C 1
ATOM 2885 O O . ILE A 1 385 ? -9.226 8.450 13.536 1.00 93.19 385 ILE A O 1
ATOM 2889 N N . LEU A 1 386 ? -7.406 7.471 14.423 1.00 92.69 386 LEU A N 1
ATOM 2890 C CA . LEU A 1 386 ? -8.123 6.571 15.346 1.00 92.69 386 LEU A CA 1
ATOM 2891 C C . LEU A 1 386 ? -8.903 7.295 16.454 1.00 92.69 386 LEU A C 1
ATOM 2893 O O . LEU A 1 386 ? -9.786 6.702 17.076 1.00 92.69 386 LEU A O 1
ATOM 2897 N N . ASN A 1 387 ? -8.547 8.542 16.765 1.00 90.50 387 ASN A N 1
ATOM 2898 C CA . ASN A 1 387 ? -9.259 9.348 17.756 1.00 90.50 387 ASN A CA 1
ATOM 2899 C C . ASN A 1 387 ? -10.418 10.147 17.155 1.00 90.50 387 ASN A C 1
ATOM 2901 O O . ASN A 1 387 ? -11.340 10.487 17.889 1.00 90.50 387 ASN A O 1
ATOM 2905 N N . ASN A 1 388 ? -10.379 10.439 15.852 1.00 84.75 388 ASN A N 1
ATOM 2906 C CA . ASN A 1 388 ? -11.342 11.329 15.201 1.00 84.75 388 ASN A CA 1
ATOM 2907 C C . ASN A 1 388 ? -12.281 10.632 14.205 1.00 84.75 388 ASN A C 1
ATOM 2909 O O . ASN A 1 388 ? -13.238 11.261 13.761 1.00 84.75 388 ASN A O 1
ATOM 2913 N N . ASN A 1 389 ? -12.032 9.373 13.835 1.00 78.94 389 ASN A N 1
ATOM 2914 C CA . ASN A 1 389 ? -12.844 8.653 12.853 1.00 78.94 389 ASN A CA 1
ATOM 2915 C C . ASN A 1 389 ? -13.531 7.419 13.443 1.00 78.94 389 ASN A C 1
ATOM 2917 O O . ASN A 1 389 ? -13.040 6.787 14.379 1.00 78.94 389 ASN A O 1
ATOM 2921 N N . ASP A 1 390 ? -14.655 7.054 12.827 1.00 72.19 390 ASP A N 1
ATOM 2922 C CA . ASP A 1 390 ? -15.329 5.782 13.070 1.00 72.19 390 ASP A CA 1
ATOM 2923 C C . ASP A 1 390 ? -14.497 4.611 12.508 1.00 72.19 390 ASP A C 1
ATOM 2925 O O . ASP A 1 390 ? -13.849 4.730 11.463 1.00 72.19 390 ASP A O 1
ATOM 2929 N N . ALA A 1 391 ? -14.532 3.463 13.194 1.00 75.94 391 ALA A N 1
ATOM 2930 C CA . ALA A 1 391 ? -13.834 2.238 12.798 1.00 75.94 391 ALA A CA 1
ATOM 2931 C C . ALA A 1 391 ? -14.157 1.793 11.362 1.00 75.94 391 ALA A C 1
ATOM 2933 O O . ALA A 1 391 ? -13.299 1.237 10.680 1.00 75.94 391 ALA A O 1
ATOM 2934 N N . SER A 1 392 ? -15.377 2.066 10.899 1.00 71.19 392 SER A N 1
ATOM 2935 C CA . SER A 1 392 ? -15.853 1.750 9.554 1.00 71.19 392 SER A CA 1
ATOM 2936 C C . SER A 1 392 ? -15.158 2.538 8.446 1.00 71.19 392 SER A C 1
ATOM 2938 O O . SER A 1 392 ? -15.382 2.207 7.290 1.00 71.19 392 SER A O 1
ATOM 2940 N N . MET A 1 393 ? -14.328 3.547 8.754 1.00 78.38 393 MET A N 1
ATOM 2941 C CA . MET A 1 393 ? -13.733 4.458 7.764 1.00 78.38 393 MET A CA 1
ATOM 2942 C C . MET A 1 393 ? -14.786 4.930 6.733 1.00 78.38 393 MET A C 1
ATOM 2944 O O . MET A 1 393 ? -14.643 4.658 5.535 1.00 78.38 393 MET A O 1
ATOM 2948 N N . PRO A 1 394 ? -15.909 5.521 7.192 1.00 63.06 394 PRO A N 1
ATOM 2949 C CA . PRO A 1 394 ? -17.076 5.725 6.349 1.00 63.06 394 PRO A CA 1
ATOM 2950 C C . PRO A 1 394 ? -16.862 6.890 5.375 1.00 63.06 394 PRO A C 1
ATOM 2952 O O . PRO A 1 394 ? -16.408 7.966 5.759 1.00 63.06 394 PRO A O 1
ATOM 2955 N N . GLY A 1 395 ? -17.257 6.690 4.115 1.00 62.66 395 GLY A N 1
ATOM 2956 C CA . GLY A 1 395 ? -17.293 7.735 3.088 1.00 62.66 395 GLY A CA 1
ATOM 2957 C C . GLY A 1 395 ? -16.168 7.662 2.053 1.00 62.66 395 GLY A C 1
ATOM 2958 O O . GLY A 1 395 ? -15.474 6.658 1.923 1.00 62.66 395 GLY A O 1
ATOM 2959 N N . THR A 1 396 ? -16.025 8.744 1.283 1.00 72.69 396 THR A N 1
ATOM 2960 C CA . THR A 1 396 ? -15.016 8.902 0.220 1.00 72.69 396 THR A CA 1
ATOM 2961 C C . THR A 1 396 ? -13.793 9.700 0.662 1.00 72.69 396 THR A C 1
ATOM 2963 O O . THR A 1 396 ? -12.968 10.080 -0.168 1.00 72.69 396 THR A O 1
ATOM 2966 N N . SER A 1 397 ? -13.677 9.999 1.960 1.00 82.38 397 SER A N 1
ATOM 2967 C CA . SER A 1 397 ? -12.611 10.842 2.493 1.00 82.38 397 SER A CA 1
ATOM 2968 C C . SER A 1 397 ? -12.288 10.558 3.952 1.00 82.38 397 SER A C 1
ATOM 2970 O O . SER A 1 397 ? -13.184 10.216 4.717 1.00 82.38 397 SER A O 1
ATOM 2972 N N . THR A 1 398 ? -11.047 10.819 4.359 1.00 86.00 398 THR A N 1
ATOM 2973 C CA . THR A 1 398 ? -10.620 10.775 5.764 1.00 86.00 398 THR A CA 1
ATOM 2974 C C . THR A 1 398 ? -9.684 11.935 6.097 1.00 86.00 398 THR A C 1
ATOM 2976 O O . THR A 1 398 ? -8.953 12.424 5.229 1.00 86.00 398 THR A O 1
ATOM 2979 N N . LYS A 1 399 ? -9.713 12.394 7.352 1.00 90.06 399 LYS A N 1
ATOM 2980 C CA . LYS A 1 399 ? -8.779 13.405 7.864 1.00 90.06 399 LYS A CA 1
ATOM 2981 C C . LYS A 1 399 ? -7.581 12.727 8.510 1.00 90.06 399 LYS A C 1
ATOM 2983 O O . LYS A 1 399 ? -7.763 11.857 9.360 1.00 90.06 399 LYS A O 1
ATOM 2988 N N . ILE A 1 400 ? -6.387 13.187 8.161 1.00 93.19 400 ILE A N 1
ATOM 2989 C CA . ILE A 1 400 ? -5.115 12.722 8.719 1.00 93.19 400 ILE A CA 1
ATOM 2990 C C . ILE A 1 400 ? -4.255 13.916 9.144 1.00 93.19 400 ILE A C 1
ATOM 2992 O O . ILE A 1 400 ? -4.591 15.054 8.818 1.00 93.19 400 ILE A O 1
ATOM 2996 N N . LEU A 1 401 ? -3.130 13.662 9.812 1.00 89.88 401 LEU A N 1
ATOM 2997 C CA . LEU A 1 401 ? -2.024 14.620 9.871 1.00 89.88 401 LEU A CA 1
ATOM 2998 C C . LEU A 1 401 ? -1.013 14.289 8.769 1.00 89.88 401 LEU A C 1
ATOM 3000 O O . LEU A 1 401 ? -0.616 13.133 8.623 1.00 89.88 401 LEU A O 1
ATOM 3004 N N . GLU A 1 402 ? -0.605 15.285 7.996 1.00 90.56 402 GLU A N 1
ATOM 3005 C CA . GLU A 1 402 ? 0.532 15.156 7.082 1.00 90.56 402 GLU A CA 1
ATOM 3006 C C . GLU A 1 402 ? 1.861 15.087 7.857 1.00 90.56 402 GLU A C 1
ATOM 3008 O O . GLU A 1 402 ? 1.877 15.184 9.089 1.00 90.56 402 GLU A O 1
ATOM 3013 N N . ASN A 1 403 ? 2.985 14.901 7.164 1.00 88.81 403 ASN A N 1
ATOM 3014 C CA . ASN A 1 403 ? 4.276 14.645 7.815 1.00 88.81 403 ASN A CA 1
ATOM 3015 C C . ASN A 1 403 ? 4.751 15.837 8.660 1.00 88.81 403 ASN A C 1
A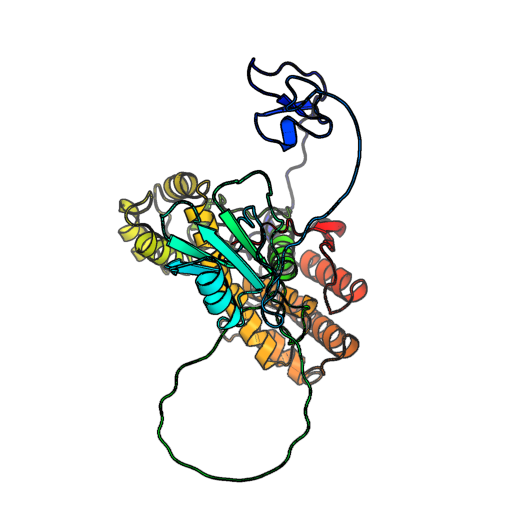TOM 3017 O O . ASN A 1 403 ? 5.370 15.635 9.704 1.00 88.81 403 ASN A O 1
ATOM 3021 N N . GLY A 1 404 ? 4.382 17.064 8.271 1.00 86.69 404 GLY A N 1
ATOM 3022 C CA . GLY A 1 404 ? 4.586 18.283 9.065 1.00 86.69 404 GLY A CA 1
ATOM 3023 C C . GLY A 1 404 ? 3.644 18.442 10.269 1.00 86.69 404 GLY A C 1
ATOM 3024 O O . GLY A 1 404 ? 3.715 19.439 10.988 1.00 86.69 404 GLY A O 1
ATOM 3025 N N . GLY A 1 405 ? 2.736 17.490 10.501 1.00 86.38 405 GLY A N 1
ATOM 3026 C CA . GLY A 1 405 ? 1.773 17.512 11.603 1.00 86.38 405 GLY A CA 1
ATOM 3027 C C . GLY A 1 405 ? 0.532 18.372 11.351 1.00 86.38 405 GLY A C 1
ATOM 3028 O O . GLY A 1 405 ? -0.294 18.513 12.253 1.00 86.38 405 GLY A O 1
ATOM 3029 N N . GLN A 1 406 ? 0.368 18.937 10.152 1.00 86.94 406 GLN A N 1
ATOM 3030 C CA . GLN A 1 406 ? -0.822 19.707 9.797 1.00 86.94 406 GLN A CA 1
ATOM 3031 C C . GLN A 1 406 ? -1.987 18.793 9.386 1.00 86.94 406 GLN A C 1
ATOM 3033 O O . GLN A 1 406 ? -1.778 17.807 8.674 1.00 86.94 406 GLN A O 1
ATOM 3038 N N . PRO A 1 407 ? -3.234 19.091 9.792 1.00 90.06 407 PRO A N 1
ATOM 3039 C CA . PRO A 1 407 ? -4.389 18.335 9.329 1.00 90.06 407 PRO A CA 1
ATOM 3040 C C . PRO A 1 407 ? -4.594 18.462 7.816 1.00 90.06 407 PRO A C 1
ATOM 3042 O O . PRO A 1 407 ? -4.627 19.566 7.275 1.00 90.06 407 PRO A O 1
ATOM 3045 N N . MET A 1 408 ? -4.843 17.342 7.143 1.00 90.12 408 MET A N 1
ATOM 3046 C CA . MET A 1 408 ? -5.236 17.303 5.734 1.00 90.12 408 MET A CA 1
ATOM 3047 C C . MET A 1 408 ? -6.386 16.320 5.506 1.00 90.12 408 MET A C 1
ATOM 3049 O O . MET A 1 408 ? -6.622 15.412 6.302 1.00 90.12 408 MET A O 1
ATOM 3053 N N . THR A 1 409 ? -7.126 16.502 4.410 1.00 89.50 409 THR A N 1
ATOM 3054 C CA . THR A 1 409 ? -8.195 15.580 3.997 1.00 89.50 409 THR A CA 1
ATOM 3055 C C . THR A 1 409 ? -7.767 14.820 2.754 1.00 89.50 409 THR A C 1
ATOM 3057 O O . THR A 1 409 ? -7.488 15.430 1.724 1.00 89.50 409 THR A O 1
ATOM 3060 N N . ILE A 1 410 ? -7.779 13.496 2.837 1.00 86.31 410 ILE A N 1
ATOM 3061 C CA . ILE A 1 410 ? -7.555 12.598 1.704 1.00 86.31 410 ILE A CA 1
ATOM 3062 C C . ILE A 1 410 ? -8.908 12.178 1.164 1.00 86.31 410 ILE A C 1
ATOM 3064 O O . ILE A 1 410 ? -9.840 11.968 1.940 1.00 86.31 410 ILE A O 1
ATOM 3068 N N . ARG A 1 411 ? -9.012 12.042 -0.156 1.00 84.50 411 ARG A N 1
ATOM 3069 C CA . ARG A 1 411 ? -10.194 11.512 -0.834 1.00 84.50 411 ARG A CA 1
ATOM 3070 C C . ARG A 1 411 ? -9.797 10.337 -1.715 1.00 84.50 411 ARG A C 1
ATOM 3072 O O . ARG A 1 411 ? -8.715 10.367 -2.296 1.00 84.50 411 ARG A O 1
ATOM 3079 N N . CYS A 1 412 ? -10.656 9.328 -1.807 1.00 75.94 412 CYS A N 1
ATOM 3080 C CA . CYS A 1 412 ? -10.547 8.350 -2.884 1.00 75.94 412 CYS A CA 1
ATOM 3081 C C . CYS A 1 412 ? -11.078 8.981 -4.176 1.00 75.94 412 CYS A C 1
ATOM 3083 O O . CYS A 1 412 ? -12.027 9.770 -4.132 1.00 75.94 412 CYS A O 1
ATOM 3085 N N . THR A 1 413 ? -10.471 8.665 -5.314 1.00 68.44 413 THR A N 1
ATOM 3086 C CA . THR A 1 413 ? -10.939 9.164 -6.613 1.00 68.44 413 THR A CA 1
ATOM 3087 C C . THR A 1 413 ? -11.996 8.258 -7.224 1.00 68.44 413 THR A C 1
ATOM 3089 O O . THR A 1 413 ? -12.709 8.677 -8.128 1.00 68.44 413 THR A O 1
ATOM 3092 N N . GLY A 1 414 ? -12.167 7.038 -6.700 1.00 54.69 414 GLY A N 1
ATOM 3093 C CA . GLY A 1 414 ? -13.139 6.084 -7.239 1.00 54.69 414 GLY A CA 1
ATOM 3094 C C . GLY A 1 414 ? -12.658 5.399 -8.520 1.00 54.69 414 GLY A C 1
ATOM 3095 O O . GLY A 1 414 ? -13.306 4.459 -8.971 1.00 54.69 414 GLY A O 1
ATOM 3096 N N . ASP A 1 415 ? -11.486 5.793 -9.028 1.00 47.22 415 ASP A N 1
ATOM 3097 C CA . ASP A 1 415 ? -10.749 5.108 -10.097 1.00 47.22 415 ASP A CA 1
ATOM 3098 C C . ASP A 1 415 ? -10.268 3.728 -9.647 1.00 47.22 415 ASP A C 1
ATOM 3100 O O . ASP A 1 415 ? -9.895 2.890 -10.464 1.00 47.22 415 ASP A O 1
ATOM 3104 N N . GLY A 1 416 ? -10.294 3.498 -8.327 1.00 47.47 416 GLY A N 1
ATOM 3105 C CA . GLY A 1 416 ? -10.270 2.190 -7.710 1.00 47.47 416 GLY A CA 1
ATOM 3106 C C . GLY A 1 416 ? -9.148 1.317 -8.222 1.00 47.47 416 GLY A C 1
ATOM 3107 O O . GLY A 1 416 ? -9.450 0.174 -8.483 1.00 47.47 416 GLY A O 1
ATOM 3108 N N . PHE A 1 417 ? -7.929 1.845 -8.383 1.00 49.41 417 PHE A N 1
ATOM 3109 C CA . PHE A 1 417 ? -6.692 1.114 -8.688 1.00 49.41 417 PHE A CA 1
ATOM 3110 C C . PHE A 1 417 ? -6.903 -0.273 -9.356 1.00 49.41 417 PHE A C 1
ATOM 3112 O O . PHE A 1 417 ? -6.464 -1.283 -8.810 1.00 49.41 417 PHE A O 1
ATOM 3119 N N . ASN A 1 418 ? -7.624 -0.339 -10.485 1.00 36.88 418 ASN A N 1
ATOM 3120 C CA . ASN A 1 418 ? -8.015 -1.586 -11.165 1.00 36.88 418 ASN A CA 1
ATOM 3121 C C . ASN A 1 418 ? -7.596 -1.569 -12.634 1.00 36.88 418 ASN A C 1
ATOM 3123 O O . ASN A 1 418 ? -7.901 -0.584 -13.345 1.00 36.88 418 ASN A O 1
#

Sequence (418 aa):
MSVRTLCLFLGLFLLVGSAIAQNCGCEGSECCSQWGYCGSTADYCQNGCRENCWGSTSTSGGSSSSSTGNSDDKGTVEKGDRAGSDIETTSASSAQDCQSKCFDNSACGAWAFDSCGKSKCWLKSGSPKRNATISCRQSGLIKRSSSSSSGSSSGSSTGSSTSGFTSGSTSGNGGNGVQTSCQKEMSFRITSIYENSTPDLQYCFCSWQNDKHGITAGFPGFTTRDGDALEFLEKYQKDNGDNSFTSLMGAVRAAKGTNNNINGYCNAWKKECPLDRFKRAEVAYVDVNYYGNSQTVAKQYGITSPLVQALFYDTNIMQGDGGSTYDLSGIAKWTKQQMGTPDSSSASQLAWGKKFLDRRSWVFQNSPEGGWEDCQYRINSWKYILNNNDASMPGTSTKILENGGQPMTIRCTGDGFN

Organism: NCBI:txid1890364

InterPro domains:
  IPR000400 Glycoside hydrolase, family 46 [PF01374] (189-370)
  IPR001002 Chitin-binding, type 1 [PF00187] (23-53)
  IPR001002 Chitin-binding, type 1 [PS50941] (21-55)
  IPR001002 Chitin-binding, type 1 [SM00270] (23-53)
  IPR003609 PAN/Apple domain [PF14295] (81-124)
  IPR018371 Chitin-binding, type 1, conserved site [PS00026] (26-45)
  IPR023099 Glycoside hydrolase, family 46, N-terminal [G3DSA:3.30.386.10] (200-289)
  IPR023346 Lysozyme-like domain superfamily [SSF53955] (181-396)
  IPR036861 Endochitinase-like superfamily [G3DSA:3.30.60.10] (17-57)
  IPR036861 Endochitinase-like superfamily [SSF57016] (21-55)

Radius of gyration: 26.22 Å; chains: 1; bounding box: 68×74×62 Å

Foldseek 3Di:
DQLLQQLPPPPDDDDDDDDDFDDADEDPQWWQALRGDTHNDCNRQDDNIDPNHDDPDDDDDDDDDDFDDDDPAFFGKDFFDLDDQFPDKDFAPDPVRLSVVLQVVPQFQKKKAQQPPPRIITGHGDRRDGDNVRRRMIMGGTHHDPDDDDDDDDDDDDDDDDDDDDDDDHPDDLPPLDDDLLLVLVLLLLLLLLRPVGSDQQQLDWDQDLPFQAIFHGRLGDGLACCLVLVLVVVLCVVPPDALCPVVNVVSVVSHNGNDYGPCPSVRSNVPSVDLSSLLSRLVSCCVQQLVVLSVLCVVQVQSQSLLSSVSSSQCSNANDPPDCLGSNNLLVVLCVVPNGFDPDQVRNLVSSLSSLVSNQVSQVDPPVHSNPSSCLSSVFSVVQSVPDTSNNDDQWGWTQGSVRHIDIDGRPVPSSD

=== Feature glossary ===
Key to the feature types in this record:

pLDDT. pLDDT is the predicted lDDT-Cα score: AlphaFold's confidence that the local environment of each residue (all inter-atomic distances within 15 Å) is correctly placed. It is a per-residue number between 0 and 100, with higher meaning more reliable.

Radius of gyration, Cα contacts, bounding box. The geometric summary reports three shape descriptors. Rg (radius of gyration) measures how spread out the Cα atoms are about their centre of mass; compact globular proteins have small Rg, elongated or unfolded ones large. Cα contacts (<8 Å, |i−j|>4) count long-range residue pairs in spatial proximity — high for tightly packed folds, near zero for rods or random coil. The bounding-box extents give the protein's footprint along x, y, z in Å.

Backbone torsions (φ/ψ). Backbone dihedral angles. Every residue except chain termini has a φ (preceding-C → N → Cα → C) and a ψ (N → Cα → C → next-N). They are reported in degrees following the IUPAC sign convention. Secondary structure is essentially a statement about which (φ, ψ) basin each residue occupies.

Contact-map, Ramachandran, and PAE plots. Plot images: a contact map (which residues are close in 3D, as an N×N binary image), a Ramachandran scatter (backbone torsion angles, revealing secondary-structure composition at a glance), and — for AlphaFold structures — a PAE heatmap (pairwise prediction confidence).

Predicted aligned error. Predicted Aligned Error (PAE) is an AlphaFold confidence matrix: entry (i, j) is the expected error in the position of residue j, in ångströms, when the prediction is superimposed on the true structure at residue i. Low PAE within a block of residues means that block is internally rigid and well-predicted; high PAE between two blocks means their relative placement is uncertain even if each block individually is confident.

Secondary structure (3-state, P-SEA). Three-state secondary structure (P-SEA) collapses the eight DSSP classes into helix (a), strand (b), and coil (c). P-SEA assigns these from Cα geometry alone — distances and angles — without requiring backbone oxygens, so it works on any Cα trace.

Solvent-accessible surface area. Solvent-accessible surface area (SASA) is the area in Å² traced out by the centre of a 1.4 Å probe sphere (a water molecule) rolled over the protein's van der Waals surface (Shrake–Rupley / Lee–Richards construction). Buried residues have near-zero SASA; fully exposed residues can exceed 200 Å². The total SASA scales roughly with the number of surface residues.

Foldseek 3Di. The Foldseek 3Di string encodes local tertiary geometry as a 20-letter alphabet — one character per residue — derived from the relative positions of nearby Cα atoms. Unlike the amino-acid sequence, 3Di is a direct function of the 3D structure, so two proteins with the same fold have similar 3Di strings even at low sequence identity.

B-factor. For experimental (PDB) structures, the B-factor (temperature factor) quantifies the positional spread of each atom in the crystal — a combination of thermal vibration and static disorder — in units of Å². High B-factors mark flexible loops or poorly resolved regions; low B-factors mark the rigid, well-ordered core.

mmCIF coordinates. The mmCIF block holds the 3D Cartesian coordinates of each backbone atom (N, Cα, C, O) in ångströms. mmCIF is the PDB's canonical archive format — a tagged-loop text representation of the atomic model.

InterPro / GO / CATH / organism. Functional annotations link the protein to curated databases. InterPro entries identify conserved domains and families by matching the sequence against member-database signatures (Pfam, PROSITE, CDD, …). Gene Ontology (GO) terms describe molecular function, biological process, and cellular component in a controlled vocabulary. CATH places the structure in a hierarchical fold classification (Class/Architecture/Topology/Homologous-superfamily). The organism is the source species.

Rendered structure images. Structure images are PyMOL renders from six orthogonal camera directions. Cartoon representation draws helices as coils and strands as arrows; sticks shows the backbone as bonds; surface shows the solvent-excluded envelope. Rainbow coloring maps sequence position to hue (blue→red, N→C); chain coloring assigns a distinct color per polypeptide.

Sequence. This is the polypeptide sequence — one letter per residue, N-terminus first. Length ranges from a few dozen residues for small domains to over a thousand for large multi-domain proteins.

Secondary structure (8-state, DSSP). The SS8 string is DSSP's per-residue secondary-structure call. α-helix (H) means an i→i+4 H-bond ladder; β-strand (E) means the residue participates in a β-sheet; 3₁₀ (G) and π (I) are tighter and wider helices; T/S are turns/bends; '-' is loop.

Nearest PDB structures. Structural nearest neighbors (via Foldseek easy-search vs the PDB). Reported per hit: target PDB id, E-value, and alignment TM-score. A TM-score above ~0.5 is the conventional threshold for 'same fold'.